Protein AF-0000000078836205 (afdb_homodimer)

Structure (mmCIF, N/CA/C/O backbone):
data_AF-0000000078836205-model_v1
#
loop_
_entity.id
_entity.type
_entity.pdbx_description
1 polymer 'Transcriptional regulator, LysR family'
#
loop_
_atom_site.group_PDB
_atom_site.id
_atom_site.type_symbol
_atom_site.label_atom_id
_atom_site.label_alt_id
_atom_site.label_comp_id
_atom_site.label_asym_id
_atom_site.label_entity_id
_atom_site.label_seq_id
_atom_site.pdbx_PDB_ins_code
_atom_site.Cartn_x
_atom_site.Cartn_y
_atom_site.Cartn_z
_atom_site.occupancy
_atom_site.B_iso_or_equiv
_atom_site.auth_seq_id
_atom_site.auth_comp_id
_atom_site.auth_asym_id
_atom_site.auth_atom_id
_atom_site.pdbx_PDB_model_num
ATOM 1 N N . MET A 1 1 ? -16.219 37.969 0.376 1 20.47 1 MET A N 1
ATOM 2 C CA . MET A 1 1 ? -15 37.281 0.033 1 20.47 1 MET A CA 1
ATOM 3 C C . MET A 1 1 ? -15.305 36 -0.761 1 20.47 1 MET A C 1
ATOM 5 O O . MET A 1 1 ? -15.977 35.094 -0.262 1 20.47 1 MET A O 1
ATOM 9 N N . GLU A 1 2 ? -15.375 36.031 -2.094 1 19.8 2 GLU A N 1
ATOM 10 C CA . GLU A 1 2 ? -16.094 35.281 -3.127 1 19.8 2 GLU A CA 1
ATOM 11 C C . GLU A 1 2 ? -15.508 33.875 -3.295 1 19.8 2 GLU A C 1
ATOM 13 O O . GLU A 1 2 ? -14.289 33.688 -3.299 1 19.8 2 GLU A O 1
ATOM 18 N N . LEU A 1 3 ? -16.219 32.906 -2.93 1 19.84 3 LEU A N 1
ATOM 19 C CA . LEU A 1 3 ? -16.109 31.469 -2.906 1 19.84 3 LEU A CA 1
ATOM 20 C C . LEU A 1 3 ? -15.656 30.938 -4.262 1 19.84 3 LEU A C 1
ATOM 22 O O . LEU A 1 3 ? -16.359 31.078 -5.262 1 19.84 3 LEU A O 1
ATOM 26 N N . VAL A 1 4 ? -14.422 31.125 -4.539 1 23.41 4 VAL A N 1
ATOM 27 C CA . VAL A 1 4 ? -13.844 30.703 -5.816 1 23.41 4 VAL A CA 1
ATOM 28 C C . VAL A 1 4 ? -14.336 29.312 -6.176 1 23.41 4 VAL A C 1
ATOM 30 O O . VAL A 1 4 ? -14.203 28.375 -5.383 1 23.41 4 VAL A O 1
ATOM 33 N N . GLN A 1 5 ? -15.383 29.141 -6.965 1 21.92 5 GLN A N 1
ATOM 34 C CA . GLN A 1 5 ? -16.172 28.047 -7.547 1 21.92 5 GLN A CA 1
ATOM 35 C C . GLN A 1 5 ? -15.273 26.969 -8.125 1 21.92 5 GLN A C 1
ATOM 37 O O . GLN A 1 5 ? -14.469 27.234 -9.023 1 21.92 5 GLN A O 1
ATOM 42 N N . ILE A 1 6 ? -14.945 25.984 -7.359 1 25.64 6 ILE A N 1
ATOM 43 C CA . ILE A 1 6 ? -14.375 24.656 -7.574 1 25.64 6 ILE A CA 1
ATOM 44 C C . ILE A 1 6 ? -15.047 24 -8.773 1 25.64 6 ILE A C 1
ATOM 46 O O . ILE A 1 6 ? -14.859 22.797 -9.008 1 25.64 6 ILE A O 1
ATOM 50 N N . HIS A 1 7 ? -16.016 24.719 -9.453 1 27.83 7 HIS A N 1
ATOM 51 C CA . HIS A 1 7 ? -16.766 24.25 -10.625 1 27.83 7 HIS A CA 1
ATOM 52 C C . HIS A 1 7 ? -15.812 23.922 -11.773 1 27.83 7 HIS A C 1
ATOM 54 O O . HIS A 1 7 ? -16.172 23.188 -12.695 1 27.83 7 HIS A O 1
ATOM 60 N N . SER A 1 8 ? -14.68 24.547 -11.766 1 28.45 8 SER A N 1
ATOM 61 C CA . SER A 1 8 ? -13.906 24.609 -13 1 28.45 8 SER A CA 1
ATOM 62 C C . SER A 1 8 ? -13.188 23.281 -13.266 1 28.45 8 SER A C 1
ATOM 64 O O . SER A 1 8 ? -12.664 23.062 -14.359 1 28.45 8 SER A O 1
ATOM 66 N N . CYS A 1 9 ? -13.062 22.469 -12.266 1 27.66 9 CYS A N 1
ATOM 67 C CA . CYS A 1 9 ? -12.336 21.234 -12.547 1 27.66 9 CYS A CA 1
ATOM 68 C C . CYS A 1 9 ? -13.219 20.25 -13.297 1 27.66 9 CYS A C 1
ATOM 70 O O . CYS A 1 9 ? -12.711 19.406 -14.039 1 27.66 9 CYS A O 1
ATOM 72 N N . GLY A 1 10 ? -14.539 20.219 -13.094 1 29.69 10 GLY A N 1
ATOM 73 C CA . GLY A 1 10 ? -15.516 19.375 -13.758 1 29.69 10 GLY A CA 1
ATOM 74 C C . GLY A 1 10 ? -15.656 19.656 -15.242 1 29.69 10 GLY A C 1
ATOM 75 O O . GLY A 1 10 ? -15.969 18.766 -16.031 1 29.69 10 GLY A O 1
ATOM 76 N N . GLU A 1 11 ? -15.82 20.938 -15.641 1 31.91 11 GLU A N 1
ATOM 77 C CA . GLU A 1 11 ? -15.961 21.328 -17.047 1 31.91 11 GLU A CA 1
ATOM 78 C C . GLU A 1 11 ? -14.734 20.906 -17.859 1 31.91 11 GLU A C 1
ATOM 80 O O . GLU A 1 11 ? -14.828 20.703 -19.062 1 31.91 11 GLU A O 1
ATOM 85 N N . PHE A 1 12 ? -13.625 20.766 -17.297 1 28.27 12 PHE A N 1
ATOM 86 C CA . PHE A 1 12 ? -12.422 20.328 -17.984 1 28.27 12 PHE A CA 1
ATOM 87 C C . PHE A 1 12 ? -12.516 18.859 -18.375 1 28.27 12 PHE A C 1
ATOM 89 O O . PHE A 1 12 ? -12.031 18.469 -19.438 1 28.27 12 PHE A O 1
ATOM 96 N N . MET A 1 13 ? -13.109 17.984 -17.625 1 27.55 13 MET A N 1
ATOM 97 C CA . MET A 1 13 ? -13.227 16.562 -17.938 1 27.55 13 MET A CA 1
ATOM 98 C C . MET A 1 13 ? -14.344 16.328 -18.953 1 27.55 13 MET A C 1
ATOM 100 O O . MET A 1 13 ? -14.531 15.203 -19.422 1 27.55 13 MET A O 1
ATOM 104 N N . ARG A 1 14 ? -15.406 17.016 -19.109 1 30.03 14 ARG A N 1
ATOM 105 C CA . ARG A 1 14 ? -16.5 16.797 -20.062 1 30.03 14 ARG A CA 1
ATOM 106 C C . ARG A 1 14 ? -16.016 16.922 -21.5 1 30.03 14 ARG A C 1
ATOM 108 O O . ARG A 1 14 ? -16.734 16.594 -22.438 1 30.03 14 ARG A O 1
ATOM 115 N N . ARG A 1 15 ? -15.18 17.891 -21.922 1 33.47 15 ARG A N 1
ATOM 116 C CA . ARG A 1 15 ? -14.984 18.062 -23.359 1 33.47 15 ARG A CA 1
ATOM 117 C C . ARG A 1 15 ? -13.914 17.094 -23.875 1 33.47 15 ARG A C 1
ATOM 119 O O . ARG A 1 15 ? -12.758 17.156 -23.453 1 33.47 15 ARG A O 1
ATOM 126 N N . GLY A 1 16 ? -14.109 16.062 -24.312 1 32.19 16 GLY A N 1
ATOM 127 C CA . GLY A 1 16 ? -13.352 15.047 -25.031 1 32.19 16 GLY A CA 1
ATOM 128 C C . GLY A 1 16 ? -12.109 15.594 -25.703 1 32.19 16 GLY A C 1
ATOM 129 O O . GLY A 1 16 ? -11.125 14.875 -25.875 1 32.19 16 GLY A O 1
ATOM 130 N N . TYR A 1 17 ? -12.164 16.656 -26.547 1 32.25 17 TYR A N 1
ATOM 131 C CA . TYR A 1 17 ? -11.156 17.484 -27.188 1 32.25 17 TYR A CA 1
ATOM 132 C C . TYR A 1 17 ? -10.148 18.016 -26.188 1 32.25 17 TYR A C 1
ATOM 134 O O . TYR A 1 17 ? -8.984 18.234 -26.516 1 32.25 17 TYR A O 1
ATOM 142 N N . ASP A 1 18 ? -10.414 18.234 -24.969 1 37.12 18 ASP A N 1
ATOM 143 C CA . ASP A 1 18 ? -9.648 18.859 -23.906 1 37.12 18 ASP A CA 1
ATOM 144 C C . ASP A 1 18 ? -8.664 17.875 -23.281 1 37.12 18 ASP A C 1
ATOM 146 O O . ASP A 1 18 ? -7.566 18.25 -22.875 1 37.12 18 ASP A O 1
ATOM 150 N N . ALA A 1 19 ? -8.945 16.734 -23.328 1 38.47 19 ALA A N 1
ATOM 151 C CA . ALA A 1 19 ? -8.031 15.703 -22.844 1 38.47 19 ALA A CA 1
ATOM 152 C C . ALA A 1 19 ? -6.832 15.547 -23.781 1 38.47 19 ALA A C 1
ATOM 154 O O . ALA A 1 19 ? -5.699 15.375 -23.312 1 38.47 19 ALA A O 1
ATOM 155 N N . ALA A 1 20 ? -7.066 15.461 -25.156 1 40.25 20 ALA A N 1
ATOM 156 C CA . ALA A 1 20 ? -6.004 15.406 -26.156 1 40.25 20 ALA A CA 1
ATOM 157 C C . ALA A 1 20 ? -5.086 16.625 -26.062 1 40.25 20 ALA A C 1
ATOM 159 O O . ALA A 1 20 ? -3.871 16.5 -26.234 1 40.25 20 ALA A O 1
ATOM 160 N N . MET A 1 21 ? -5.684 17.703 -26.047 1 43.88 21 MET A N 1
ATOM 161 C CA . MET A 1 21 ? -4.941 18.953 -25.891 1 43.88 21 MET A CA 1
ATOM 162 C C . MET A 1 21 ? -4.09 18.922 -24.625 1 43.88 21 MET A C 1
ATOM 164 O O . MET A 1 21 ? -2.945 19.375 -24.625 1 43.88 21 MET A O 1
ATOM 168 N N . ASN A 1 22 ? -4.539 18.156 -23.672 1 54.88 22 ASN A N 1
ATOM 169 C CA . ASN A 1 22 ? -3.889 18.125 -22.375 1 54.88 22 ASN A CA 1
ATOM 170 C C . ASN A 1 22 ? -2.674 17.203 -22.375 1 54.88 22 ASN A C 1
ATOM 172 O O . ASN A 1 22 ? -1.643 17.531 -21.781 1 54.88 22 ASN A O 1
ATOM 176 N N . LEU A 1 23 ? -2.77 16.406 -23.312 1 55.62 23 LEU A N 1
ATOM 177 C CA . LEU A 1 23 ? -1.608 15.516 -23.391 1 55.62 23 LEU A CA 1
ATOM 178 C C . LEU A 1 23 ? -0.466 16.188 -24.156 1 55.62 23 LEU A C 1
ATOM 180 O O . LEU A 1 23 ? 0.702 16.031 -23.781 1 55.62 23 LEU A O 1
ATOM 184 N N . THR A 1 24 ? -0.861 16.906 -25.203 1 60.53 24 THR A N 1
ATOM 185 C CA . THR A 1 24 ? 0.145 17.625 -25.984 1 60.53 24 THR A CA 1
ATOM 186 C C . THR A 1 24 ? 0.87 18.656 -25.125 1 60.53 24 THR A C 1
ATOM 188 O O . THR A 1 24 ? 2.082 18.828 -25.266 1 60.53 24 THR A O 1
ATOM 191 N N . LEU A 1 25 ? 0.112 19.234 -24.297 1 70.69 25 LEU A N 1
ATOM 192 C CA . LEU A 1 25 ? 0.705 20.219 -23.391 1 70.69 25 LEU A CA 1
ATOM 193 C C . LEU A 1 25 ? 1.667 19.562 -22.422 1 70.69 25 LEU A C 1
ATOM 195 O O . LEU A 1 25 ? 2.764 20.062 -22.172 1 70.69 25 LEU A O 1
ATOM 199 N N . ILE A 1 26 ? 1.225 18.469 -22.078 1 68.25 26 ILE A N 1
ATOM 200 C CA . ILE A 1 26 ? 2.041 17.734 -21.125 1 68.25 26 ILE A CA 1
ATOM 201 C C . ILE A 1 26 ? 3.297 17.203 -21.797 1 68.25 26 ILE A C 1
ATOM 203 O O . ILE A 1 26 ? 4.379 17.203 -21.219 1 68.25 26 ILE A O 1
ATOM 207 N N . GLU A 1 27 ? 3.156 16.891 -22.984 1 67.44 27 GLU A N 1
ATOM 208 C CA . GLU A 1 27 ? 4.301 16.422 -23.766 1 67.44 27 GLU A CA 1
ATOM 209 C C . GLU A 1 27 ? 5.305 17.547 -23.984 1 67.44 27 GLU A C 1
ATOM 211 O O . GLU A 1 27 ? 6.516 17.344 -23.859 1 67.44 27 GLU A O 1
ATOM 216 N N . ALA A 1 28 ? 4.746 18.562 -24.422 1 74.25 28 ALA A N 1
ATOM 217 C CA . ALA A 1 28 ? 5.613 19.719 -24.609 1 74.25 28 ALA A CA 1
ATOM 218 C C . ALA A 1 28 ? 6.363 20.062 -23.328 1 74.25 28 ALA A C 1
ATOM 220 O O . ALA A 1 28 ? 7.574 20.281 -23.344 1 74.25 28 ALA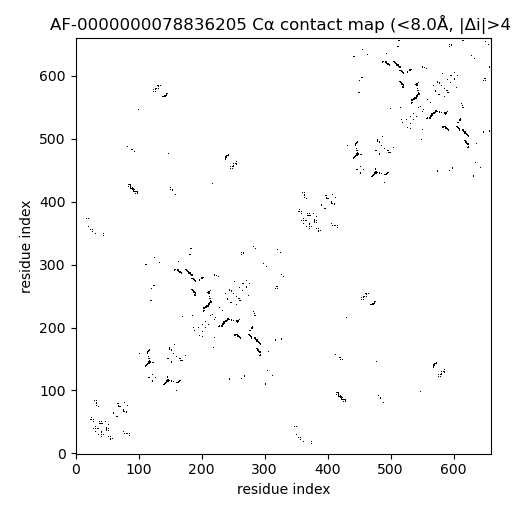 A O 1
ATOM 221 N N . PHE A 1 29 ? 5.602 20.047 -22.234 1 80.56 29 PHE A N 1
ATOM 222 C CA . PHE A 1 29 ? 6.172 20.328 -20.922 1 80.56 29 PHE A CA 1
ATOM 223 C C . PHE A 1 29 ? 7.246 19.297 -20.562 1 80.56 29 PHE A C 1
ATOM 225 O O . PHE A 1 29 ? 8.352 19.672 -20.156 1 80.56 29 PHE A O 1
ATOM 232 N N . SER A 1 30 ? 6.898 18.156 -20.875 1 73.38 30 SER A N 1
ATOM 233 C CA . SER A 1 30 ? 7.832 17.078 -20.547 1 73.38 30 SER A CA 1
ATOM 234 C C . SER A 1 30 ? 9.102 17.172 -21.391 1 73.38 30 SER A C 1
ATOM 236 O O . SER A 1 30 ? 10.203 16.969 -20.875 1 73.38 30 SER A O 1
ATOM 238 N N . ALA A 1 31 ? 9.023 17.469 -22.594 1 73.94 31 ALA A N 1
ATOM 239 C CA . ALA A 1 31 ? 10.172 17.609 -23.5 1 73.94 31 ALA A CA 1
ATOM 240 C C . ALA A 1 31 ? 11.086 18.734 -23.031 1 73.94 31 ALA A C 1
ATOM 242 O O . ALA A 1 31 ? 12.312 18.594 -23.062 1 73.94 31 ALA A O 1
ATOM 243 N N . VAL A 1 32 ? 10.477 19.734 -22.531 1 81.81 32 VAL A N 1
ATOM 244 C CA . VAL A 1 32 ? 11.273 20.875 -22.062 1 81.81 32 VAL A CA 1
ATOM 245 C C . VAL A 1 32 ? 11.992 20.5 -20.766 1 81.81 32 VAL A C 1
ATOM 247 O O . VAL A 1 32 ? 13.164 20.844 -20.578 1 81.81 32 VAL A O 1
ATOM 250 N N . MET A 1 33 ? 11.273 19.859 -20.016 1 77.25 33 MET A N 1
ATOM 251 C CA . MET A 1 33 ? 11.883 19.422 -18.75 1 77.25 33 MET A CA 1
ATOM 252 C C . MET A 1 33 ? 13.055 18.484 -19.016 1 77.25 33 MET A C 1
ATOM 254 O O . MET A 1 33 ? 14.07 18.562 -18.328 1 77.25 33 MET A O 1
ATOM 258 N N . LYS A 1 34 ? 12.898 17.734 -19.953 1 69.69 34 LYS A N 1
ATOM 259 C CA . LYS A 1 34 ? 13.914 16.734 -20.281 1 69.69 34 LYS A CA 1
ATOM 260 C C . LYS A 1 34 ? 15.117 17.375 -20.969 1 69.69 34 LYS A C 1
ATOM 262 O O . LYS A 1 34 ? 16.266 17.016 -20.688 1 69.69 34 LYS A O 1
ATOM 267 N N . THR A 1 35 ? 14.898 18.312 -21.828 1 68.88 35 THR A N 1
ATOM 268 C CA . THR A 1 35 ? 15.961 18.828 -22.688 1 68.88 35 THR A CA 1
ATOM 269 C C . THR A 1 35 ? 16.547 20.125 -22.094 1 68.88 35 THR A C 1
ATOM 271 O O . THR A 1 35 ? 17.641 20.531 -22.469 1 68.88 35 THR A O 1
ATOM 274 N N . GLY A 1 36 ? 15.742 20.672 -21.219 1 74.81 36 GLY A N 1
ATOM 275 C CA . GLY A 1 36 ? 16.203 21.875 -20.547 1 74.81 36 GLY A CA 1
ATOM 276 C C . GLY A 1 36 ? 16 23.125 -21.375 1 74.81 36 GLY A C 1
ATOM 277 O O . GLY A 1 36 ? 16.375 24.234 -20.953 1 74.81 36 GLY A O 1
ATOM 278 N N . SER A 1 37 ? 15.516 22.953 -22.656 1 81.06 37 SER A N 1
ATOM 279 C CA . SER A 1 37 ? 15.312 24.141 -23.484 1 81.06 37 SER A CA 1
ATOM 280 C C . SER A 1 37 ? 14.133 23.953 -24.422 1 81.06 37 SER A C 1
ATOM 282 O O . SER A 1 37 ? 13.836 22.828 -24.828 1 81.06 37 SER A O 1
ATOM 284 N N . THR A 1 38 ? 13.477 25.078 -24.734 1 86.62 38 THR A N 1
ATOM 285 C CA . THR A 1 38 ? 12.328 25.031 -25.641 1 86.62 38 THR A CA 1
ATOM 286 C C . THR A 1 38 ? 12.773 24.656 -27.062 1 86.62 38 THR A C 1
ATOM 288 O O . THR A 1 38 ? 12.062 23.969 -27.781 1 86.62 38 THR A O 1
ATOM 291 N N . THR A 1 39 ? 14.008 25.094 -27.391 1 83.75 39 THR A N 1
ATOM 292 C CA . THR A 1 39 ? 14.539 24.781 -28.719 1 83.75 39 THR A CA 1
ATOM 293 C C . THR A 1 39 ? 14.828 23.281 -28.844 1 83.75 39 THR A C 1
ATOM 295 O O . THR A 1 39 ? 14.461 22.656 -29.844 1 83.75 39 THR A O 1
ATOM 298 N N . ALA A 1 40 ? 15.453 22.812 -27.859 1 81.19 40 ALA A N 1
ATOM 299 C CA . ALA A 1 40 ? 15.781 21.391 -27.875 1 81.19 40 ALA A CA 1
ATOM 300 C C . ALA A 1 40 ? 14.516 20.547 -27.812 1 81.19 40 ALA A C 1
ATOM 302 O O . ALA A 1 40 ? 14.438 19.484 -28.453 1 81.19 40 ALA A O 1
ATOM 303 N N . ALA A 1 41 ? 13.547 21 -27.062 1 81.38 41 ALA A N 1
ATOM 304 C CA . ALA A 1 41 ? 12.266 20.312 -26.953 1 81.38 41 ALA A CA 1
ATOM 305 C C . ALA A 1 41 ? 11.547 20.281 -28.297 1 81.38 41 ALA A C 1
ATOM 307 O O . ALA A 1 41 ? 10.953 19.281 -28.688 1 81.38 41 ALA A O 1
ATOM 308 N N . ALA A 1 42 ? 11.633 21.328 -28.984 1 84.25 42 ALA A N 1
ATOM 309 C CA . ALA A 1 42 ? 11.039 21.438 -30.312 1 84.25 42 ALA A CA 1
ATOM 310 C C . ALA A 1 42 ? 11.656 20.438 -31.281 1 84.25 42 ALA A C 1
ATOM 312 O O . ALA A 1 42 ? 10.953 19.781 -32.062 1 84.25 42 ALA A O 1
ATOM 313 N N . GLU A 1 43 ? 12.945 20.344 -31.141 1 77.38 43 GLU A N 1
ATOM 314 C CA . GLU A 1 43 ? 13.656 19.375 -31.969 1 77.38 43 GLU A CA 1
ATOM 315 C C . GLU A 1 43 ? 13.258 17.953 -31.625 1 77.38 43 GLU A C 1
ATOM 317 O O . GLU A 1 43 ? 13.016 17.125 -32.5 1 77.38 43 GLU A O 1
ATOM 322 N N . LEU A 1 44 ? 13.102 17.844 -30.297 1 71.56 44 LEU A N 1
ATOM 323 C CA . LEU A 1 44 ? 12.773 16.516 -29.797 1 71.56 44 LEU A CA 1
ATOM 324 C C . LEU A 1 44 ? 11.391 16.094 -30.266 1 71.56 44 LEU A C 1
ATOM 326 O O . LEU A 1 44 ? 11.188 14.922 -30.625 1 71.56 44 LEU A O 1
ATOM 330 N N . LEU A 1 45 ? 10.516 16.984 -30.297 1 69.81 45 LEU A N 1
ATOM 331 C CA . LEU A 1 45 ? 9.125 16.656 -30.609 1 69.81 45 LEU A CA 1
ATOM 332 C C . LEU A 1 45 ? 8.82 16.969 -32.062 1 69.81 45 LEU A C 1
ATOM 334 O O . LEU A 1 45 ? 7.691 16.75 -32.531 1 69.81 45 LEU A O 1
ATOM 338 N N . ARG A 1 46 ? 9.859 17.422 -32.812 1 75.5 46 ARG A N 1
ATOM 339 C CA . ARG A 1 46 ? 9.758 17.75 -34.219 1 75.5 46 ARG A CA 1
ATOM 340 C C . ARG A 1 46 ? 8.617 18.734 -34.469 1 75.5 46 ARG A C 1
ATOM 342 O O . ARG A 1 46 ? 7.793 18.531 -35.375 1 75.5 46 ARG A O 1
ATOM 349 N N . VAL A 1 47 ? 8.586 19.641 -33.594 1 79.62 47 VAL A N 1
ATOM 350 C CA . VAL A 1 47 ? 7.672 20.766 -33.75 1 79.62 47 VAL A CA 1
ATOM 351 C C . VAL A 1 47 ? 8.453 22.078 -33.688 1 79.62 47 VAL A C 1
ATOM 353 O O . VAL A 1 47 ? 9.664 22.078 -33.438 1 79.62 47 VAL A O 1
ATOM 356 N N . SER A 1 48 ? 7.75 23.109 -34.062 1 83.5 48 SER A N 1
ATOM 357 C CA . SER A 1 48 ? 8.422 24.406 -34 1 83.5 48 SER A CA 1
ATOM 358 C C . SER A 1 48 ? 8.594 24.891 -32.562 1 83.5 48 SER A C 1
ATOM 360 O O . SER A 1 48 ? 7.809 24.531 -31.688 1 83.5 48 SER A O 1
ATOM 362 N N . GLN A 1 49 ? 9.672 25.578 -32.438 1 86.44 49 GLN A N 1
ATOM 363 C CA . GLN A 1 49 ? 9.938 26.141 -31.109 1 86.44 49 GLN A CA 1
ATOM 364 C C . GLN A 1 49 ? 8.773 27.016 -30.641 1 86.44 49 GLN A C 1
ATOM 366 O O . GLN A 1 49 ? 8.359 26.938 -29.484 1 86.44 49 GLN A O 1
ATOM 371 N N . PRO A 1 50 ? 8.148 27.875 -31.484 1 86.88 50 PRO A N 1
ATOM 372 C CA . PRO A 1 50 ? 7.004 28.656 -30.984 1 86.88 50 PRO A CA 1
ATOM 373 C C . PRO A 1 50 ? 5.84 27.766 -30.547 1 86.88 50 PRO A C 1
ATOM 375 O O . PRO A 1 50 ? 5.125 28.109 -29.594 1 86.88 50 PRO A O 1
ATOM 378 N N . ALA A 1 51 ? 5.715 26.688 -31.125 1 84.12 51 ALA A N 1
ATOM 379 C CA . ALA A 1 51 ? 4.656 25.75 -30.75 1 84.12 51 ALA A CA 1
ATOM 380 C C . ALA A 1 51 ? 4.875 25.203 -29.344 1 84.12 51 ALA A C 1
ATOM 382 O O . ALA A 1 51 ? 3.922 25.062 -28.562 1 84.12 51 ALA A O 1
ATOM 383 N N . ILE A 1 52 ? 6.125 24.875 -29.094 1 86 52 ILE A N 1
ATOM 384 C CA . ILE A 1 52 ? 6.473 24.422 -27.75 1 86 52 ILE A CA 1
ATOM 385 C C . ILE A 1 52 ? 6.191 25.516 -26.734 1 86 52 ILE A C 1
ATOM 387 O O . ILE A 1 52 ? 5.574 25.281 -25.703 1 86 52 ILE A O 1
ATOM 391 N N . SER A 1 53 ? 6.609 26.719 -27.062 1 85.06 53 SER A N 1
ATOM 392 C CA . SER A 1 53 ? 6.434 27.844 -26.172 1 85.06 53 SER A CA 1
ATOM 393 C C . SER A 1 53 ? 4.957 28.125 -25.906 1 85.06 53 SER A C 1
ATOM 395 O O . SER A 1 53 ? 4.551 28.375 -24.781 1 85.06 53 SER A O 1
ATOM 397 N N . ARG A 1 54 ? 4.203 28 -26.875 1 84.81 54 ARG A N 1
ATOM 398 C CA . ARG A 1 54 ? 2.766 28.203 -26.734 1 84.81 54 ARG A CA 1
ATOM 399 C C . ARG A 1 54 ? 2.133 27.109 -25.875 1 84.81 54 ARG A C 1
ATOM 401 O O . ARG A 1 54 ? 1.251 27.391 -25.062 1 84.81 54 ARG A O 1
ATOM 408 N N . SER A 1 55 ? 2.572 25.953 -26.125 1 82.88 55 SER A N 1
ATOM 409 C CA . SER A 1 55 ? 2.064 24.828 -25.344 1 82.88 55 SER A CA 1
ATOM 410 C C . SER A 1 55 ? 2.354 25.016 -23.859 1 82.88 55 SER A C 1
ATOM 412 O O . SER A 1 55 ? 1.497 24.734 -23.016 1 82.88 55 SER A O 1
ATOM 414 N N . LEU A 1 56 ? 3.535 25.438 -23.625 1 84.31 56 LEU A N 1
ATOM 415 C CA . LEU A 1 56 ? 3.918 25.656 -22.234 1 84.31 56 LEU A CA 1
ATOM 416 C C . LEU A 1 56 ? 3.066 26.766 -21.609 1 84.31 56 LEU A C 1
ATOM 418 O O . LEU A 1 56 ? 2.611 26.625 -20.484 1 84.31 56 LEU A O 1
ATOM 422 N N . LYS A 1 57 ? 2.881 27.797 -22.359 1 82.88 57 LYS A N 1
ATOM 423 C CA . LYS A 1 57 ? 2.059 28.906 -21.875 1 82.88 57 LYS A CA 1
ATOM 424 C C . LYS A 1 57 ? 0.623 28.453 -21.625 1 82.88 57 LYS A C 1
ATOM 426 O O . LYS A 1 57 ? 0.025 28.797 -20.609 1 82.88 57 LYS A O 1
ATOM 431 N N . ARG A 1 58 ? 0.178 27.719 -22.516 1 78.56 58 ARG A N 1
ATOM 432 C CA . ARG A 1 58 ? -1.178 27.203 -22.375 1 78.56 58 ARG A CA 1
ATOM 433 C C . ARG A 1 58 ? -1.285 26.281 -21.172 1 78.56 58 ARG A C 1
ATOM 435 O O . ARG A 1 58 ? -2.283 26.297 -20.438 1 78.56 58 ARG A O 1
ATOM 442 N N . LEU A 1 59 ? -0.285 25.469 -21.016 1 75.06 59 LEU A N 1
ATOM 443 C CA . LEU A 1 59 ? -0.263 24.578 -19.844 1 75.06 59 LEU A CA 1
ATOM 444 C C . LEU A 1 59 ? -0.264 25.391 -18.562 1 75.06 59 LEU A C 1
ATOM 446 O O . LEU A 1 59 ? -1.009 25.078 -17.625 1 75.06 59 LEU A O 1
ATOM 450 N N . GLU A 1 60 ? 0.538 26.406 -18.562 1 79.44 60 GLU A N 1
ATOM 451 C CA . GLU A 1 60 ? 0.592 27.266 -17.391 1 79.44 60 GLU A CA 1
ATOM 452 C C . GLU A 1 60 ? -0.744 27.969 -17.172 1 79.44 60 GLU A C 1
ATOM 454 O O . GLU A 1 60 ? -1.21 28.078 -16.031 1 79.44 60 GLU A O 1
ATOM 459 N N . ASP A 1 61 ? -1.37 28.359 -18.234 1 73.44 61 ASP A N 1
ATOM 460 C CA . ASP A 1 61 ? -2.652 29.047 -18.141 1 73.44 61 ASP A CA 1
ATOM 461 C C . ASP A 1 61 ? -3.746 28.109 -17.641 1 73.44 61 ASP A C 1
ATOM 463 O O . ASP A 1 61 ? -4.59 28.516 -16.828 1 73.44 61 ASP A O 1
ATOM 467 N N . THR A 1 62 ? -3.619 26.984 -18.125 1 65.06 62 THR A N 1
ATOM 468 C CA . THR A 1 62 ? -4.641 26 -17.781 1 65.06 62 THR A CA 1
ATOM 469 C C . THR A 1 62 ? -4.473 25.531 -16.344 1 65.06 62 THR A C 1
ATOM 471 O O . THR A 1 62 ? -5.461 25.328 -15.625 1 65.06 62 THR A O 1
ATOM 474 N N . THR A 1 63 ? -3.213 25.438 -15.977 1 60.62 63 THR A N 1
ATOM 475 C CA . THR A 1 63 ? -2.936 24.891 -14.656 1 60.62 63 THR A CA 1
ATOM 476 C C . THR A 1 63 ? -2.777 26 -13.625 1 60.62 63 THR A C 1
ATOM 478 O O . THR A 1 63 ? -2.791 25.75 -12.422 1 60.62 63 THR A O 1
ATOM 481 N N . LYS A 1 64 ? -2.672 27.141 -14.078 1 66.44 64 LYS A N 1
ATOM 482 C CA . LYS A 1 64 ? -2.41 28.328 -13.266 1 66.44 64 LYS A CA 1
ATOM 483 C C . LYS A 1 64 ? -1.116 28.172 -12.469 1 66.44 64 LYS A C 1
ATOM 485 O O . LYS A 1 64 ? -1.005 28.688 -11.352 1 66.44 64 LYS A O 1
ATOM 490 N N . LEU A 1 65 ? -0.25 27.359 -13.047 1 69.75 65 LEU A N 1
ATOM 491 C CA . LEU A 1 65 ? 1.095 27.219 -12.492 1 69.75 65 LEU A CA 1
ATOM 492 C C . LEU A 1 65 ? 2.104 28 -13.336 1 69.75 65 LEU A C 1
ATOM 494 O O . LEU A 1 65 ? 1.958 28.094 -14.562 1 69.75 65 LEU A O 1
ATOM 498 N N . LYS A 1 66 ? 3.016 28.594 -12.578 1 77.19 66 LYS A N 1
ATOM 499 C CA . LYS A 1 66 ? 4.215 29.078 -13.266 1 77.19 66 LYS A CA 1
ATOM 500 C C . LYS A 1 66 ? 5.285 27.984 -13.312 1 77.19 66 LYS A C 1
ATOM 502 O O . LYS A 1 66 ? 5.828 27.594 -12.281 1 77.19 66 LYS A O 1
ATOM 507 N N . LEU A 1 67 ? 5.5 27.422 -14.469 1 79.94 67 LEU A N 1
ATOM 508 C CA . LEU A 1 67 ? 6.32 26.234 -14.586 1 79.94 67 LEU A CA 1
ATOM 509 C C . LEU A 1 67 ? 7.754 26.594 -14.969 1 79.94 67 LEU A C 1
ATOM 511 O O . LEU A 1 67 ? 8.688 25.859 -14.641 1 79.94 67 LEU A O 1
ATOM 515 N N . PHE A 1 68 ? 7.926 27.719 -15.68 1 85.69 68 PHE A N 1
ATOM 516 C CA . PHE A 1 68 ? 9.273 28.125 -16.078 1 85.69 68 PHE A CA 1
ATOM 517 C C . PHE A 1 68 ? 9.492 29.609 -15.836 1 85.69 68 PHE A C 1
ATOM 519 O O . PHE A 1 68 ? 8.555 30.406 -15.953 1 85.69 68 PHE A O 1
ATOM 526 N N . GLU A 1 69 ? 10.703 29.828 -15.312 1 81.62 69 GLU A N 1
ATOM 527 C CA . GLU A 1 69 ? 11.125 31.219 -15.148 1 81.62 69 GLU A CA 1
ATOM 528 C C . GLU A 1 69 ? 12.281 31.547 -16.094 1 81.62 69 GLU A C 1
ATOM 530 O O . GLU A 1 69 ? 13.117 30.703 -16.375 1 81.62 69 GLU A O 1
ATOM 535 N N . ARG A 1 70 ? 12.203 32.656 -16.734 1 73 70 ARG A N 1
ATOM 536 C CA . ARG A 1 70 ? 13.258 33.125 -17.641 1 73 70 ARG A CA 1
ATOM 537 C C . ARG A 1 70 ? 14.234 34.031 -16.922 1 73 70 ARG A C 1
ATOM 539 O O . ARG A 1 70 ? 13.828 34.969 -16.25 1 73 70 ARG A O 1
ATOM 546 N N . SER A 1 71 ? 15.383 33.5 -16.609 1 70.38 71 SER A N 1
ATOM 547 C CA . SER A 1 71 ? 16.484 34.375 -16.219 1 70.38 71 SER A CA 1
ATOM 548 C C . SER A 1 71 ? 17.422 34.625 -17.391 1 70.38 71 SER A C 1
ATOM 550 O O . SER A 1 71 ? 18.344 33.844 -17.641 1 70.38 71 SER A O 1
ATOM 552 N N . GLY A 1 72 ? 17.359 35.719 -18.078 1 66.31 72 GLY A N 1
ATOM 553 C CA . GLY A 1 72 ? 18.078 35.938 -19.328 1 66.31 72 GLY A CA 1
ATOM 554 C C . GLY A 1 72 ? 17.656 34.969 -20.422 1 66.31 72 GLY A C 1
ATOM 555 O O . GLY A 1 72 ? 16.469 34.719 -20.641 1 66.31 72 GLY A O 1
ATOM 556 N N . PRO A 1 73 ? 18.672 34.312 -21.078 1 65.69 73 PRO A N 1
ATOM 557 C CA . PRO A 1 73 ? 18.406 33.375 -22.156 1 65.69 73 PRO A CA 1
ATOM 558 C C . PRO A 1 73 ? 18.047 31.984 -21.656 1 65.69 73 PRO A C 1
ATOM 560 O O . PRO A 1 73 ? 17.609 31.141 -22.438 1 65.69 73 PRO A O 1
ATOM 563 N N . ARG A 1 74 ? 18.094 31.859 -20.391 1 71.06 74 ARG A N 1
ATOM 564 C CA . ARG A 1 74 ? 17.969 30.5 -19.875 1 71.06 74 ARG A CA 1
ATOM 565 C C . ARG A 1 74 ? 16.594 30.266 -19.281 1 71.06 74 ARG A C 1
ATOM 567 O O . ARG A 1 74 ? 16.094 31.094 -18.531 1 71.06 74 ARG A O 1
ATOM 574 N N . LEU A 1 75 ? 15.867 29.219 -19.719 1 79.62 75 LEU A N 1
ATOM 575 C CA . LEU A 1 75 ? 14.602 28.734 -19.172 1 79.62 75 LEU A CA 1
ATOM 576 C C . LEU A 1 75 ? 14.836 27.781 -18.016 1 79.62 75 LEU A C 1
ATOM 578 O O . LEU A 1 75 ? 15.477 26.734 -18.188 1 79.62 75 LEU A O 1
ATOM 582 N N . THR A 1 76 ? 14.461 28.25 -16.875 1 80.38 76 THR A N 1
ATOM 583 C CA . THR A 1 76 ? 14.688 27.422 -15.688 1 80.38 76 THR A CA 1
ATOM 584 C C . THR A 1 76 ? 13.367 26.891 -15.141 1 80.38 76 THR A C 1
ATOM 586 O O . THR A 1 76 ? 12.43 27.672 -14.93 1 80.38 76 THR A O 1
ATOM 589 N N . PRO A 1 77 ? 13.281 25.609 -15.008 1 80.88 77 PRO A N 1
ATOM 590 C CA . PRO A 1 77 ? 12.062 25.062 -14.406 1 80.88 77 PRO A CA 1
ATOM 591 C C . PRO A 1 77 ? 11.867 25.5 -12.961 1 80.88 77 PRO A C 1
ATOM 593 O O . PRO A 1 77 ? 12.844 25.609 -12.211 1 80.88 77 PRO A O 1
ATOM 596 N N . THR A 1 78 ? 10.602 25.859 -12.641 1 74.06 78 THR A N 1
ATOM 597 C CA . THR A 1 78 ? 10.25 26.188 -11.266 1 74.06 78 THR A CA 1
ATOM 598 C C . THR A 1 78 ? 10.094 24.922 -10.422 1 74.06 78 THR A C 1
ATOM 600 O O . THR A 1 78 ? 10.039 23.828 -10.961 1 74.06 78 THR A O 1
ATOM 603 N N . PRO A 1 79 ? 10.055 25.109 -9.203 1 61.09 79 PRO A N 1
ATOM 604 C CA . PRO A 1 79 ? 9.742 23.953 -8.352 1 61.09 79 PRO A CA 1
ATOM 605 C C . PRO A 1 79 ? 8.422 23.281 -8.742 1 61.09 79 PRO A C 1
ATOM 607 O O . PRO A 1 79 ? 8.32 22.062 -8.703 1 61.09 79 PRO A O 1
ATOM 610 N N . GLU A 1 80 ? 7.543 24.094 -9.156 1 64.44 80 GLU A N 1
ATOM 611 C CA . GLU A 1 80 ? 6.258 23.578 -9.617 1 64.44 80 GLU A CA 1
ATOM 612 C C . GLU A 1 80 ? 6.426 22.719 -10.867 1 64.44 80 GLU A C 1
ATOM 614 O O . GLU A 1 80 ? 5.738 21.703 -11.023 1 64.44 80 GLU A O 1
ATOM 619 N N . ALA A 1 81 ? 7.332 23.141 -11.664 1 71.5 81 ALA A N 1
ATOM 620 C CA . ALA A 1 81 ? 7.609 22.391 -12.883 1 71.5 81 ALA A CA 1
ATOM 621 C C . ALA A 1 81 ? 8.156 21 -12.555 1 71.5 81 ALA A C 1
ATOM 623 O O . ALA A 1 81 ? 7.738 20 -13.148 1 71.5 81 ALA A O 1
ATOM 624 N N . HIS A 1 82 ? 8.938 20.953 -11.641 1 63.16 82 HIS A N 1
ATOM 625 C CA . HIS A 1 82 ? 9.531 19.688 -11.25 1 63.16 82 HIS A CA 1
ATOM 626 C C . HIS A 1 82 ? 8.5 18.75 -10.633 1 63.16 82 HIS A C 1
ATOM 628 O O . HIS A 1 82 ? 8.484 17.547 -10.922 1 63.16 82 HIS A O 1
ATOM 634 N N . LEU A 1 83 ? 7.699 19.344 -9.914 1 55.81 83 LEU A N 1
ATOM 635 C CA . LEU A 1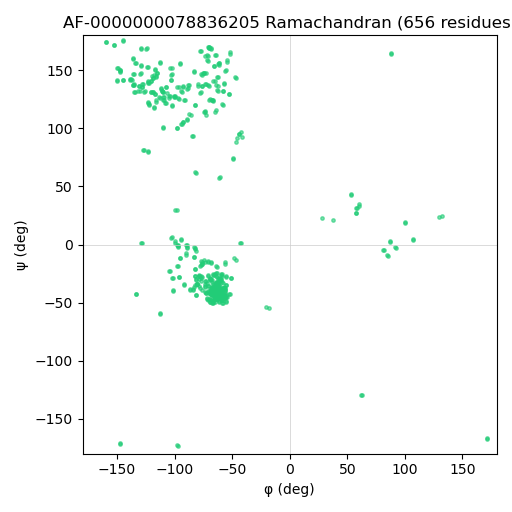 83 ? 6.641 18.562 -9.297 1 55.81 83 LEU A CA 1
ATOM 636 C C . LEU A 1 83 ? 5.676 18.016 -10.344 1 55.81 83 LEU A C 1
ATOM 638 O O . LEU A 1 83 ? 5.293 16.844 -10.305 1 55.81 83 LEU A O 1
ATOM 642 N N . LEU A 1 84 ? 5.367 18.906 -11.281 1 61.62 84 LEU A N 1
ATOM 643 C CA . LEU A 1 84 ? 4.492 18.484 -12.367 1 61.62 84 LEU A CA 1
ATOM 644 C C . LEU A 1 84 ? 5.164 17.422 -13.227 1 61.62 84 LEU A C 1
ATOM 646 O O . LEU A 1 84 ? 4.52 16.453 -13.641 1 61.62 84 LEU A O 1
ATOM 650 N N . TYR A 1 85 ? 6.379 17.641 -13.375 1 62.66 85 TYR A N 1
ATOM 651 C CA . TYR A 1 85 ? 7.117 16.688 -14.203 1 62.66 85 TYR A CA 1
ATOM 652 C C . TYR A 1 85 ? 7.18 15.32 -13.531 1 62.66 85 TYR A C 1
ATOM 654 O O . TYR A 1 85 ? 7.023 14.297 -14.188 1 62.66 85 TYR A O 1
ATOM 662 N N . GLN A 1 86 ? 7.328 15.352 -12.336 1 53.34 86 GLN A N 1
ATOM 663 C CA . GLN A 1 86 ? 7.32 14.094 -11.594 1 53.34 86 GLN A CA 1
ATOM 664 C C . GLN A 1 86 ? 5.973 13.391 -11.719 1 53.34 86 GLN A C 1
ATOM 666 O O . GLN A 1 86 ? 5.914 12.172 -11.898 1 53.34 86 GLN A O 1
ATOM 671 N N . GLU A 1 87 ? 5.016 14.148 -11.633 1 50.44 87 GLU A N 1
ATOM 672 C CA . GLU A 1 87 ? 3.67 13.617 -11.82 1 50.44 87 GLU A CA 1
ATOM 673 C C . GLU A 1 87 ? 3.5 13.031 -13.219 1 50.44 87 GLU A C 1
ATOM 675 O O . GLU A 1 87 ? 2.865 11.984 -13.391 1 50.44 87 GLU A O 1
ATOM 680 N N . VAL A 1 88 ? 4.023 13.719 -14.125 1 54.56 88 VAL A N 1
ATOM 681 C CA . VAL A 1 88 ? 3.986 13.273 -15.516 1 54.56 88 VAL A CA 1
ATOM 682 C C . VAL A 1 88 ? 4.75 11.961 -15.656 1 54.56 88 VAL A C 1
ATOM 684 O O . VAL A 1 88 ? 4.262 11.016 -16.281 1 54.56 88 VAL A O 1
ATOM 687 N N . LEU A 1 89 ? 5.828 11.891 -15.07 1 51.12 89 LEU A N 1
ATOM 688 C CA . LEU A 1 89 ? 6.652 10.688 -15.125 1 51.12 89 LEU A CA 1
ATOM 689 C C . LEU A 1 89 ? 5.938 9.508 -14.484 1 51.12 89 LEU A C 1
ATOM 691 O O . LEU A 1 89 ? 5.945 8.398 -15.031 1 51.12 89 LEU A O 1
ATOM 695 N N . ASP A 1 90 ? 5.457 9.773 -13.445 1 46.53 90 ASP A N 1
ATOM 696 C CA . ASP A 1 90 ? 4.75 8.727 -12.711 1 46.53 90 ASP A CA 1
ATOM 697 C C . ASP A 1 90 ? 3.562 8.203 -13.516 1 46.53 90 ASP A C 1
ATOM 699 O O . ASP A 1 90 ? 3.26 7.008 -13.477 1 46.53 90 ASP A O 1
ATOM 703 N N . THR A 1 91 ? 3.051 9.047 -14.234 1 43.94 91 THR A N 1
ATOM 704 C CA . THR A 1 91 ? 1.953 8.695 -15.125 1 43.94 91 THR A CA 1
ATOM 705 C C . THR A 1 91 ? 2.457 7.867 -16.297 1 43.94 91 THR A C 1
ATOM 707 O O . THR A 1 91 ? 1.807 6.906 -16.719 1 43.94 91 THR A O 1
ATOM 710 N N . PHE A 1 92 ? 3.641 8.062 -16.75 1 41.56 92 PHE A N 1
ATOM 711 C CA . PHE A 1 92 ? 4.254 7.383 -17.891 1 41.56 92 PHE A CA 1
ATOM 712 C C . PHE A 1 92 ? 4.832 6.039 -17.469 1 41.56 92 PHE A C 1
ATOM 714 O O . PHE A 1 92 ? 4.906 5.113 -18.281 1 41.56 92 PHE A O 1
ATOM 721 N N . VAL A 1 93 ? 5.371 5.812 -16.406 1 38.16 93 VAL A N 1
ATOM 722 C CA . VAL A 1 93 ? 5.824 4.512 -15.922 1 38.16 93 VAL A CA 1
ATOM 723 C C . VAL A 1 93 ? 4.73 3.471 -16.141 1 38.16 93 VAL A C 1
ATOM 725 O O . VAL A 1 93 ? 5.02 2.289 -16.344 1 38.16 93 VAL A O 1
ATOM 728 N N . GLY A 1 94 ? 3.625 3.658 -16.406 1 38.91 94 GLY A N 1
ATOM 729 C CA . GLY A 1 94 ? 2.537 2.783 -16.797 1 38.91 94 GLY A CA 1
ATOM 730 C C . GLY A 1 94 ? 2.869 1.944 -18.031 1 38.91 94 GLY A C 1
ATOM 731 O O . GLY A 1 94 ? 2.256 0.899 -18.25 1 38.91 94 GLY A O 1
ATOM 732 N N . LEU A 1 95 ? 3.869 2.262 -18.766 1 34.81 95 LEU A N 1
ATOM 733 C CA . LEU A 1 95 ? 4.195 1.446 -19.938 1 34.81 95 LEU A CA 1
ATOM 734 C C . LEU A 1 95 ? 4.77 0.099 -19.516 1 34.81 95 LEU A C 1
ATOM 736 O O . LEU A 1 95 ? 4.48 -0.927 -20.125 1 34.81 95 LEU A O 1
ATOM 740 N N . ASP A 1 96 ? 5.652 -0.007 -18.672 1 35.53 96 ASP A N 1
ATOM 741 C CA . ASP A 1 96 ? 6.152 -1.297 -18.203 1 35.53 96 ASP A CA 1
ATOM 742 C C . ASP A 1 96 ? 5.027 -2.148 -17.625 1 35.53 96 ASP A C 1
ATOM 744 O O . ASP A 1 96 ? 4.992 -3.363 -17.828 1 35.53 96 ASP A O 1
ATOM 748 N N . ARG A 1 97 ? 4.102 -1.623 -17.047 1 37.91 97 ARG A N 1
ATOM 749 C CA . ARG A 1 97 ? 2.912 -2.328 -16.594 1 37.91 97 ARG A CA 1
ATOM 750 C C . ARG A 1 97 ? 2.1 -2.859 -17.766 1 37.91 97 ARG A C 1
ATOM 752 O O . ARG A 1 97 ? 1.497 -3.932 -17.672 1 37.91 97 ARG A O 1
ATOM 759 N N . LEU A 1 98 ? 2.195 -2.256 -18.906 1 35.75 98 LEU A N 1
ATOM 760 C CA . LEU A 1 98 ? 1.519 -2.725 -20.109 1 35.75 98 LEU A CA 1
ATOM 761 C C . LEU A 1 98 ? 2.066 -4.078 -20.547 1 35.75 98 LEU A C 1
ATOM 763 O O . LEU A 1 98 ? 1.303 -4.965 -20.938 1 35.75 98 LEU A O 1
ATOM 767 N N . ARG A 1 99 ? 3.268 -4.172 -20.578 1 36.28 99 ARG A N 1
ATOM 768 C CA . ARG A 1 99 ? 3.854 -5.449 -20.969 1 36.28 99 ARG A CA 1
ATOM 769 C C . ARG A 1 99 ? 3.418 -6.562 -20.016 1 36.28 99 ARG A C 1
ATOM 771 O O . ARG A 1 99 ? 3.062 -7.656 -20.453 1 36.28 99 ARG A O 1
ATOM 778 N N . GLN A 1 100 ? 3.432 -6.359 -18.75 1 39.03 100 GLN A N 1
ATOM 779 C CA . GLN A 1 100 ? 2.996 -7.363 -17.781 1 39.03 100 GLN A CA 1
ATOM 780 C C . GLN A 1 100 ? 1.514 -7.68 -17.953 1 39.03 100 GLN A C 1
ATOM 782 O O . GLN A 1 100 ? 1.099 -8.836 -17.812 1 39.03 100 GLN A O 1
ATOM 787 N N . SER A 1 101 ? 0.745 -6.703 -18.359 1 38.75 101 SER A N 1
ATOM 788 C CA . SER A 1 101 ? -0.681 -6.895 -18.609 1 38.75 101 SER A CA 1
ATOM 789 C C . SER A 1 101 ? -0.92 -7.797 -19.812 1 38.75 101 SER A C 1
ATOM 791 O O . SER A 1 101 ? -1.8 -8.656 -19.781 1 38.75 101 SER A O 1
ATOM 793 N N . VAL A 1 102 ? -0.172 -7.594 -20.828 1 35.78 102 VAL A N 1
ATOM 794 C CA . VAL A 1 102 ? -0.353 -8.414 -22.031 1 35.78 102 VAL A CA 1
ATOM 795 C C . VAL A 1 102 ? -0.086 -9.883 -21.688 1 35.78 102 VAL A C 1
ATOM 797 O O . VAL A 1 102 ? -0.851 -10.766 -22.078 1 35.78 102 VAL A O 1
ATOM 800 N N . ALA A 1 103 ? 0.952 -10.094 -21.062 1 37.41 103 ALA A N 1
ATOM 801 C CA . ALA A 1 103 ? 1.252 -11.469 -20.688 1 37.41 103 ALA A CA 1
ATOM 802 C C . ALA A 1 103 ? 0.142 -12.055 -19.812 1 37.41 103 ALA A C 1
ATOM 804 O O . ALA A 1 103 ? -0.233 -13.219 -19.969 1 37.41 103 ALA A O 1
ATOM 805 N N . ARG A 1 104 ? -0.369 -11.211 -18.984 1 39.09 104 ARG A N 1
ATOM 806 C CA . ARG A 1 104 ? -1.431 -11.617 -18.062 1 39.09 104 ARG A CA 1
ATOM 807 C C . ARG A 1 104 ? -2.723 -11.914 -18.828 1 39.09 104 ARG A C 1
ATOM 809 O O . ARG A 1 104 ? -3.43 -12.867 -18.5 1 39.09 104 ARG A O 1
ATOM 816 N N . ILE A 1 105 ? -3.037 -11.117 -19.734 1 38.28 105 ILE A N 1
ATOM 817 C CA . ILE A 1 105 ? -4.242 -11.336 -20.531 1 38.28 105 ILE A CA 1
ATOM 818 C C . ILE A 1 105 ? -4.16 -12.688 -21.219 1 38.28 105 ILE A C 1
ATOM 820 O O . ILE A 1 105 ? -5.152 -13.422 -21.297 1 38.28 105 ILE A O 1
ATOM 824 N N . ARG A 1 106 ? -3.131 -12.93 -21.734 1 36.91 106 ARG A N 1
ATOM 825 C CA . ARG A 1 106 ? -3.043 -14.203 -22.453 1 36.91 106 ARG A CA 1
ATOM 826 C C . ARG A 1 106 ? -3.211 -15.375 -21.484 1 36.91 106 ARG A C 1
ATOM 828 O O . ARG A 1 106 ? -3.703 -16.438 -21.875 1 36.91 106 ARG A O 1
ATOM 835 N N . ALA A 1 107 ? -2.768 -15.188 -20.375 1 37.66 107 ALA A N 1
ATOM 836 C CA . ALA A 1 107 ? -2.838 -16.312 -19.453 1 37.66 107 ALA A CA 1
ATOM 837 C C . ALA A 1 107 ? -4.223 -16.422 -18.812 1 37.66 107 ALA A C 1
ATOM 839 O O . ALA A 1 107 ? -4.465 -17.297 -17.969 1 37.66 107 ALA A O 1
ATOM 840 N N . VAL A 1 108 ? -5.062 -15.461 -19.094 1 39.88 108 VAL A N 1
ATOM 841 C CA . VAL A 1 108 ? -6.371 -15.547 -18.453 1 39.88 108 VAL A CA 1
ATOM 842 C C . VAL A 1 108 ? -7.074 -16.828 -18.875 1 39.88 108 VAL A C 1
ATOM 844 O O . VAL A 1 108 ? -7.492 -16.969 -20.031 1 39.88 108 VAL A O 1
ATOM 847 N N . GLY A 1 109 ? -6.5 -17.828 -18.641 1 39.16 109 GLY A N 1
ATOM 848 C CA . GLY A 1 109 ? -7.273 -19.047 -18.812 1 39.16 109 GLY A CA 1
ATOM 849 C C . GLY A 1 109 ? -8.594 -19.016 -18.062 1 39.16 109 GLY A C 1
ATOM 850 O O . GLY A 1 109 ? -8.836 -18.125 -17.25 1 39.16 109 GLY A O 1
ATOM 851 N N . THR A 1 110 ? -9.586 -19.875 -18.312 1 48.91 110 THR A N 1
ATOM 852 C CA . THR A 1 110 ? -10.805 -20.312 -17.641 1 48.91 110 THR A CA 1
ATOM 853 C C . THR A 1 110 ? -10.555 -20.516 -16.156 1 48.91 110 THR A C 1
ATOM 855 O O . THR A 1 110 ? -9.57 -21.141 -15.758 1 48.91 110 THR A O 1
ATOM 858 N N . GLY A 1 111 ? -10.914 -19.391 -15.25 1 73.56 111 GLY A N 1
ATOM 859 C CA . GLY A 1 111 ? -10.883 -19.656 -13.82 1 73.56 111 GLY A CA 1
ATOM 860 C C . GLY A 1 111 ? -10.094 -18.625 -13.039 1 73.56 111 GLY A C 1
ATOM 861 O O . GLY A 1 111 ? -9.523 -18.938 -11.992 1 73.56 111 GLY A O 1
ATOM 862 N N . SER A 1 112 ? -10 -17.375 -13.703 1 85.5 112 SER A N 1
ATOM 863 C CA . SER A 1 112 ? -9.211 -16.391 -12.992 1 85.5 112 SER A CA 1
ATOM 864 C C . SER A 1 112 ? -10.055 -15.164 -12.641 1 85.5 112 SER A C 1
ATOM 866 O O . SER A 1 112 ? -11.023 -14.852 -13.336 1 85.5 112 SER A O 1
ATOM 868 N N . VAL A 1 113 ? -9.828 -14.547 -11.539 1 92.12 113 VAL A N 1
ATOM 869 C CA . VAL A 1 113 ? -10.445 -13.305 -11.086 1 92.12 113 VAL A CA 1
ATOM 870 C C . VAL A 1 113 ? -9.367 -12.305 -10.68 1 92.12 113 VAL A C 1
ATOM 872 O O . VAL A 1 113 ? -8.367 -12.68 -10.07 1 92.12 113 VAL A O 1
ATOM 875 N N . ARG A 1 114 ? -9.539 -11.086 -11.094 1 93 114 ARG A N 1
ATOM 876 C CA . ARG A 1 114 ? -8.602 -10.023 -10.766 1 93 114 ARG A CA 1
ATOM 877 C C . ARG A 1 114 ? -9.273 -8.945 -9.914 1 93 114 ARG A C 1
ATOM 879 O O . ARG A 1 114 ? -10.25 -8.328 -10.344 1 93 114 ARG A O 1
ATOM 886 N N . ILE A 1 115 ? -8.711 -8.688 -8.719 1 96.12 115 ILE A N 1
ATOM 887 C CA . ILE A 1 115 ? -9.305 -7.711 -7.809 1 96.12 115 ILE A CA 1
ATOM 888 C C . ILE A 1 115 ? -8.234 -6.734 -7.328 1 96.12 115 ILE A C 1
ATOM 890 O O . ILE A 1 115 ? -7.117 -7.141 -7 1 96.12 115 ILE A O 1
ATOM 894 N N . ALA A 1 116 ? -8.578 -5.477 -7.406 1 94.69 116 ALA A N 1
ATOM 895 C CA . ALA A 1 116 ? -7.746 -4.402 -6.867 1 94.69 116 ALA A CA 1
ATOM 896 C C . ALA A 1 116 ? -8.461 -3.672 -5.734 1 94.69 116 ALA A C 1
ATOM 898 O O . ALA A 1 116 ? -9.68 -3.51 -5.762 1 94.69 116 ALA A O 1
ATOM 899 N N . SER A 1 117 ? -7.648 -3.271 -4.77 1 94.88 117 SER A N 1
ATOM 900 C CA . SER A 1 117 ? -8.273 -2.605 -3.627 1 94.88 117 SER A CA 1
ATOM 901 C C . SER A 1 117 ? -7.348 -1.546 -3.037 1 94.88 117 SER A C 1
ATOM 903 O O . SER A 1 117 ? -6.121 -1.671 -3.111 1 94.88 117 SER A O 1
ATOM 905 N N . SER A 1 118 ? -8.031 -0.562 -2.523 1 89.38 118 SER A N 1
ATOM 906 C CA . SER A 1 118 ? -7.277 0.337 -1.652 1 89.38 118 SER A CA 1
ATOM 907 C C . SER A 1 118 ? -6.785 -0.388 -0.405 1 89.38 118 SER A C 1
ATOM 909 O O . SER A 1 118 ? -7.285 -1.46 -0.063 1 89.38 118 SER A O 1
ATOM 911 N N . ALA A 1 119 ? -5.805 0.249 0.259 1 85.44 119 ALA A N 1
ATOM 912 C CA . ALA A 1 119 ? -5.203 -0.367 1.439 1 85.44 119 ALA A CA 1
ATOM 913 C C . ALA A 1 119 ? -6.234 -0.549 2.549 1 85.44 119 ALA A C 1
ATOM 915 O O . ALA A 1 119 ? -6.18 -1.522 3.303 1 85.44 119 ALA A O 1
ATOM 916 N N . ALA A 1 120 ? -7.176 0.35 2.67 1 84.38 120 ALA A N 1
ATOM 917 C CA . ALA A 1 120 ? -8.156 0.321 3.754 1 84.38 120 ALA A CA 1
ATOM 918 C C . ALA A 1 120 ? -8.898 -1.01 3.783 1 84.38 120 ALA A C 1
ATOM 920 O O . ALA A 1 120 ? -9.148 -1.565 4.855 1 84.38 120 ALA A O 1
ATOM 921 N N . LEU A 1 121 ? -9.211 -1.507 2.639 1 89.81 121 LEU A N 1
ATOM 922 C CA . LEU A 1 121 ? -9.93 -2.773 2.549 1 89.81 121 LEU A CA 1
ATOM 923 C C . LEU A 1 121 ? -9 -3.902 2.135 1 89.81 121 LEU A C 1
ATOM 925 O O . LEU A 1 121 ? -9.234 -5.066 2.469 1 89.81 121 LEU A O 1
ATOM 929 N N . GLY A 1 122 ? -7.965 -3.566 1.526 1 91.88 122 GLY A N 1
ATOM 930 C CA . GLY A 1 122 ? -7.102 -4.547 0.887 1 91.88 122 GLY A CA 1
ATOM 931 C C . GLY A 1 122 ? -6.191 -5.266 1.864 1 91.88 122 GLY A C 1
ATOM 932 O O . GLY A 1 122 ? -5.805 -6.414 1.631 1 91.88 122 GLY A O 1
ATOM 933 N N . LEU A 1 123 ? -5.859 -4.664 2.92 1 86.56 123 LEU A N 1
ATOM 934 C CA . LEU A 1 123 ? -4.828 -5.219 3.789 1 86.56 123 LEU A CA 1
ATOM 935 C C . LEU A 1 123 ? -5.402 -6.309 4.691 1 86.56 123 LEU A C 1
ATOM 937 O O . LEU A 1 123 ? -4.711 -7.273 5.023 1 86.56 123 LEU A O 1
ATOM 941 N N . SER A 1 124 ? -6.66 -6.254 5.066 1 86.12 124 SER A N 1
ATOM 942 C CA . SER A 1 124 ? -7.207 -7.227 6.004 1 86.12 124 SER A CA 1
ATOM 943 C C . SER A 1 124 ? -8.547 -7.77 5.516 1 86.12 124 SER A C 1
ATOM 945 O O . SER A 1 124 ? -8.758 -8.984 5.492 1 86.12 124 SER A O 1
ATOM 947 N N . PHE A 1 125 ? -9.422 -6.93 5.004 1 92 125 PHE A N 1
ATOM 948 C CA . PHE A 1 125 ? -10.781 -7.309 4.625 1 92 125 PHE A CA 1
ATOM 949 C C . PHE A 1 125 ? -10.758 -8.227 3.41 1 92 125 PHE A C 1
ATOM 951 O O . PHE A 1 125 ? -11.367 -9.305 3.432 1 92 125 PHE A O 1
ATOM 958 N N . VAL A 1 126 ? -10.039 -7.852 2.371 1 96 126 VAL A N 1
ATOM 959 C CA . VAL A 1 126 ? -10.078 -8.586 1.11 1 96 126 VAL A CA 1
ATOM 960 C C . VAL A 1 126 ? -9.461 -9.969 1.295 1 96 126 VAL A C 1
ATOM 962 O O . VAL A 1 126 ? -10.008 -10.969 0.827 1 96 126 VAL A O 1
ATOM 965 N N . PRO A 1 127 ? -8.336 -10.07 2.008 1 94.31 127 PRO A N 1
ATOM 966 C CA . PRO A 1 127 ? -7.758 -11.398 2.213 1 94.31 127 PRO A CA 1
ATOM 967 C C . PRO A 1 127 ? -8.727 -12.367 2.877 1 94.31 127 PRO A C 1
ATOM 969 O O . PRO A 1 127 ? -8.766 -13.547 2.521 1 94.31 127 PRO A O 1
ATOM 972 N N . LYS A 1 128 ? -9.508 -11.93 3.785 1 92.75 128 LYS A N 1
ATOM 973 C CA . LYS A 1 128 ? -10.492 -12.781 4.445 1 92.75 128 LYS A CA 1
ATOM 974 C C . LYS A 1 128 ? -11.555 -13.258 3.459 1 92.75 128 LYS A C 1
ATOM 976 O O . LYS A 1 128 ? -11.938 -14.43 3.473 1 92.75 128 LYS A O 1
ATOM 981 N N . ALA A 1 129 ? -12.008 -12.328 2.684 1 95.06 129 ALA A N 1
ATOM 982 C CA . ALA A 1 129 ? -12.992 -12.688 1.669 1 95.06 129 ALA A CA 1
ATOM 983 C C . ALA A 1 129 ? -12.414 -13.68 0.665 1 95.06 129 ALA A C 1
ATOM 985 O O . ALA A 1 129 ? -13.102 -14.609 0.233 1 95.06 129 ALA A O 1
ATOM 986 N N . LEU A 1 130 ? -11.156 -13.469 0.262 1 96 130 LEU A N 1
ATOM 987 C CA . LEU A 1 130 ? -10.508 -14.344 -0.71 1 96 130 LEU A CA 1
ATOM 988 C C . LEU A 1 130 ? -10.344 -15.75 -0.152 1 96 130 LEU A C 1
ATOM 990 O O . LEU A 1 130 ? -10.414 -16.734 -0.897 1 96 130 LEU A O 1
ATOM 994 N N . LYS A 1 131 ? -10.102 -15.875 1.151 1 95.31 131 LYS A N 1
ATOM 995 C CA . LYS A 1 131 ? -10.008 -17.188 1.773 1 95.31 131 LYS A CA 1
ATOM 996 C C . LYS A 1 131 ? -11.312 -17.969 1.596 1 95.31 131 LYS A C 1
ATOM 998 O O . LYS A 1 131 ? -11.289 -19.125 1.175 1 95.31 131 LYS A O 1
ATOM 1003 N N . ARG A 1 132 ? -12.359 -17.328 1.854 1 94.56 132 ARG A N 1
ATOM 1004 C CA . ARG A 1 132 ? -13.656 -17.969 1.711 1 94.56 132 ARG A CA 1
ATOM 1005 C C . ARG A 1 132 ? -13.938 -18.328 0.253 1 94.56 132 ARG A C 1
ATOM 1007 O O . ARG A 1 132 ? -14.461 -19.406 -0.041 1 94.56 132 ARG A O 1
ATOM 1014 N N . PHE A 1 133 ? -13.625 -17.453 -0.607 1 95 133 PHE A N 1
ATOM 1015 C CA . PHE A 1 133 ? -13.836 -17.656 -2.035 1 95 133 PHE A CA 1
ATOM 1016 C C . PHE A 1 133 ? -13.008 -18.828 -2.549 1 95 133 PHE A C 1
ATOM 1018 O O . PHE A 1 133 ? -13.508 -19.672 -3.295 1 95 133 PHE A O 1
ATOM 1025 N N . THR A 1 134 ? -11.75 -18.875 -2.135 1 93.19 134 THR A N 1
ATOM 1026 C CA . THR A 1 134 ? -10.859 -19.922 -2.619 1 93.19 134 THR A CA 1
ATOM 1027 C C . THR A 1 134 ? -11.242 -21.281 -2.014 1 93.19 134 THR A C 1
ATOM 1029 O O . THR A 1 134 ? -10.938 -22.328 -2.584 1 93.19 134 THR A O 1
ATOM 1032 N N . ASP A 1 135 ? -11.883 -21.359 -0.808 1 92.94 135 ASP A N 1
ATOM 1033 C CA . ASP A 1 135 ? -12.414 -22.594 -0.24 1 92.94 135 ASP A CA 1
ATOM 1034 C C . ASP A 1 135 ? -13.516 -23.172 -1.123 1 92.94 135 ASP A C 1
ATOM 1036 O O . ASP A 1 135 ? -13.609 -24.391 -1.28 1 92.94 135 ASP A O 1
ATOM 1040 N N . ARG A 1 136 ? -14.297 -22.297 -1.646 1 90.69 136 ARG A N 1
ATOM 1041 C CA . ARG A 1 136 ? -15.406 -22.703 -2.496 1 90.69 136 ARG A CA 1
ATOM 1042 C C . ARG A 1 136 ? -14.93 -23.016 -3.91 1 90.69 136 ARG A C 1
ATOM 1044 O O . ARG A 1 136 ? -15.477 -23.891 -4.574 1 90.69 136 ARG A O 1
ATOM 1051 N N . ARG A 1 137 ? -13.922 -22.266 -4.336 1 90.94 137 ARG A N 1
ATOM 1052 C CA . ARG A 1 137 ? -13.352 -22.438 -5.672 1 90.94 137 ARG A CA 1
ATOM 1053 C C . ARG A 1 137 ? -11.852 -22.719 -5.598 1 90.94 137 ARG A C 1
ATOM 1055 O O . ARG A 1 137 ? -11.039 -21.859 -5.922 1 90.94 137 ARG A O 1
ATOM 1062 N N . PRO A 1 138 ? -11.539 -23.922 -5.328 1 87.38 138 PRO A N 1
ATOM 1063 C CA . PRO A 1 138 ? -10.133 -24.25 -5.055 1 87.38 138 PRO A CA 1
ATOM 1064 C C . PRO A 1 138 ? -9.242 -24.125 -6.289 1 87.38 138 PRO A C 1
ATOM 1066 O O . PRO A 1 138 ? -8.023 -24 -6.164 1 87.38 138 PRO A O 1
ATOM 1069 N N . ASP A 1 139 ? -9.852 -24.078 -7.469 1 85.25 139 ASP A N 1
ATOM 1070 C CA . ASP A 1 139 ? -9.047 -24.078 -8.688 1 85.25 139 ASP A CA 1
ATOM 1071 C C . ASP A 1 139 ? -8.945 -22.688 -9.289 1 85.25 139 ASP A C 1
ATOM 1073 O O . ASP A 1 139 ? -8.359 -22.516 -10.359 1 85.25 139 ASP A O 1
ATOM 1077 N N . VAL A 1 140 ? -9.453 -21.766 -8.586 1 88.81 140 VAL A N 1
ATOM 1078 C CA . VAL A 1 140 ? -9.445 -20.406 -9.117 1 88.81 140 VAL A CA 1
ATOM 1079 C C . VAL A 1 140 ? -8.055 -19.812 -8.977 1 88.81 140 VAL A C 1
ATOM 1081 O O . VAL A 1 140 ? -7.301 -20.156 -8.07 1 88.81 140 VAL A O 1
ATOM 1084 N N . SER A 1 141 ? -7.695 -19.016 -9.883 1 90.5 141 SER A N 1
ATOM 1085 C CA . SER A 1 141 ? -6.504 -18.172 -9.789 1 90.5 141 SER A CA 1
ATOM 1086 C C . SER A 1 141 ? -6.875 -16.703 -9.625 1 90.5 141 SER A C 1
ATOM 1088 O O . SER A 1 141 ? -7.672 -16.156 -10.398 1 90.5 141 SER A O 1
ATOM 1090 N N . ILE A 1 142 ? -6.309 -16.109 -8.594 1 94.44 142 ILE A N 1
ATOM 1091 C CA . ILE A 1 142 ? -6.688 -14.734 -8.258 1 94.44 142 ILE A CA 1
ATOM 1092 C C . ILE A 1 142 ? -5.469 -13.82 -8.359 1 94.44 142 ILE A C 1
ATOM 1094 O O . ILE A 1 142 ? -4.391 -14.156 -7.867 1 94.44 142 ILE A O 1
ATOM 1098 N N . ARG A 1 143 ? -5.652 -12.766 -9.023 1 92.44 143 ARG A N 1
ATOM 1099 C CA . ARG A 1 143 ? -4.707 -11.648 -8.953 1 92.44 143 ARG A CA 1
ATOM 1100 C C . ARG A 1 143 ? -5.242 -10.539 -8.062 1 92.44 143 ARG A C 1
ATOM 1102 O O . ARG A 1 143 ? -6.332 -10.016 -8.297 1 92.44 143 ARG A O 1
ATOM 1109 N N . PHE A 1 144 ? -4.5 -10.234 -7.012 1 94.94 144 PHE A N 1
ATOM 1110 C CA . PHE A 1 144 ? -4.914 -9.266 -6.008 1 94.94 144 PHE A CA 1
ATOM 1111 C C . PHE A 1 144 ? -3.887 -8.141 -5.887 1 94.94 144 PHE A C 1
ATOM 1113 O O . PHE A 1 144 ? -2.729 -8.391 -5.547 1 94.94 144 PHE A O 1
ATOM 1120 N N . GLU A 1 145 ? -4.328 -6.902 -6.137 1 89 145 GLU A N 1
ATOM 1121 C CA . GLU A 1 145 ? -3.443 -5.738 -6.094 1 89 145 GLU A CA 1
ATOM 1122 C C . GLU A 1 145 ? -3.957 -4.691 -5.113 1 89 145 GLU A C 1
ATOM 1124 O O . GLU A 1 145 ? -5.164 -4.457 -5.023 1 89 145 GLU A O 1
ATOM 1129 N N . ILE A 1 146 ? -2.994 -4.113 -4.414 1 88.69 146 ILE A N 1
ATOM 1130 C CA . ILE A 1 146 ? -3.314 -2.998 -3.531 1 88.69 146 ILE A CA 1
ATOM 1131 C C . ILE A 1 146 ? -2.717 -1.709 -4.09 1 88.69 1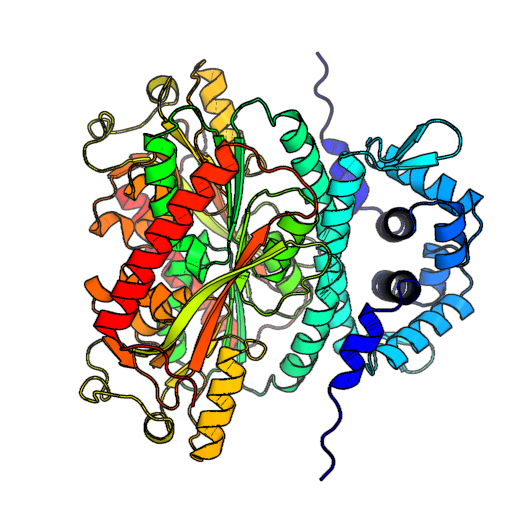46 ILE A C 1
ATOM 1133 O O . ILE A 1 146 ? -1.554 -1.685 -4.5 1 88.69 146 ILE A O 1
ATOM 1137 N N . GLY A 1 147 ? -3.516 -0.671 -4.145 1 80.62 147 GLY A N 1
ATOM 1138 C CA . GLY A 1 147 ? -3.066 0.615 -4.652 1 80.62 147 GLY A CA 1
ATOM 1139 C C . GLY A 1 147 ? -3.93 1.773 -4.188 1 80.62 147 GLY A C 1
ATOM 1140 O O . GLY A 1 147 ? -4.898 1.576 -3.449 1 80.62 147 GLY A O 1
ATOM 1141 N N . ASN A 1 148 ? -3.506 2.943 -4.516 1 76.25 148 ASN A N 1
ATOM 1142 C CA . ASN A 1 148 ? -4.371 4.086 -4.234 1 76.25 148 ASN A CA 1
ATOM 1143 C C . ASN A 1 148 ? -5.617 4.074 -5.117 1 76.25 148 ASN A C 1
ATOM 1145 O O . ASN A 1 148 ? -5.707 3.285 -6.059 1 76.25 148 ASN A O 1
ATOM 1149 N N . SER A 1 149 ? -6.52 4.902 -4.781 1 83 149 SER A N 1
ATOM 1150 C CA . SER A 1 149 ? -7.824 4.867 -5.438 1 83 149 SER A CA 1
ATOM 1151 C C . SER A 1 149 ? -7.695 5.133 -6.934 1 83 149 SER A C 1
ATOM 1153 O O . SER A 1 149 ? -8.422 4.539 -7.738 1 83 149 SER A O 1
ATOM 1155 N N . VAL A 1 150 ? -6.836 6.008 -7.301 1 75.75 150 VAL A N 1
ATOM 1156 C CA . VAL A 1 150 ? -6.656 6.34 -8.711 1 75.75 150 VAL A CA 1
ATOM 1157 C C . VAL A 1 150 ? -6.141 5.117 -9.469 1 75.75 150 VAL A C 1
ATOM 1159 O O . VAL A 1 150 ? -6.609 4.82 -10.57 1 75.75 150 VAL A O 1
ATOM 1162 N N . THR A 1 151 ? -5.215 4.453 -8.867 1 76.75 151 THR A N 1
ATOM 1163 C CA . THR A 1 151 ? -4.672 3.244 -9.477 1 76.75 151 THR A CA 1
ATOM 1164 C C . THR A 1 151 ? -5.75 2.172 -9.609 1 76.75 151 THR A C 1
ATOM 1166 O O . THR A 1 151 ? -5.891 1.551 -10.664 1 76.75 151 THR A O 1
ATOM 1169 N N . VAL A 1 152 ? -6.469 1.981 -8.555 1 88 152 VAL A N 1
ATOM 1170 C CA . VAL A 1 152 ? -7.535 0.987 -8.562 1 88 152 VAL A CA 1
ATOM 1171 C C . VAL A 1 152 ? -8.547 1.319 -9.648 1 88 152 VAL A C 1
ATOM 1173 O O . VAL A 1 152 ? -8.938 0.447 -10.43 1 88 152 VAL A O 1
ATOM 1176 N N . ARG A 1 153 ? -8.93 2.564 -9.672 1 86.88 153 ARG A N 1
ATOM 1177 C CA . ARG A 1 153 ? -9.883 3.031 -10.672 1 86.88 153 ARG A CA 1
ATOM 1178 C C . ARG A 1 153 ? -9.391 2.721 -12.086 1 86.88 153 ARG A C 1
ATOM 1180 O O . ARG A 1 153 ? -10.133 2.17 -12.898 1 86.88 153 ARG A O 1
ATOM 1187 N N . ASN A 1 154 ? -8.234 3.039 -12.305 1 77.25 154 ASN A N 1
ATOM 1188 C CA . ASN A 1 154 ? -7.676 2.873 -13.648 1 77.25 154 ASN A CA 1
ATOM 1189 C C . ASN A 1 154 ? -7.582 1.4 -14.039 1 77.25 154 ASN A C 1
ATOM 1191 O O . ASN A 1 154 ? -7.855 1.039 -15.18 1 77.25 154 ASN A O 1
ATOM 1195 N N . LEU A 1 155 ? -7.172 0.573 -13.117 1 80.88 155 LEU A N 1
ATOM 1196 C CA . LEU A 1 155 ? -7.07 -0.861 -13.359 1 80.88 155 LEU A CA 1
ATOM 1197 C C . LEU A 1 155 ? -8.422 -1.443 -13.75 1 80.88 155 LEU A C 1
ATOM 1199 O O . LEU A 1 155 ? -8.508 -2.271 -14.664 1 80.88 155 LEU A O 1
ATOM 1203 N N . VAL A 1 156 ? -9.43 -0.993 -13.156 1 87.25 156 VAL A N 1
ATOM 1204 C CA . VAL A 1 156 ? -10.766 -1.531 -13.398 1 87.25 156 VAL A CA 1
ATOM 1205 C C . VAL A 1 156 ? -11.352 -0.917 -14.672 1 87.25 156 VAL A C 1
ATOM 1207 O O . VAL A 1 156 ? -11.93 -1.621 -15.492 1 87.25 156 VAL A O 1
ATOM 1210 N N . ALA A 1 157 ? -11.164 0.369 -14.789 1 80 157 ALA A N 1
ATOM 1211 C CA . ALA A 1 157 ? -11.719 1.071 -15.945 1 80 157 ALA A CA 1
ATOM 1212 C C . ALA A 1 157 ? -11.133 0.534 -17.25 1 80 157 ALA A C 1
ATOM 1214 O O . ALA A 1 157 ? -11.82 0.477 -18.266 1 80 157 ALA A O 1
ATOM 1215 N N . SER A 1 158 ? -9.938 0.177 -17.172 1 71.56 158 SER A N 1
ATOM 1216 C CA . SER A 1 158 ? -9.258 -0.352 -18.344 1 71.56 158 SER A CA 1
ATOM 1217 C C . SER A 1 158 ? -9.672 -1.791 -18.625 1 71.56 158 SER A C 1
ATOM 1219 O O . SER A 1 158 ? -9.375 -2.332 -19.688 1 71.56 158 SER A O 1
ATOM 1221 N N . GLY A 1 159 ? -10.289 -2.375 -17.672 1 76.31 159 GLY A N 1
ATOM 1222 C CA . GLY A 1 159 ? -10.695 -3.764 -17.812 1 76.31 159 GLY A CA 1
ATOM 1223 C C . GLY A 1 159 ? -9.609 -4.746 -17.406 1 76.31 159 GLY A C 1
ATOM 1224 O O . GLY A 1 159 ? -9.805 -5.961 -17.469 1 76.31 159 GLY A O 1
ATOM 1225 N N . SER A 1 160 ? -8.523 -4.273 -16.953 1 78.25 160 SER A N 1
ATOM 1226 C CA . SER A 1 160 ? -7.422 -5.125 -16.516 1 78.25 160 SER A CA 1
ATOM 1227 C C . SER A 1 160 ? -7.785 -5.891 -15.25 1 78.25 160 SER A C 1
ATOM 1229 O O . SER A 1 160 ? -7.23 -6.957 -14.984 1 78.25 160 SER A O 1
ATOM 1231 N N . TYR A 1 161 ? -8.602 -5.297 -14.516 1 88.62 161 TYR A N 1
ATOM 1232 C CA . TYR A 1 161 ? -9.117 -5.93 -13.305 1 88.62 161 TYR A CA 1
ATOM 1233 C C . TYR A 1 161 ? -10.641 -5.992 -13.32 1 88.62 161 TYR A C 1
ATOM 1235 O O . TYR A 1 161 ? -11.289 -5.168 -13.969 1 88.62 161 TYR A O 1
ATOM 1243 N N . ASP A 1 162 ? -11.172 -6.957 -12.641 1 90.06 162 ASP A N 1
ATOM 1244 C CA . ASP A 1 162 ? -12.594 -7.27 -12.703 1 90.06 162 ASP A CA 1
ATOM 1245 C C . ASP A 1 162 ? -13.375 -6.523 -11.625 1 90.06 162 ASP A C 1
ATOM 1247 O O . ASP A 1 162 ? -14.562 -6.238 -11.789 1 90.06 162 ASP A O 1
ATOM 1251 N N . ILE A 1 163 ? -12.734 -6.363 -10.492 1 95.5 163 ILE A N 1
ATOM 1252 C CA . ILE A 1 163 ? -13.367 -5.742 -9.328 1 95.5 163 ILE A CA 1
ATOM 1253 C C . ILE A 1 163 ? -12.406 -4.742 -8.695 1 95.5 163 ILE A C 1
ATOM 1255 O O . ILE A 1 163 ? -11.211 -5.012 -8.578 1 95.5 163 ILE A O 1
ATOM 1259 N N . GLY A 1 164 ? -12.938 -3.598 -8.32 1 97.25 164 GLY A N 1
ATOM 1260 C CA . GLY A 1 164 ? -12.172 -2.625 -7.559 1 97.25 164 GLY A CA 1
ATOM 1261 C C . GLY A 1 164 ? -12.883 -2.166 -6.297 1 97.25 164 GLY A C 1
ATOM 1262 O O . GLY A 1 164 ? -14.102 -1.991 -6.297 1 97.25 164 GLY A O 1
ATOM 1263 N N . LEU A 1 165 ? -12.156 -2.053 -5.219 1 96.88 165 LEU A N 1
ATOM 1264 C CA . LEU A 1 165 ? -12.625 -1.407 -3.994 1 96.88 165 LEU A CA 1
ATOM 1265 C C . LEU A 1 165 ? -11.766 -0.188 -3.666 1 96.88 165 LEU A C 1
ATOM 1267 O O . LEU A 1 165 ? -10.562 -0.313 -3.438 1 96.88 165 LEU A O 1
ATOM 1271 N N . CYS A 1 166 ? -12.398 0.974 -3.652 1 93 166 CYS A N 1
ATOM 1272 C CA . CYS A 1 166 ? -11.586 2.174 -3.459 1 93 166 CYS A CA 1
ATOM 1273 C C . CYS A 1 166 ? -12.414 3.285 -2.818 1 93 166 CYS A C 1
ATOM 1275 O O . CYS A 1 166 ? -13.602 3.105 -2.541 1 93 166 CYS A O 1
ATOM 1277 N N . ALA A 1 167 ? -11.719 4.289 -2.479 1 88.56 167 ALA A N 1
ATOM 1278 C CA . ALA A 1 167 ? -12.391 5.453 -1.912 1 88.56 167 ALA A CA 1
ATOM 1279 C C . ALA A 1 167 ? -13.211 6.188 -2.975 1 88.56 167 ALA A C 1
ATOM 1281 O O . ALA A 1 167 ? -13.07 5.91 -4.168 1 88.56 167 ALA A O 1
ATOM 1282 N N . GLU A 1 168 ? -13.984 7.066 -2.547 1 85 168 GLU A N 1
ATOM 1283 C CA . GLU A 1 168 ? -14.992 7.664 -3.416 1 85 168 GLU A CA 1
ATOM 1284 C C . GLU A 1 168 ? -14.398 8.797 -4.254 1 85 168 GLU A C 1
ATOM 1286 O O . GLU A 1 168 ? -15.008 9.234 -5.23 1 85 168 GLU A O 1
ATOM 1291 N N . GLU A 1 169 ? -13.18 9.195 -3.928 1 78.06 169 GLU A N 1
ATOM 1292 C CA . GLU A 1 169 ? -12.594 10.336 -4.625 1 78.06 169 GLU A CA 1
ATOM 1293 C C . GLU A 1 169 ? -11.992 9.914 -5.965 1 78.06 169 GLU A C 1
ATOM 1295 O O . GLU A 1 169 ? -10.797 10.109 -6.199 1 78.06 169 GLU A O 1
ATOM 1300 N N . ILE A 1 170 ? -12.82 9.406 -6.875 1 76.19 170 ILE A N 1
ATOM 1301 C CA . ILE A 1 170 ? -12.336 8.953 -8.172 1 76.19 170 ILE A CA 1
ATOM 1302 C C . ILE A 1 170 ? -13.258 9.477 -9.281 1 76.19 170 ILE A C 1
ATOM 1304 O O . ILE A 1 170 ? -14.414 9.82 -9.023 1 76.19 170 ILE A O 1
ATOM 1308 N N . ASP A 1 171 ? -12.625 9.547 -10.469 1 73.69 171 ASP A N 1
ATOM 1309 C CA . ASP A 1 171 ? -13.422 9.734 -11.672 1 73.69 171 ASP A CA 1
ATOM 1310 C C . ASP A 1 171 ? -14.281 8.508 -11.961 1 73.69 171 ASP A C 1
ATOM 1312 O O . ASP A 1 171 ? -13.758 7.398 -12.094 1 73.69 171 ASP A O 1
ATOM 1316 N N . ARG A 1 172 ? -15.57 8.656 -12.094 1 83.88 172 ARG A N 1
ATOM 1317 C CA . ARG A 1 172 ? -16.484 7.523 -12.203 1 83.88 172 ARG A CA 1
ATOM 1318 C C . ARG A 1 172 ? -16.766 7.184 -13.664 1 83.88 172 ARG A C 1
ATOM 1320 O O . ARG A 1 172 ? -17.547 6.27 -13.953 1 83.88 172 ARG A O 1
ATOM 1327 N N . SER A 1 173 ? -16.078 7.898 -14.484 1 77.12 173 SER A N 1
ATOM 1328 C CA . SER A 1 173 ? -16.328 7.652 -15.898 1 77.12 173 SER A CA 1
ATOM 1329 C C . SER A 1 173 ? -15.875 6.254 -16.297 1 77.12 173 SER A C 1
ATOM 1331 O O . SER A 1 173 ? -14.844 5.77 -15.836 1 77.12 173 SER A O 1
ATOM 1333 N N . ASN A 1 174 ? -16.719 5.559 -17.219 1 77.06 174 ASN A N 1
ATOM 1334 C CA . ASN A 1 174 ? -16.422 4.246 -17.766 1 77.06 174 ASN A CA 1
ATOM 1335 C C . ASN A 1 174 ? -16.297 3.186 -16.688 1 77.06 174 ASN A C 1
ATOM 1337 O O . ASN A 1 174 ? -15.375 2.365 -16.703 1 77.06 174 ASN A O 1
ATOM 1341 N N . LEU A 1 175 ? -17.062 3.389 -15.703 1 87.56 175 LEU A N 1
ATOM 1342 C CA . LEU A 1 175 ? -17.109 2.453 -14.578 1 87.56 175 LEU A CA 1
ATOM 1343 C C . LEU A 1 175 ? -18.547 2.213 -14.141 1 87.56 175 LEU A C 1
ATOM 1345 O O . LEU A 1 175 ? -19.391 3.1 -14.258 1 87.56 175 LEU A O 1
ATOM 1349 N N . VAL A 1 176 ? -18.875 1.027 -13.789 1 91.38 176 VAL A N 1
ATOM 1350 C CA . VAL A 1 176 ? -20.031 0.803 -12.93 1 91.38 176 VAL A CA 1
ATOM 1351 C C . VAL A 1 176 ? -19.641 1.026 -11.469 1 91.38 176 VAL A C 1
ATOM 1353 O O . VAL A 1 176 ? -18.75 0.354 -10.945 1 91.38 176 VAL A O 1
ATOM 1356 N N . VAL A 1 177 ? -20.266 1.925 -10.844 1 94.69 177 VAL A N 1
ATOM 1357 C CA . VAL A 1 177 ? -19.891 2.326 -9.492 1 94.69 177 VAL A CA 1
ATOM 1358 C C . VAL A 1 177 ? -21.031 2.021 -8.523 1 94.69 177 VAL A C 1
ATOM 1360 O O . VAL A 1 177 ? -22.172 2.385 -8.781 1 94.69 177 VAL A O 1
ATOM 1363 N N . LYS A 1 178 ? -20.75 1.35 -7.418 1 94.81 178 LYS A N 1
ATOM 1364 C CA . LYS A 1 178 ? -21.703 1.062 -6.352 1 94.81 178 LYS A CA 1
ATOM 1365 C C . LYS A 1 178 ? -21.125 1.43 -4.984 1 94.81 178 LYS A C 1
ATOM 1367 O O . LYS A 1 178 ? -19.953 1.18 -4.715 1 94.81 178 LYS A O 1
ATOM 1372 N N . PRO A 1 179 ? -21.984 2.061 -4.188 1 95.31 179 PRO A N 1
ATOM 1373 C CA . PRO A 1 179 ? -21.531 2.176 -2.799 1 95.31 179 PRO A CA 1
ATOM 1374 C C . PRO A 1 179 ? -21.219 0.822 -2.166 1 95.31 179 PRO A C 1
ATOM 1376 O O . PRO A 1 179 ? -21.922 -0.159 -2.414 1 95.31 179 PRO A O 1
ATOM 1379 N N . PHE A 1 180 ? -20.172 0.775 -1.438 1 96.31 180 PHE A N 1
ATOM 1380 C CA . PHE A 1 180 ? -19.797 -0.506 -0.859 1 96.31 180 PHE A CA 1
ATOM 1381 C C . PHE A 1 180 ? -19.938 -0.481 0.657 1 96.31 180 PHE A C 1
ATOM 1383 O O . PHE A 1 180 ? -20.781 -1.195 1.218 1 96.31 180 PHE A O 1
ATOM 1390 N N . ILE A 1 181 ? -19.234 0.413 1.33 1 94.06 181 ILE A N 1
ATOM 1391 C CA . ILE A 1 181 ? -19.344 0.495 2.783 1 94.06 181 ILE A CA 1
ATOM 1392 C C . ILE A 1 181 ? -19.094 1.93 3.238 1 94.06 181 ILE A C 1
ATOM 1394 O O . ILE A 1 181 ? -18.266 2.635 2.658 1 94.06 181 ILE A O 1
ATOM 1398 N N . GLU A 1 182 ? -19.797 2.375 4.168 1 93.12 182 GLU A N 1
ATOM 1399 C CA . GLU A 1 182 ? -19.656 3.662 4.84 1 93.12 182 GLU A CA 1
ATOM 1400 C C . GLU A 1 182 ? -19.469 3.482 6.344 1 93.12 182 GLU A C 1
ATOM 1402 O O . GLU A 1 182 ? -20.281 2.836 7 1 93.12 182 GLU A O 1
ATOM 1407 N N . THR A 1 183 ? -18.375 3.994 6.801 1 91.94 183 THR A N 1
ATOM 1408 C CA . THR A 1 183 ? -18.094 3.902 8.234 1 91.94 183 THR A CA 1
ATOM 1409 C C . THR A 1 183 ? -17.734 5.27 8.805 1 91.94 183 THR A C 1
ATOM 1411 O O . THR A 1 183 ? -17.531 6.227 8.055 1 91.94 183 THR A O 1
ATOM 1414 N N . ARG A 1 184 ? -17.688 5.383 10.094 1 93.12 184 ARG A N 1
ATOM 1415 C CA . ARG A 1 184 ? -17.422 6.672 10.719 1 93.12 184 ARG A CA 1
ATOM 1416 C C . ARG A 1 184 ? -15.93 6.828 11.039 1 93.12 184 ARG A C 1
ATOM 1418 O O . ARG A 1 184 ? -15.234 5.836 11.25 1 93.12 184 ARG A O 1
ATOM 1425 N N . GLY A 1 185 ? -15.578 8.055 11.117 1 95.44 185 GLY A N 1
ATOM 1426 C CA . GLY A 1 185 ? -14.242 8.391 11.586 1 95.44 185 GLY A CA 1
ATOM 1427 C C . GLY A 1 185 ? -14.062 8.188 13.078 1 95.44 185 GLY A C 1
ATOM 1428 O O . GLY A 1 185 ? -14.969 8.469 13.859 1 95.44 185 GLY A O 1
ATOM 1429 N N . ILE A 1 186 ? -12.914 7.629 13.43 1 96.75 186 ILE A N 1
ATOM 1430 C CA . ILE A 1 186 ? -12.57 7.402 14.828 1 96.75 186 ILE A CA 1
ATOM 1431 C C . ILE A 1 186 ? -11.172 7.965 15.109 1 96.75 186 ILE A C 1
ATOM 1433 O O . ILE A 1 186 ? -10.352 8.086 14.203 1 96.75 186 ILE A O 1
ATOM 1437 N N . CYS A 1 187 ? -10.922 8.312 16.297 1 97.88 187 CYS A N 1
ATOM 1438 C CA . CYS A 1 187 ? -9.578 8.641 16.766 1 97.88 187 CYS A CA 1
ATOM 1439 C C . CYS A 1 187 ? -8.93 7.438 17.438 1 97.88 187 CYS A C 1
ATOM 1441 O O . CYS A 1 187 ? -9.523 6.824 18.328 1 97.88 187 CYS A O 1
ATOM 1443 N N . VAL A 1 188 ? -7.785 7.102 16.953 1 97.75 188 VAL A N 1
ATOM 1444 C CA . VAL A 1 188 ? -6.996 6.047 17.578 1 97.75 188 VAL A CA 1
ATOM 1445 C C . VAL A 1 188 ? -5.867 6.668 18.406 1 97.75 188 VAL A C 1
ATOM 1447 O O . VAL A 1 188 ? -5.328 7.715 18.031 1 97.75 188 VAL A O 1
ATOM 1450 N N . MET A 1 189 ? -5.527 6.066 19.453 1 96.81 189 MET A N 1
ATOM 1451 C CA . MET A 1 189 ? -4.523 6.617 20.359 1 96.81 189 MET A CA 1
ATOM 1452 C C . MET A 1 189 ? -3.764 5.5 21.078 1 96.81 189 MET A C 1
ATOM 1454 O O . MET A 1 189 ? -4.27 4.387 21.219 1 96.81 189 MET A O 1
ATOM 1458 N N . PRO A 1 190 ? -2.486 5.793 21.453 1 93.38 190 PRO A N 1
ATOM 1459 C CA . PRO A 1 190 ? -1.716 4.777 22.172 1 93.38 190 PRO A CA 1
ATOM 1460 C C . PRO A 1 190 ? -2.35 4.398 23.516 1 93.38 190 PRO A C 1
ATOM 1462 O O . PRO A 1 190 ? -3.094 5.191 24.094 1 93.38 190 PRO A O 1
ATOM 1465 N N . PRO A 1 191 ? -1.936 3.146 23.891 1 87.88 191 PRO A N 1
ATOM 1466 C CA . PRO A 1 191 ? -2.42 2.762 25.219 1 87.88 191 PRO A CA 1
ATOM 1467 C C . PRO A 1 191 ? -1.984 3.734 26.312 1 87.88 191 PRO A C 1
ATOM 1469 O O . PRO A 1 191 ? -0.859 4.238 26.281 1 87.88 191 PRO A O 1
ATOM 1472 N N . GLY A 1 192 ? -2.84 4.164 27.156 1 89.38 192 GLY A N 1
ATOM 1473 C CA . GLY A 1 192 ? -2.52 5.039 28.266 1 89.38 192 GLY A CA 1
ATOM 1474 C C . GLY A 1 192 ? -2.664 6.512 27.922 1 89.38 192 GLY A C 1
ATOM 1475 O O . GLY A 1 192 ? -2.395 7.375 28.766 1 89.38 192 GLY A O 1
ATOM 1476 N N . HIS A 1 193 ? -3.006 6.844 26.719 1 93.88 193 HIS A N 1
ATOM 1477 C CA . HIS A 1 193 ? -3.193 8.242 26.328 1 93.88 193 HIS A CA 1
ATOM 1478 C C . HIS A 1 193 ? -4.219 8.922 27.234 1 93.88 193 HIS A C 1
ATOM 1480 O O . HIS A 1 193 ? -5.164 8.281 27.703 1 93.88 193 HIS A O 1
ATOM 1486 N N . ARG A 1 194 ? -4.125 10.141 27.469 1 94.38 194 ARG A N 1
ATOM 1487 C CA . ARG A 1 194 ? -4.953 10.883 28.406 1 94.38 194 ARG A CA 1
ATOM 1488 C C . ARG A 1 194 ? -6.406 10.914 27.953 1 94.38 194 ARG A C 1
ATOM 1490 O O . ARG A 1 194 ? -7.316 11.008 28.781 1 94.38 194 ARG A O 1
ATOM 1497 N N . LEU A 1 195 ? -6.629 10.789 26.703 1 96.12 195 LEU A N 1
ATOM 1498 C CA . LEU A 1 195 ? -7.977 10.961 26.172 1 96.12 195 LEU A CA 1
ATOM 1499 C C . LEU A 1 195 ? -8.727 9.633 26.156 1 96.12 195 LEU A C 1
ATOM 1501 O O . LEU A 1 195 ? -9.891 9.578 25.766 1 96.12 195 LEU A O 1
ATOM 1505 N N . ILE A 1 196 ? -8.156 8.586 26.562 1 93.06 196 ILE A N 1
ATOM 1506 C CA . ILE A 1 196 ? -8.734 7.25 26.469 1 93.06 196 ILE A CA 1
ATOM 1507 C C . ILE A 1 196 ? -10.008 7.184 27.312 1 93.06 196 ILE A C 1
ATOM 1509 O O . ILE A 1 196 ? -10.898 6.383 27.031 1 93.06 196 ILE A O 1
ATOM 1513 N N . GLY A 1 197 ? -10.125 7.945 28.312 1 93.38 197 GLY A N 1
ATOM 1514 C CA . GLY A 1 197 ? -11.273 7.938 29.203 1 93.38 197 GLY A CA 1
ATOM 1515 C C . GLY A 1 197 ? -12.492 8.617 28.594 1 93.38 197 GLY A C 1
ATOM 1516 O O . GLY A 1 197 ? -13.609 8.453 29.094 1 93.38 197 GLY A O 1
ATOM 1517 N N . GLU A 1 198 ? -12.297 9.398 27.562 1 95.81 198 GLU A N 1
ATOM 1518 C CA . GLU A 1 198 ? -13.398 10.102 26.906 1 95.81 198 GLU A CA 1
ATOM 1519 C C . GLU A 1 198 ? -14.188 9.172 26 1 95.81 198 GLU A C 1
ATOM 1521 O O . GLU A 1 198 ? -13.609 8.445 25.188 1 95.81 198 GLU A O 1
ATOM 1526 N N . PRO A 1 199 ? -15.508 9.172 26.125 1 95.12 199 PRO A N 1
ATOM 1527 C CA . PRO A 1 199 ? -16.312 8.297 25.266 1 95.12 199 PRO A CA 1
ATOM 1528 C C . PRO A 1 199 ? -16.312 8.734 23.797 1 95.12 199 PRO A C 1
ATOM 1530 O O . PRO A 1 199 ? -16.531 7.918 22.906 1 95.12 199 PRO A O 1
ATOM 1533 N N . VAL A 1 200 ? -16.141 10.039 23.609 1 96.56 200 VAL A N 1
ATOM 1534 C CA . VAL A 1 200 ? -16.094 10.648 22.281 1 96.56 200 VAL A CA 1
ATOM 1535 C C . VAL A 1 200 ? -14.992 11.703 22.25 1 96.56 200 VAL A C 1
ATOM 1537 O O . VAL A 1 200 ? -14.75 12.398 23.234 1 96.56 200 VAL A O 1
ATOM 1540 N N . ILE A 1 201 ? -14.328 11.758 21.125 1 97.75 201 ILE A N 1
ATOM 1541 C CA . ILE A 1 201 ? -13.297 12.781 20.953 1 97.75 201 ILE A CA 1
ATOM 1542 C C . ILE A 1 201 ? -13.859 13.938 20.141 1 97.75 201 ILE A C 1
ATOM 1544 O O . ILE A 1 201 ? -14.422 13.734 19.062 1 97.75 201 ILE A O 1
ATOM 1548 N N . ARG A 1 202 ? -13.734 15.102 20.625 1 97.94 202 ARG A N 1
ATOM 1549 C CA . ARG A 1 202 ? -14.148 16.328 19.938 1 97.94 202 ARG A CA 1
ATOM 1550 C C . ARG A 1 202 ? -12.945 17.188 19.562 1 97.94 202 ARG A C 1
ATOM 1552 O O . ARG A 1 202 ? -11.875 17.047 20.156 1 97.94 202 ARG A O 1
ATOM 1559 N N . PRO A 1 203 ? -13.133 18.047 18.562 1 97.62 203 PRO A N 1
ATOM 1560 C CA . PRO A 1 203 ? -12 18.812 18.031 1 97.62 203 PRO A CA 1
ATOM 1561 C C . PRO A 1 203 ? -11.234 19.562 19.125 1 97.62 203 PRO A C 1
ATOM 1563 O O . PRO A 1 203 ? -10 19.578 19.125 1 97.62 203 PRO A O 1
ATOM 1566 N N . GLY A 1 204 ? -11.914 20.156 20.031 1 97.81 204 GLY A N 1
ATOM 1567 C CA . GLY A 1 204 ? -11.273 20.938 21.062 1 97.81 204 GLY A CA 1
ATOM 1568 C C . GLY A 1 204 ? -10.32 20.141 21.922 1 97.81 204 GLY A C 1
ATOM 1569 O O . GLY A 1 204 ? -9.328 20.656 22.422 1 97.81 204 GLY A O 1
ATOM 1570 N N . MET A 1 205 ? -10.562 18.859 22.109 1 97.69 205 MET A N 1
ATOM 1571 C CA . MET A 1 205 ? -9.758 17.969 22.938 1 97.69 205 MET A CA 1
ATOM 1572 C C . MET A 1 205 ? -8.414 17.688 22.281 1 97.69 205 MET A C 1
ATOM 1574 O O . MET A 1 205 ? -7.492 17.188 22.922 1 97.69 205 MET A O 1
ATOM 1578 N N . LEU A 1 206 ? -8.281 18.016 21.016 1 97.69 206 LEU A N 1
ATOM 1579 C CA . LEU A 1 206 ? -7.07 17.719 20.266 1 97.69 206 LEU A CA 1
ATOM 1580 C C . LEU A 1 206 ? -6.145 18.938 20.219 1 97.69 206 LEU A C 1
ATOM 1582 O O . LEU A 1 206 ? -5.051 18.859 19.656 1 97.69 206 LEU A O 1
ATOM 1586 N N . ASP A 1 207 ? -6.605 20.031 20.812 1 96.94 207 ASP A N 1
ATOM 1587 C CA . ASP A 1 207 ? -5.77 21.219 20.828 1 96.94 207 ASP A CA 1
ATOM 1588 C C . ASP A 1 207 ? -4.426 20.953 21.5 1 96.94 207 ASP A C 1
ATOM 1590 O O . ASP A 1 207 ? -4.383 20.484 22.641 1 96.94 207 ASP A O 1
ATOM 1594 N N . GLY A 1 208 ? -3.398 21.156 20.719 1 94.88 208 GLY A N 1
ATOM 1595 C CA . GLY A 1 208 ? -2.055 21 21.25 1 94.88 208 GLY A CA 1
ATOM 1596 C C . GLY A 1 208 ? -1.576 19.562 21.203 1 94.88 208 GLY A C 1
ATOM 1597 O O . GLY A 1 208 ? -0.397 19.281 21.438 1 94.88 208 GLY A O 1
ATOM 1598 N N . GLU A 1 209 ? -2.43 18.594 20.891 1 95.94 209 GLU A N 1
ATOM 1599 C CA . GLU A 1 209 ? -2.064 17.188 20.844 1 95.94 209 GLU A CA 1
ATOM 1600 C C . GLU A 1 209 ? -1.235 16.875 19.594 1 95.94 209 GLU A C 1
ATOM 1602 O O . GLU A 1 209 ? -1.376 17.531 18.562 1 95.94 209 GLU A O 1
ATOM 1607 N N . ARG A 1 210 ? -0.314 15.922 19.719 1 95.38 210 ARG A N 1
ATOM 1608 C CA . ARG A 1 210 ? 0.328 15.359 18.531 1 95.38 210 ARG A CA 1
ATOM 1609 C C . ARG A 1 210 ? -0.654 14.523 17.734 1 95.38 210 ARG A C 1
ATOM 1611 O O . ARG A 1 210 ? -1.233 13.562 18.25 1 95.38 210 ARG A O 1
ATOM 1618 N N . VAL A 1 211 ? -0.758 14.898 16.438 1 96.88 211 VAL A N 1
ATOM 1619 C CA . VAL A 1 211 ? -1.795 14.266 15.633 1 96.88 211 VAL A CA 1
ATOM 1620 C C . VAL A 1 211 ? -1.175 13.664 14.375 1 96.88 211 VAL A C 1
ATOM 1622 O O . VAL A 1 211 ? -0.312 14.281 13.742 1 96.88 211 VAL A O 1
ATOM 1625 N N . ILE A 1 212 ? -1.543 12.422 14.148 1 97.19 212 ILE A N 1
ATOM 1626 C CA . ILE A 1 212 ? -1.258 11.734 12.891 1 97.19 212 ILE A CA 1
ATOM 1627 C C . ILE A 1 212 ? -2.447 11.883 11.938 1 97.19 212 ILE A C 1
ATOM 1629 O O . ILE A 1 212 ? -3.592 11.633 12.328 1 97.19 212 ILE A O 1
ATOM 1633 N N . SER A 1 213 ? -2.199 12.258 10.719 1 93.44 213 SER A N 1
ATOM 1634 C CA . SER A 1 213 ? -3.344 12.5 9.844 1 93.44 213 SER A CA 1
ATOM 1635 C C . SER A 1 213 ? -3.121 11.898 8.461 1 93.44 213 SER A C 1
ATOM 1637 O O . SER A 1 213 ? -1.992 11.555 8.102 1 93.44 213 SER A O 1
ATOM 1639 N N . LEU A 1 214 ? -4.203 11.711 7.801 1 91.38 214 LEU A N 1
ATOM 1640 C CA . LEU A 1 214 ? -4.168 11.383 6.379 1 91.38 214 LEU A CA 1
ATOM 1641 C C . LEU A 1 214 ? -3.713 12.578 5.555 1 91.38 214 LEU A C 1
ATOM 1643 O O . LEU A 1 214 ? -3.588 13.688 6.082 1 91.38 214 LEU A O 1
ATOM 1647 N N . ALA A 1 215 ? -3.459 12.281 4.305 1 83.06 215 ALA A N 1
ATOM 1648 C CA . ALA A 1 215 ? -2.953 13.32 3.41 1 83.06 215 ALA A CA 1
ATOM 1649 C C . ALA A 1 215 ? -3.955 14.461 3.273 1 83.06 215 ALA A C 1
ATOM 1651 O O . ALA A 1 215 ? -5.164 14.258 3.404 1 83.06 215 ALA A O 1
ATOM 1652 N N . PRO A 1 216 ? -3.457 15.625 2.959 1 76.44 216 PRO A N 1
ATOM 1653 C CA . PRO A 1 216 ? -4.312 16.812 2.939 1 76.44 216 PRO A CA 1
ATOM 1654 C C . PRO A 1 216 ? -5.422 16.734 1.895 1 76.44 216 PRO A C 1
ATOM 1656 O O . PRO A 1 216 ? -6.457 17.391 2.031 1 76.44 216 PRO A O 1
ATOM 1659 N N . ASP A 1 217 ? -5.215 15.953 0.882 1 70.38 217 ASP A N 1
ATOM 1660 C CA . ASP A 1 217 ? -6.211 15.883 -0.183 1 70.38 217 ASP A CA 1
ATOM 1661 C C . ASP A 1 217 ? -7.254 14.812 0.112 1 70.38 217 ASP A C 1
ATOM 1663 O O . ASP A 1 217 ? -8.227 14.664 -0.628 1 70.38 217 ASP A O 1
ATOM 1667 N N . ASP A 1 218 ? -7.055 14.164 1.154 1 80.5 218 ASP A N 1
ATOM 1668 C CA . ASP A 1 218 ? -8.031 13.164 1.583 1 80.5 218 ASP A CA 1
ATOM 1669 C C . ASP A 1 218 ? -9.32 13.828 2.072 1 80.5 218 ASP A C 1
ATOM 1671 O O . ASP A 1 218 ? -9.273 14.828 2.793 1 80.5 218 ASP A O 1
ATOM 1675 N N . THR A 1 219 ? -10.438 13.289 1.673 1 84.12 219 THR A N 1
ATOM 1676 C CA . THR A 1 219 ? -11.742 13.867 2.002 1 84.12 219 THR A CA 1
ATOM 1677 C C . THR A 1 219 ? -11.945 13.906 3.514 1 84.12 219 THR A C 1
ATOM 1679 O O . THR A 1 219 ? -12.453 14.891 4.051 1 84.12 219 THR A O 1
ATOM 1682 N N . ALA A 1 220 ? -11.594 12.852 4.168 1 90 220 ALA A N 1
ATOM 1683 C CA . ALA A 1 220 ? -11.734 12.812 5.621 1 90 220 ALA A CA 1
ATOM 1684 C C . ALA A 1 220 ? -10.836 13.844 6.289 1 90 220 ALA A C 1
ATOM 1686 O O . ALA A 1 220 ? -11.219 14.461 7.289 1 90 220 ALA A O 1
ATOM 1687 N N . ARG A 1 221 ? -9.641 14.016 5.727 1 90.69 221 ARG A N 1
ATOM 1688 C CA . ARG A 1 221 ? -8.711 15.016 6.254 1 90.69 221 ARG A CA 1
ATOM 1689 C C . ARG A 1 221 ? -9.281 16.422 6.105 1 90.69 221 ARG A C 1
ATOM 1691 O O . ARG A 1 221 ? -9.164 17.234 7.016 1 90.69 221 ARG A O 1
ATOM 1698 N N . ILE A 1 222 ? -9.898 16.703 5.043 1 90.44 222 ILE A N 1
ATOM 1699 C CA . ILE A 1 222 ? -10.508 18 4.793 1 90.44 222 ILE A CA 1
ATOM 1700 C C . ILE A 1 222 ? -11.609 18.266 5.82 1 90.44 222 ILE A C 1
ATOM 1702 O O . ILE A 1 222 ? -11.672 19.344 6.41 1 90.44 222 ILE A O 1
ATOM 1706 N N . GLN A 1 223 ? -12.414 17.312 6.039 1 93.19 223 GLN A N 1
ATOM 1707 C CA . GLN A 1 223 ? -13.484 17.438 7.02 1 93.19 223 GLN A CA 1
ATOM 1708 C C . GLN A 1 223 ? -12.93 17.578 8.43 1 93.19 223 GLN A C 1
ATOM 1710 O O . GLN A 1 223 ? -13.461 18.328 9.25 1 93.19 223 GLN A O 1
ATOM 1715 N N . PHE A 1 224 ? -11.891 16.844 8.664 1 95.88 224 PHE A N 1
ATOM 1716 C CA . PHE A 1 224 ? -11.227 16.922 9.961 1 95.88 224 PHE A CA 1
ATOM 1717 C C . PHE A 1 224 ? -10.695 18.328 10.219 1 95.88 224 PHE A C 1
ATOM 1719 O O . PHE A 1 224 ? -10.914 18.875 11.297 1 95.88 224 PHE A O 1
ATOM 1726 N N . ASN A 1 225 ? -10.07 18.859 9.195 1 95.19 225 ASN A N 1
ATOM 1727 C CA . ASN A 1 225 ? -9.555 20.203 9.305 1 95.19 225 ASN A CA 1
ATOM 1728 C C . ASN A 1 225 ? -10.672 21.219 9.555 1 95.19 225 ASN A C 1
ATOM 1730 O O . ASN A 1 225 ? -10.5 22.156 10.344 1 95.19 225 ASN A O 1
ATOM 1734 N N . ALA A 1 226 ? -11.75 21.047 8.867 1 95.81 226 ALA A N 1
ATOM 1735 C CA . ALA A 1 226 ? -12.891 21.938 9.047 1 95.81 226 ALA A CA 1
ATOM 1736 C C . ALA A 1 226 ? -13.422 21.875 10.477 1 95.81 226 ALA A C 1
ATOM 1738 O O . ALA A 1 226 ? -13.758 22.906 11.062 1 95.81 226 ALA A O 1
ATOM 1739 N N . ALA A 1 227 ? -13.492 20.688 11 1 96.44 227 ALA A N 1
ATOM 1740 C CA . ALA A 1 227 ? -13.945 20.516 12.375 1 96.44 227 ALA A CA 1
ATOM 1741 C C . ALA A 1 227 ? -12.992 21.172 13.359 1 96.44 227 ALA A C 1
ATOM 1743 O O . ALA A 1 227 ? -13.438 21.828 14.312 1 96.44 227 ALA A O 1
ATOM 1744 N N . LEU A 1 228 ? -11.734 21.016 13.148 1 96.69 228 LEU A N 1
ATOM 1745 C CA . LEU A 1 228 ? -10.734 21.625 14.008 1 96.69 228 LEU A CA 1
ATOM 1746 C C . LEU A 1 228 ? -10.836 23.141 13.961 1 96.69 228 LEU A C 1
ATOM 1748 O O . LEU A 1 228 ? -10.797 23.812 15 1 96.69 228 LEU A O 1
ATOM 1752 N N . ALA A 1 229 ? -10.969 23.625 12.789 1 96.25 229 ALA A N 1
ATOM 1753 C CA . ALA A 1 229 ? -11.07 25.062 12.602 1 96.25 229 ALA A CA 1
ATOM 1754 C C . ALA A 1 229 ? -12.297 25.625 13.312 1 96.25 229 ALA A C 1
ATOM 1756 O O . ALA A 1 229 ? -12.219 26.688 13.945 1 96.25 229 ALA A O 1
ATOM 1757 N N . SER A 1 230 ? -13.391 25 13.188 1 96.44 230 SER A N 1
ATOM 1758 C CA . SER A 1 230 ? -14.633 25.438 13.805 1 96.44 230 SER A CA 1
ATOM 1759 C C . SER A 1 230 ? -14.508 25.516 15.32 1 96.44 230 SER A C 1
ATOM 1761 O O . SER A 1 230 ? -15.164 26.328 15.969 1 96.44 230 SER A O 1
ATOM 1763 N N . ALA A 1 231 ? -13.688 24.688 15.891 1 96.81 231 ALA A N 1
ATOM 1764 C CA . ALA A 1 231 ? -13.492 24.641 17.344 1 96.81 231 ALA A CA 1
ATOM 1765 C C . ALA A 1 231 ? -12.258 25.453 17.75 1 96.81 231 ALA A C 1
ATOM 1767 O O . ALA A 1 231 ? -11.867 25.453 18.922 1 96.81 231 ALA A O 1
ATOM 1768 N N . ALA A 1 232 ? -11.57 26.047 16.766 1 96.31 232 ALA A N 1
ATOM 1769 C CA . ALA A 1 232 ? -10.344 26.797 16.984 1 96.31 232 ALA A CA 1
ATOM 1770 C C . ALA A 1 232 ? -9.273 25.938 17.656 1 96.31 232 ALA A C 1
ATOM 1772 O O . ALA A 1 232 ? -8.547 26.391 18.531 1 96.31 232 ALA A O 1
ATOM 1773 N N . ALA A 1 233 ? -9.32 24.688 17.359 1 96.88 233 ALA A N 1
ATOM 1774 C CA . ALA A 1 233 ? -8.312 23.75 17.859 1 96.88 233 ALA A CA 1
ATOM 1775 C C . ALA A 1 233 ? -7.109 23.688 16.922 1 96.88 233 ALA A C 1
ATOM 1777 O O . ALA A 1 233 ? -7.273 23.609 15.695 1 96.88 233 ALA A O 1
ATOM 1778 N N . THR A 1 234 ? -5.922 23.672 17.5 1 95.12 234 THR A N 1
ATOM 1779 C CA . THR A 1 234 ? -4.695 23.656 16.719 1 95.12 234 THR A CA 1
ATOM 1780 C C . THR A 1 234 ? -3.787 22.516 17.156 1 95.12 234 THR A C 1
ATOM 1782 O O . THR A 1 234 ? -2.789 22.734 17.844 1 95.12 234 THR A O 1
ATOM 1785 N N . PRO A 1 235 ? -4.055 21.344 16.672 1 95.94 235 PRO A N 1
ATOM 1786 C CA . PRO A 1 235 ? -3.148 20.25 17 1 95.94 235 PRO A CA 1
ATOM 1787 C C . PRO A 1 235 ? -1.805 20.359 16.281 1 95.94 235 PRO A C 1
ATOM 1789 O O . PRO A 1 235 ? -1.644 21.203 15.391 1 95.94 235 PRO A O 1
ATOM 1792 N N . LYS A 1 236 ? -0.899 19.641 16.781 1 92.94 236 LYS A N 1
ATOM 1793 C CA . LYS A 1 236 ? 0.392 19.531 16.109 1 92.94 236 LYS A CA 1
ATOM 1794 C C . LYS A 1 236 ? 0.418 18.328 15.172 1 92.94 236 LYS A C 1
ATOM 1796 O O . LYS A 1 236 ? 0.593 17.188 15.617 1 92.94 236 LYS A O 1
ATOM 1801 N N . PHE A 1 237 ? 0.332 18.594 13.906 1 92.75 237 PHE A N 1
ATOM 1802 C CA . PHE A 1 237 ? 0.432 17.5 12.938 1 92.75 237 PHE A CA 1
ATOM 1803 C C . PHE A 1 237 ? 1.871 17.016 12.82 1 92.75 237 PHE A C 1
ATOM 1805 O O . PHE A 1 237 ? 2.727 17.719 12.273 1 92.75 237 PHE A O 1
ATOM 1812 N N . VAL A 1 238 ? 2.094 15.797 13.234 1 93.88 238 VAL A N 1
ATOM 1813 C CA . VAL A 1 238 ? 3.465 15.305 13.328 1 93.88 238 VAL A CA 1
ATOM 1814 C C . VAL A 1 238 ? 3.777 14.406 12.133 1 93.88 238 VAL A C 1
ATOM 1816 O O . VAL A 1 238 ? 4.91 14.383 11.648 1 93.88 238 VAL A O 1
ATOM 1819 N N . VAL A 1 239 ? 2.807 13.594 11.742 1 94.88 239 VAL A N 1
ATOM 1820 C CA . VAL A 1 239 ? 2.975 12.742 10.57 1 94.88 239 VAL A CA 1
ATOM 1821 C C . VAL A 1 239 ? 1.722 12.805 9.703 1 94.88 239 VAL A C 1
ATOM 1823 O O . VAL A 1 239 ? 0.601 12.719 10.211 1 94.88 239 VAL A O 1
ATOM 1826 N N . GLU A 1 240 ? 1.953 13.008 8.492 1 93.25 240 GLU A N 1
ATOM 1827 C CA . GLU A 1 240 ? 0.925 12.867 7.461 1 93.25 240 GLU A CA 1
ATOM 1828 C C . GLU A 1 240 ? 1.191 11.648 6.574 1 93.25 240 GLU A C 1
ATOM 1830 O O . GLU A 1 240 ? 2.324 11.43 6.141 1 93.25 240 GLU A O 1
ATOM 1835 N N . THR A 1 241 ? 0.182 10.875 6.383 1 91.44 241 THR A N 1
ATOM 1836 C CA . THR A 1 241 ? 0.354 9.641 5.625 1 91.44 241 THR A CA 1
ATOM 1837 C C . THR A 1 241 ? -0.892 9.336 4.793 1 91.44 241 THR A C 1
ATOM 1839 O O . THR A 1 241 ? -1.893 10.055 4.887 1 91.44 241 THR A O 1
ATOM 1842 N N . GLN A 1 242 ? -0.819 8.273 3.984 1 83.25 242 GLN A N 1
ATOM 1843 C CA . GLN A 1 242 ? -1.875 8.031 3.006 1 83.25 242 GLN A CA 1
ATOM 1844 C C . GLN A 1 242 ? -2.824 6.938 3.479 1 83.25 242 GLN A C 1
ATOM 1846 O O . GLN A 1 242 ? -3.994 6.91 3.092 1 83.25 242 GLN A O 1
ATOM 1851 N N . PHE A 1 243 ? -2.279 6 4.312 1 86.44 243 PHE A N 1
ATOM 1852 C CA . PHE A 1 243 ? -3.078 4.82 4.621 1 86.44 243 PHE A CA 1
ATOM 1853 C C . PHE A 1 243 ? -3.6 4.879 6.055 1 86.44 243 PHE A C 1
ATOM 1855 O O . PHE A 1 243 ? -2.852 5.199 6.98 1 86.44 243 PHE A O 1
ATOM 1862 N N . ALA A 1 244 ? -4.906 4.539 6.172 1 89.88 244 ALA A N 1
ATOM 1863 C CA . ALA A 1 244 ? -5.52 4.453 7.492 1 89.88 244 ALA A CA 1
ATOM 1864 C C . ALA A 1 244 ? -4.781 3.453 8.375 1 89.88 244 ALA A C 1
ATOM 1866 O O . ALA A 1 244 ? -4.605 3.686 9.578 1 89.88 244 ALA A O 1
ATOM 1867 N N . ALA A 1 245 ? -4.352 2.395 7.801 1 89 245 ALA A N 1
ATOM 1868 C CA . ALA A 1 245 ? -3.619 1.381 8.555 1 89 245 ALA A CA 1
ATOM 1869 C C . ALA A 1 245 ? -2.316 1.946 9.117 1 89 245 ALA A C 1
ATOM 1871 O O . ALA A 1 245 ? -1.888 1.568 10.211 1 89 245 ALA A O 1
ATOM 1872 N N . THR A 1 246 ? -1.678 2.779 8.312 1 91.5 246 THR A N 1
ATOM 1873 C CA . THR A 1 246 ? -0.443 3.406 8.766 1 91.5 246 THR A CA 1
ATOM 1874 C C . THR A 1 246 ? -0.718 4.359 9.93 1 91.5 246 THR A C 1
ATOM 1876 O O . THR A 1 246 ? 0.086 4.465 10.859 1 91.5 246 THR A O 1
ATOM 1879 N N . VAL A 1 247 ? -1.807 5.055 9.867 1 94.81 247 VAL A N 1
ATOM 1880 C CA . VAL A 1 247 ? -2.215 5.91 10.977 1 94.81 247 VAL A CA 1
ATOM 1881 C C . VAL A 1 247 ? -2.328 5.078 12.258 1 94.81 247 VAL A C 1
ATOM 1883 O O . VAL A 1 247 ? -1.799 5.461 13.305 1 94.81 247 VAL A O 1
ATOM 1886 N N . CYS A 1 248 ? -2.961 3.924 12.18 1 93.88 248 CYS A N 1
ATOM 1887 C CA . CYS A 1 248 ? -3.131 3.041 13.328 1 93.88 248 CYS A CA 1
ATOM 1888 C C . CYS A 1 248 ? -1.782 2.555 13.844 1 93.88 248 CYS A C 1
ATOM 1890 O O . CYS A 1 248 ? -1.543 2.547 15.055 1 93.88 248 CYS A O 1
ATOM 1892 N N . GLN A 1 249 ? -0.972 2.197 12.906 1 91.56 249 GLN A N 1
ATOM 1893 C CA . GLN A 1 249 ? 0.33 1.671 13.297 1 91.56 249 GLN A CA 1
ATOM 1894 C C . GLN A 1 249 ? 1.159 2.734 14.016 1 91.56 249 GLN A C 1
ATOM 1896 O O . GLN A 1 249 ? 1.812 2.447 15.016 1 91.56 249 GLN A O 1
ATOM 1901 N N . LEU A 1 250 ? 1.164 3.9 13.469 1 95.25 250 LEU A N 1
ATOM 1902 C CA . LEU A 1 250 ? 1.908 4.996 14.078 1 95.25 250 LEU A CA 1
ATOM 1903 C C . LEU A 1 250 ? 1.357 5.32 15.461 1 95.25 250 LEU A C 1
ATOM 1905 O O . LEU A 1 250 ? 2.123 5.582 16.391 1 95.25 250 LEU A O 1
ATOM 1909 N N . ALA A 1 251 ? 0.064 5.324 15.586 1 96.31 251 ALA A N 1
ATOM 1910 C CA . ALA A 1 251 ? -0.551 5.543 16.891 1 96.31 251 ALA A CA 1
ATOM 1911 C C . ALA A 1 251 ? -0.153 4.445 17.875 1 96.31 251 ALA A C 1
ATOM 1913 O O . ALA A 1 251 ? 0.15 4.727 19.031 1 96.31 251 ALA A O 1
ATOM 1914 N N . MET A 1 252 ? -0.192 3.256 17.406 1 92.31 252 MET A N 1
ATOM 1915 C CA . MET A 1 252 ? 0.187 2.109 18.234 1 92.31 252 MET A CA 1
ATOM 1916 C C . MET A 1 252 ? 1.61 2.264 18.75 1 92.31 252 MET A C 1
ATOM 1918 O O . MET A 1 252 ? 1.901 1.891 19.891 1 92.31 252 MET A O 1
ATOM 1922 N N . GLU A 1 253 ? 2.471 2.809 17.906 1 92.31 253 GLU A N 1
ATOM 1923 C CA . GLU A 1 253 ? 3.867 3.002 18.281 1 92.31 253 GLU A CA 1
ATOM 1924 C C . GLU A 1 253 ? 4.016 4.16 19.266 1 92.31 253 GLU A C 1
ATOM 1926 O O . GLU A 1 253 ? 5.086 4.359 19.844 1 92.31 253 GLU A O 1
ATOM 1931 N N . GLY A 1 254 ? 2.969 4.969 19.375 1 94.56 254 GLY A N 1
ATOM 1932 C CA . GLY A 1 254 ? 2.992 6.043 20.359 1 94.56 254 GLY A CA 1
ATOM 1933 C C . GLY A 1 254 ? 3.33 7.395 19.766 1 94.56 254 GLY A C 1
ATOM 1934 O O . GLY A 1 254 ? 3.725 8.312 20.484 1 94.56 254 GLY A O 1
ATOM 1935 N N . VAL A 1 255 ? 3.18 7.547 18.469 1 95 255 VAL A N 1
ATOM 1936 C CA . VAL A 1 255 ? 3.553 8.789 17.797 1 95 255 VAL A CA 1
ATOM 1937 C C . VAL A 1 255 ? 2.564 9.891 18.172 1 95 255 VAL A C 1
ATOM 1939 O O . VAL A 1 255 ? 2.951 11.055 18.328 1 95 255 VAL A O 1
ATOM 1942 N N . GLY A 1 256 ? 1.33 9.547 18.234 1 96.12 256 GLY A N 1
ATOM 1943 C CA . GLY A 1 256 ? 0.281 10.508 18.547 1 96.12 256 GLY A CA 1
ATOM 1944 C C . GLY A 1 256 ? -1.115 9.945 18.359 1 96.12 256 GLY A C 1
ATOM 1945 O O . GLY A 1 256 ? -1.293 8.727 18.297 1 96.12 256 GLY A O 1
ATOM 1946 N N . VAL A 1 257 ? -2.082 10.867 18.359 1 97.62 257 VAL A N 1
ATOM 1947 C CA . VAL A 1 257 ? -3.479 10.523 18.109 1 97.62 257 VAL A CA 1
ATOM 1948 C C . VAL A 1 257 ? -3.77 10.602 16.609 1 97.62 257 VAL A C 1
ATOM 1950 O O . VAL A 1 257 ? -3.309 11.523 15.938 1 97.62 257 VAL A O 1
ATOM 1953 N N . GLY A 1 258 ? -4.438 9.578 16.156 1 97.5 258 GLY A N 1
ATOM 1954 C CA . GLY A 1 258 ? -4.719 9.578 14.727 1 97.5 258 GLY A CA 1
ATOM 1955 C C . GLY A 1 258 ? -6.203 9.547 14.414 1 97.5 258 GLY A C 1
ATOM 1956 O O . GLY A 1 258 ? -6.977 8.891 15.109 1 97.5 258 GLY A O 1
ATOM 1957 N N . LEU A 1 259 ? -6.574 10.305 13.391 1 96.12 259 LEU A N 1
ATOM 1958 C CA . LEU A 1 259 ? -7.906 10.141 12.82 1 96.12 259 LEU A CA 1
ATOM 1959 C C . LEU A 1 259 ? -7.883 9.117 11.688 1 96.12 259 LEU A C 1
ATOM 1961 O O . LEU A 1 259 ? -7.094 9.242 10.742 1 96.12 259 LEU A O 1
ATOM 1965 N N . THR A 1 260 ? -8.727 8.109 11.812 1 94.56 260 THR A N 1
ATOM 1966 C CA . THR A 1 260 ? -8.82 7.055 10.812 1 94.56 260 THR A CA 1
ATOM 1967 C C . THR A 1 260 ? -10.25 6.531 10.719 1 94.56 260 THR A C 1
ATOM 1969 O O . THR A 1 260 ? -11.188 7.188 11.164 1 94.56 260 THR A O 1
ATOM 1972 N N . ASN A 1 261 ? -10.438 5.473 9.992 1 92.88 261 ASN A N 1
ATOM 1973 C CA . ASN A 1 261 ? -11.766 4.898 9.852 1 92.88 261 ASN A CA 1
ATOM 1974 C C . ASN A 1 261 ? -11.938 3.652 10.719 1 92.88 261 ASN A C 1
ATOM 1976 O O . ASN A 1 261 ? -10.969 2.939 10.984 1 92.88 261 ASN A O 1
ATOM 1980 N N . SER A 1 262 ? -13.18 3.375 11.133 1 93.81 262 SER A N 1
ATOM 1981 C CA . SER A 1 262 ? -13.461 2.252 12.023 1 93.81 262 SER A CA 1
ATOM 1982 C C . SER A 1 262 ? -13.242 0.919 11.312 1 93.81 262 SER A C 1
ATOM 1984 O O . SER A 1 262 ? -12.898 -0.079 11.945 1 93.81 262 SER A O 1
ATOM 1986 N N . LEU A 1 263 ? -13.445 0.888 10.047 1 90.62 263 LEU A N 1
ATOM 1987 C CA . LEU A 1 263 ? -13.32 -0.381 9.344 1 90.62 263 LEU A CA 1
ATOM 1988 C C . LEU A 1 263 ? -11.891 -0.905 9.422 1 90.62 263 LEU A C 1
ATOM 1990 O O . LEU A 1 263 ? -11.672 -2.102 9.633 1 90.62 263 LEU A O 1
ATOM 1994 N N . THR A 1 264 ? -10.891 -0 9.188 1 90.31 264 THR A N 1
ATOM 1995 C CA . THR A 1 264 ? -9.492 -0.406 9.297 1 90.31 264 THR A CA 1
ATOM 1996 C C . THR A 1 264 ? -9.18 -0.896 10.711 1 90.31 264 THR A C 1
ATOM 1998 O O . THR A 1 264 ? -8.5 -1.911 10.883 1 90.31 264 THR A O 1
ATOM 2001 N N . TYR A 1 265 ? -9.648 -0.213 11.664 1 92.44 265 TYR A N 1
ATOM 2002 C CA . TYR A 1 265 ? -9.414 -0.538 13.062 1 92.44 265 TYR A CA 1
ATOM 2003 C C . TYR A 1 265 ? -10 -1.899 13.414 1 92.44 265 TYR A C 1
ATOM 2005 O O . TYR A 1 265 ? -9.336 -2.727 14.047 1 92.44 265 TYR A O 1
ATOM 2013 N N . VAL A 1 266 ? -11.219 -2.15 12.984 1 89.56 266 VAL A N 1
ATOM 2014 C CA . VAL A 1 266 ? -11.961 -3.35 13.359 1 89.56 266 VAL A CA 1
ATOM 2015 C C . VAL A 1 266 ? -11.469 -4.539 12.539 1 89.56 266 VAL A C 1
ATOM 2017 O O . VAL A 1 266 ? -11.422 -5.668 13.039 1 89.56 266 VAL A O 1
ATOM 2020 N N . SER A 1 267 ? -11.125 -4.27 11.289 1 82.12 267 SER A N 1
ATOM 2021 C CA . SER A 1 267 ? -10.773 -5.367 10.391 1 82.12 267 SER A CA 1
ATOM 2022 C C . SER A 1 267 ? -9.367 -5.879 10.672 1 82.12 267 SER A C 1
ATOM 2024 O O . SER A 1 267 ? -9.031 -7.016 10.328 1 82.12 267 SER A O 1
ATOM 2026 N N . ASP A 1 268 ? -8.586 -5.051 11.156 1 78.75 268 ASP A N 1
ATOM 2027 C CA . ASP A 1 268 ? -7.199 -5.43 11.406 1 78.75 268 ASP A CA 1
ATOM 2028 C C . ASP A 1 268 ? -6.988 -5.816 12.875 1 78.75 268 ASP A C 1
ATOM 2030 O O . ASP A 1 268 ? -7.953 -6.023 13.609 1 78.75 268 ASP A O 1
ATOM 2034 N N . ARG A 1 269 ? -5.773 -6.02 13.234 1 76.94 269 ARG A N 1
ATOM 2035 C CA . ARG A 1 269 ? -5.449 -6.582 14.539 1 76.94 269 ARG A CA 1
ATOM 2036 C C . ARG A 1 269 ? -5.039 -5.492 15.523 1 76.94 269 ARG A C 1
ATOM 2038 O O . ARG A 1 269 ? -4.277 -5.742 16.453 1 76.94 269 ARG A O 1
ATOM 2045 N N . PHE A 1 270 ? -5.617 -4.348 15.266 1 84.75 270 PHE A N 1
ATOM 2046 C CA . PHE A 1 270 ? -5.156 -3.252 16.109 1 84.75 270 PHE A CA 1
ATOM 2047 C C . PHE A 1 270 ? -5.84 -3.291 17.469 1 84.75 270 PHE A C 1
ATOM 2049 O O . PHE A 1 270 ? -5.215 -3.004 18.5 1 84.75 270 PHE A O 1
ATOM 2056 N N . GLU A 1 271 ? -7.09 -3.713 17.484 1 82.94 271 GLU A N 1
ATOM 2057 C CA . GLU A 1 271 ? -7.82 -3.771 18.734 1 82.94 271 GLU A CA 1
ATOM 2058 C C . GLU A 1 271 ? -7.234 -4.832 19.672 1 82.94 271 GLU A C 1
ATOM 2060 O O . GLU A 1 271 ? -6.93 -4.551 20.828 1 82.94 271 GLU A O 1
ATOM 2065 N N . PRO A 1 272 ? -7.039 -5.957 19.156 1 79.94 272 PRO A N 1
ATOM 2066 C CA . PRO A 1 272 ? -6.453 -6.984 20.031 1 79.94 272 PRO A CA 1
ATOM 2067 C C . PRO A 1 272 ? -5.047 -6.625 20.5 1 79.94 272 PRO A C 1
ATOM 2069 O O . PRO A 1 272 ? -4.582 -7.148 21.516 1 79.94 272 PRO A O 1
ATOM 2072 N N . LEU A 1 273 ? -4.445 -5.75 19.844 1 81.25 273 LEU A N 1
ATOM 2073 C CA . LEU A 1 273 ? -3.078 -5.375 20.188 1 81.25 273 LEU A CA 1
ATOM 2074 C C . LEU A 1 273 ? -3.072 -4.23 21.203 1 81.25 273 LEU A C 1
ATOM 2076 O O . LEU A 1 273 ? -2.01 -3.812 21.672 1 81.25 273 LEU A O 1
ATOM 2080 N N . GLY A 1 274 ? -4.207 -3.682 21.438 1 86.62 274 GLY A N 1
ATOM 2081 C CA . GLY A 1 274 ? -4.309 -2.74 22.547 1 86.62 274 GLY A CA 1
ATOM 2082 C C . GLY A 1 274 ? -4.441 -1.3 22.094 1 86.62 274 GLY A C 1
ATOM 2083 O O . GLY A 1 274 ? -4.406 -0.378 22.906 1 86.62 274 GLY A O 1
ATOM 2084 N N . LEU A 1 275 ? -4.539 -1.087 20.797 1 93.5 275 LEU A N 1
ATOM 2085 C CA . LEU A 1 275 ? -4.773 0.271 20.312 1 93.5 275 LEU A CA 1
ATOM 2086 C C . LEU A 1 275 ? -6.152 0.764 20.734 1 93.5 275 LEU A C 1
ATOM 2088 O O . LEU A 1 275 ? -7.16 0.093 20.484 1 93.5 275 LEU A O 1
ATOM 2092 N N . ALA A 1 276 ? -6.18 1.883 21.422 1 95.94 276 ALA A N 1
ATOM 2093 C CA . ALA A 1 276 ? -7.457 2.443 21.875 1 95.94 276 ALA A CA 1
ATOM 2094 C C . ALA A 1 276 ? -8.109 3.254 20.75 1 95.94 276 ALA A C 1
ATOM 2096 O O . ALA A 1 276 ? -7.426 3.861 19.938 1 95.94 276 ALA A O 1
ATOM 2097 N N . ALA A 1 277 ? -9.414 3.258 20.75 1 97.06 277 ALA A N 1
ATOM 2098 C CA . ALA A 1 277 ? -10.148 4.004 19.734 1 97.06 277 ALA A CA 1
ATOM 2099 C C . ALA A 1 277 ? -11.43 4.602 20.312 1 97.06 277 ALA A C 1
ATOM 2101 O O . ALA A 1 277 ? -12.07 4 21.188 1 97.06 277 ALA A O 1
ATOM 2102 N N . ARG A 1 278 ? -11.781 5.824 19.906 1 96.88 278 ARG A N 1
ATOM 2103 C CA . ARG A 1 278 ? -13.016 6.523 20.25 1 96.88 278 ARG A CA 1
ATOM 2104 C C . ARG A 1 278 ? -13.625 7.191 19.016 1 96.88 278 ARG A C 1
ATOM 2106 O O . ARG A 1 278 ? -12.898 7.672 18.141 1 96.88 278 ARG A O 1
ATOM 2113 N N . PRO A 1 279 ? -14.961 7.246 18.984 1 96.56 279 PRO A N 1
ATOM 2114 C CA . PRO A 1 279 ? -15.57 7.996 17.875 1 96.56 279 PRO A CA 1
ATOM 2115 C C . PRO A 1 279 ? -15.195 9.477 17.906 1 96.56 279 PRO A C 1
ATOM 2117 O O . PRO A 1 279 ? -15.016 10.055 18.969 1 96.56 279 PRO A O 1
ATOM 2120 N N . PHE A 1 280 ? -15.039 10.016 16.719 1 97 280 PHE A N 1
ATOM 2121 C CA . PHE A 1 280 ? -14.82 11.453 16.594 1 97 280 PHE A CA 1
ATOM 2122 C C . PHE A 1 280 ? -16.125 12.164 16.266 1 97 280 PHE A C 1
ATOM 2124 O O . PHE A 1 280 ? -16.938 11.672 15.477 1 97 280 PHE A O 1
ATOM 2131 N N . GLU A 1 281 ? -16.422 13.266 16.906 1 95.5 281 GLU A N 1
ATOM 2132 C CA . GLU A 1 281 ? -17.547 14.141 16.625 1 95.5 281 GLU A CA 1
ATOM 2133 C C . GLU A 1 281 ? -17.078 15.562 16.328 1 95.5 281 GLU A C 1
ATOM 2135 O O . GLU A 1 281 ? -16.219 16.094 17.031 1 95.5 281 GLU A O 1
ATOM 2140 N N . PRO A 1 282 ? -17.641 16.234 15.367 1 95.5 282 PRO A N 1
ATOM 2141 C CA . PRO A 1 282 ? -18.734 15.789 14.5 1 95.5 282 PRO A CA 1
ATOM 2142 C C . PRO A 1 282 ? -18.328 14.625 13.594 1 95.5 282 PRO A C 1
ATOM 2144 O O . PRO A 1 282 ? -17.172 14.516 13.195 1 95.5 282 PRO A O 1
ATOM 2147 N N . ALA A 1 283 ? -19.281 13.867 13.234 1 94.31 283 ALA A N 1
ATOM 2148 C CA . ALA A 1 283 ? -19.031 12.633 12.492 1 94.31 283 ALA A CA 1
ATOM 2149 C C . ALA A 1 283 ? -18.391 12.938 11.133 1 94.31 283 ALA A C 1
ATOM 2151 O O . ALA A 1 283 ? -18.828 13.852 10.43 1 94.31 283 ALA A O 1
ATOM 2152 N N . ILE A 1 284 ? -17.391 12.211 10.867 1 94 284 ILE A N 1
ATOM 2153 C CA . ILE A 1 284 ? -16.734 12.203 9.555 1 94 284 ILE A CA 1
ATOM 2154 C C . ILE A 1 284 ? -16.953 10.852 8.883 1 94 284 ILE A C 1
ATOM 2156 O O . ILE A 1 284 ? -16.641 9.805 9.469 1 94 284 ILE A O 1
ATOM 2160 N N . ALA A 1 285 ? -17.453 10.883 7.699 1 91.19 285 ALA A N 1
ATOM 2161 C CA . ALA A 1 285 ? -17.75 9.641 7 1 91.19 285 ALA A CA 1
ATOM 2162 C C . ALA A 1 285 ? -16.594 9.195 6.125 1 91.19 285 ALA A C 1
ATOM 2164 O O . ALA A 1 285 ? -15.938 10.023 5.477 1 91.19 285 ALA A O 1
ATOM 2165 N N . PHE A 1 286 ? -16.312 7.926 6.195 1 91.56 286 PHE A N 1
ATOM 2166 C CA . PHE A 1 286 ? -15.43 7.258 5.246 1 91.56 286 PHE A CA 1
ATOM 2167 C C . PHE A 1 286 ? -16.219 6.352 4.312 1 91.56 286 PHE A C 1
ATOM 2169 O O . PHE A 1 286 ? -16.891 5.426 4.766 1 91.56 286 PHE A O 1
ATOM 2176 N N . ARG A 1 287 ? -16.094 6.625 3.033 1 91.31 287 ARG A N 1
ATOM 2177 C CA . ARG A 1 287 ? -16.891 5.902 2.057 1 91.31 287 ARG A CA 1
ATOM 2178 C C . ARG A 1 287 ? -16.016 5.16 1.061 1 91.31 287 ARG A C 1
ATOM 2180 O O . ARG A 1 287 ? -15 5.695 0.6 1 91.31 287 ARG A O 1
ATOM 2187 N N . SER A 1 288 ? -16.359 3.938 0.894 1 93.81 288 SER A N 1
ATOM 2188 C CA . SER A 1 288 ? -15.695 3.139 -0.131 1 93.81 288 SER A CA 1
ATOM 2189 C C . SER A 1 288 ? -16.672 2.689 -1.204 1 93.81 288 SER A C 1
ATOM 2191 O O . SER A 1 288 ? -17.875 2.543 -0.936 1 93.81 288 SER A O 1
ATOM 2193 N N . LEU A 1 289 ? -16.156 2.527 -2.352 1 96.25 289 LEU A N 1
ATOM 2194 C CA . LEU A 1 289 ? -16.922 2.104 -3.518 1 96.25 289 LEU A CA 1
ATOM 2195 C C . LEU A 1 289 ? -16.453 0.741 -4.016 1 96.25 289 LEU A C 1
ATOM 2197 O O . LEU A 1 289 ? -15.297 0.368 -3.809 1 96.25 289 LEU A O 1
ATOM 2201 N N . MET A 1 290 ? -17.359 0.053 -4.523 1 97.44 290 MET A N 1
ATOM 2202 C CA . MET A 1 290 ? -17.016 -1.049 -5.418 1 97.44 290 MET A CA 1
ATOM 2203 C C . MET A 1 290 ? -17.188 -0.634 -6.879 1 97.44 290 MET A C 1
ATOM 2205 O O . MET A 1 290 ? -18.219 -0.088 -7.258 1 97.44 290 MET A O 1
ATOM 2209 N N . ILE A 1 291 ? -16.156 -0.831 -7.605 1 95.88 291 ILE A N 1
ATOM 2210 C CA . ILE A 1 291 ? -16.234 -0.443 -9.008 1 95.88 291 ILE A CA 1
ATOM 2211 C C . ILE A 1 291 ? -16.031 -1.669 -9.898 1 95.88 291 ILE A C 1
ATOM 2213 O O . ILE A 1 291 ? -15.266 -2.572 -9.547 1 95.88 291 ILE A O 1
ATOM 2217 N N . LEU A 1 292 ? -16.688 -1.74 -10.953 1 93.25 292 LEU A N 1
ATOM 2218 C CA . LEU A 1 292 ? -16.609 -2.783 -11.977 1 93.25 292 LEU A CA 1
ATOM 2219 C C . LEU A 1 292 ? -16.438 -2.178 -13.359 1 93.25 292 LEU A C 1
ATOM 2221 O O . LEU A 1 292 ? -16.812 -1.023 -13.594 1 93.25 292 LEU A O 1
ATOM 2225 N N . PRO A 1 293 ? -15.68 -2.949 -14.227 1 85.81 293 PRO A N 1
ATOM 2226 C CA . PRO A 1 293 ? -15.602 -2.438 -15.594 1 85.81 293 PRO A CA 1
ATOM 2227 C C . PRO A 1 293 ? -16.984 -2.211 -16.219 1 85.81 293 PRO A C 1
ATOM 2229 O O . PRO A 1 293 ? -17.953 -2.857 -15.828 1 85.81 293 PRO A O 1
ATOM 2232 N N . PRO A 1 294 ? -16.781 -1.31 -17.234 1 75.31 294 PRO A N 1
ATOM 2233 C CA . PRO A 1 294 ? -18.047 -1.054 -17.922 1 75.31 294 PRO A CA 1
ATOM 2234 C C . PRO A 1 294 ? -18.484 -2.225 -18.797 1 75.31 294 PRO A C 1
ATOM 2236 O O . PRO A 1 294 ? -17.672 -3.062 -19.172 1 75.31 294 PRO A O 1
ATOM 2239 N N . HIS A 1 295 ? -19.703 -2.34 -19.203 1 62.66 295 HIS A N 1
ATOM 2240 C CA . HIS A 1 295 ? -20.469 -3.092 -20.188 1 62.66 295 HIS A CA 1
ATOM 2241 C C . HIS A 1 295 ? -19.953 -4.516 -20.328 1 62.66 295 HIS A C 1
ATOM 2243 O O . HIS A 1 295 ? -20.031 -5.109 -21.406 1 62.66 295 HIS A O 1
ATOM 2249 N N . ARG A 1 296 ? -19.297 -4.969 -19.375 1 58.59 296 ARG A N 1
ATOM 2250 C CA . ARG A 1 296 ? -18.891 -6.355 -19.594 1 58.59 296 ARG A CA 1
ATOM 2251 C C . ARG A 1 296 ? -19.734 -7.305 -18.75 1 58.59 296 ARG A C 1
ATOM 2253 O O . ARG A 1 296 ? -20.094 -6.977 -17.609 1 58.59 296 ARG A O 1
ATOM 2260 N N . ALA A 1 297 ? -20.25 -8.258 -19.469 1 64.44 297 ALA A N 1
ATOM 2261 C CA . ALA A 1 297 ? -20.859 -9.344 -18.719 1 64.44 297 ALA A CA 1
ATOM 2262 C C . ALA A 1 297 ? -19.891 -9.914 -17.688 1 64.44 297 ALA A C 1
ATOM 2264 O O . ALA A 1 297 ? -18.719 -10.133 -17.969 1 64.44 297 ALA A O 1
ATOM 2265 N N . ARG A 1 298 ? -20.453 -9.992 -16.5 1 75 298 ARG A N 1
ATOM 2266 C CA . ARG A 1 298 ? -19.672 -10.578 -15.406 1 75 298 ARG A CA 1
ATOM 2267 C C . ARG A 1 298 ? -19.609 -12.094 -15.531 1 75 298 ARG A C 1
ATOM 2269 O O . ARG A 1 298 ? -20.609 -12.734 -15.883 1 75 298 ARG A O 1
ATOM 2276 N N . SER A 1 299 ? -18.422 -12.578 -15.305 1 78.75 299 SER A N 1
ATOM 2277 C CA . SER A 1 299 ? -18.328 -14.031 -15.203 1 78.75 299 SER A CA 1
ATOM 2278 C C . SER A 1 299 ? -18.953 -14.531 -13.906 1 78.75 299 SER A C 1
ATOM 2280 O O . SER A 1 299 ? -19.203 -13.75 -12.984 1 78.75 299 SER A O 1
ATOM 2282 N N . ARG A 1 300 ? -19.312 -15.766 -13.891 1 82.25 300 ARG A N 1
ATOM 2283 C CA . ARG A 1 300 ? -19.859 -16.391 -12.695 1 82.25 300 ARG A CA 1
ATOM 2284 C C . ARG A 1 300 ? -18.906 -16.266 -11.523 1 82.25 300 ARG A C 1
ATOM 2286 O O . ARG A 1 300 ? -19.328 -16.047 -10.383 1 82.25 300 ARG A O 1
ATOM 2293 N N . LEU A 1 301 ? -17.641 -16.375 -11.828 1 86.5 301 LEU A N 1
ATOM 2294 C CA . LEU A 1 301 ? -16.625 -16.266 -10.789 1 86.5 301 LEU A CA 1
ATOM 2295 C C . LEU A 1 301 ? -16.609 -14.875 -10.172 1 86.5 301 LEU A C 1
ATOM 2297 O O . LEU A 1 301 ? -16.516 -14.734 -8.953 1 86.5 301 LEU A O 1
ATOM 2301 N N . VAL A 1 302 ? -16.734 -13.891 -10.977 1 89.88 302 VAL A N 1
ATOM 2302 C CA . VAL A 1 302 ? -16.766 -12.508 -10.508 1 89.88 302 VAL A CA 1
ATOM 2303 C C . VAL A 1 302 ? -18.016 -12.266 -9.672 1 89.88 302 VAL A C 1
ATOM 2305 O O . VAL A 1 302 ? -17.938 -11.68 -8.586 1 89.88 302 VAL A O 1
ATOM 2308 N N . ASP A 1 303 ? -19.109 -12.781 -10.133 1 89 303 ASP A N 1
ATOM 2309 C CA . ASP A 1 303 ? -20.359 -12.648 -9.391 1 89 303 ASP A CA 1
ATOM 2310 C C . ASP A 1 303 ? -20.266 -13.328 -8.023 1 89 303 ASP A C 1
ATOM 2312 O O . ASP A 1 303 ? -20.75 -12.789 -7.027 1 89 303 ASP A O 1
ATOM 2316 N N . GLU A 1 304 ? -19.703 -14.438 -8.07 1 90.94 304 GLU A N 1
ATOM 2317 C CA . GLU A 1 304 ? -19.562 -15.172 -6.816 1 90.94 304 GLU A CA 1
ATOM 2318 C C . GLU A 1 304 ? -18.641 -14.422 -5.844 1 90.94 304 GLU A C 1
ATOM 2320 O O . GLU A 1 304 ? -18.953 -14.32 -4.656 1 90.94 304 GLU A O 1
ATOM 2325 N N . LEU A 1 305 ? -17.484 -13.898 -6.316 1 95.19 305 LEU A N 1
ATOM 2326 C CA . LEU A 1 305 ? -16.594 -13.148 -5.449 1 95.19 305 LEU A CA 1
ATOM 2327 C C . LEU A 1 305 ? -17.266 -11.891 -4.918 1 95.19 305 LEU A C 1
ATOM 2329 O O . LEU A 1 305 ? -17.125 -11.547 -3.742 1 95.19 305 LEU A O 1
ATOM 2333 N N . VAL A 1 306 ? -18 -11.25 -5.762 1 94.94 306 VAL A N 1
ATOM 2334 C CA . VAL A 1 306 ? -18.766 -10.078 -5.34 1 94.94 306 VAL A CA 1
ATOM 2335 C C . VAL A 1 306 ? -19.703 -10.445 -4.195 1 94.94 306 VAL A C 1
ATOM 2337 O O . VAL A 1 306 ? -19.828 -9.703 -3.225 1 94.94 306 VAL A O 1
ATOM 2340 N N . GLY A 1 307 ? -20.359 -11.586 -4.348 1 95 307 GLY A N 1
ATOM 2341 C CA . GLY A 1 307 ? -21.219 -12.062 -3.281 1 95 307 GLY A CA 1
ATOM 2342 C C . GLY A 1 307 ? -20.5 -12.242 -1.958 1 95 307 GLY A C 1
ATOM 2343 O O . GLY A 1 307 ? -21 -11.836 -0.91 1 95 307 GLY A O 1
ATOM 2344 N N . PHE A 1 308 ? -19.312 -12.812 -1.97 1 95.31 308 PHE A N 1
ATOM 2345 C CA . PHE A 1 308 ? -18.516 -12.992 -0.761 1 95.31 308 PHE A CA 1
ATOM 2346 C C . PHE A 1 308 ? -18.109 -11.641 -0.178 1 95.31 308 PHE A C 1
ATOM 2348 O O . PHE A 1 308 ? -18.188 -11.438 1.035 1 95.31 308 PHE A O 1
ATOM 2355 N N . LEU A 1 309 ? -17.656 -10.711 -1.041 1 97.12 309 LEU A N 1
ATOM 2356 C CA . LEU A 1 309 ? -17.25 -9.383 -0.6 1 97.12 309 LEU A CA 1
ATOM 2357 C C . LEU A 1 309 ? -18.406 -8.656 0.079 1 97.12 309 LEU A C 1
ATOM 2359 O O . LEU A 1 309 ? -18.234 -8.031 1.128 1 97.12 309 LEU A O 1
ATOM 2363 N N . GLU A 1 310 ? -19.562 -8.781 -0.474 1 96.5 310 GLU A N 1
ATOM 2364 C CA . GLU A 1 310 ? -20.734 -8.094 0.064 1 96.5 310 GLU A CA 1
ATOM 2365 C C . GLU A 1 310 ? -21.156 -8.703 1.396 1 96.5 310 GLU A C 1
ATOM 2367 O O . GLU A 1 310 ? -21.531 -7.98 2.322 1 96.5 310 GLU A O 1
ATOM 2372 N N . ALA A 1 311 ? -21.125 -10.008 1.481 1 95.25 311 ALA A N 1
ATOM 2373 C CA . ALA A 1 311 ? -21.469 -10.664 2.736 1 95.25 311 ALA A CA 1
ATOM 2374 C C . ALA A 1 311 ? -20.516 -10.258 3.855 1 95.25 311 ALA A C 1
ATOM 2376 O O . ALA A 1 311 ? -20.953 -9.953 4.969 1 95.25 311 ALA A O 1
ATOM 2377 N N . ASP A 1 312 ? -19.219 -10.266 3.545 1 94.44 312 ASP A N 1
ATOM 2378 C CA . ASP A 1 312 ? -18.234 -9.891 4.543 1 94.44 312 ASP A CA 1
ATOM 2379 C C . ASP A 1 312 ? -18.328 -8.406 4.891 1 94.44 312 ASP A C 1
ATOM 2381 O O . ASP A 1 312 ? -18.078 -8.008 6.031 1 94.44 312 ASP A O 1
ATOM 2385 N N . ARG A 1 313 ? -18.609 -7.625 3.873 1 95.19 313 ARG A N 1
ATOM 2386 C CA . ARG A 1 313 ? -18.844 -6.203 4.094 1 95.19 313 ARG A CA 1
ATOM 2387 C C . ARG A 1 313 ? -19.953 -5.977 5.102 1 95.19 313 ARG A C 1
ATOM 2389 O O . ARG A 1 313 ? -19.844 -5.133 5.992 1 95.19 313 ARG A O 1
ATOM 2396 N N . ASP A 1 314 ? -21.094 -6.688 5.004 1 95.06 314 ASP A N 1
ATOM 2397 C CA . ASP A 1 314 ? -22.219 -6.547 5.918 1 95.06 314 ASP A CA 1
ATOM 2398 C C . ASP A 1 314 ? -21.812 -6.887 7.352 1 95.06 314 ASP A C 1
ATOM 2400 O O . ASP A 1 314 ? -22.188 -6.184 8.289 1 95.06 314 ASP A O 1
ATOM 2404 N N . ALA A 1 315 ? -21.031 -7.914 7.492 1 93.12 315 ALA A N 1
ATOM 2405 C CA . ALA A 1 315 ? -20.547 -8.305 8.812 1 93.12 315 ALA A CA 1
ATOM 2406 C C . ALA A 1 315 ? -19.625 -7.242 9.398 1 93.12 315 ALA A C 1
ATOM 2408 O O . ALA A 1 315 ? -19.688 -6.934 10.586 1 93.12 315 ALA A O 1
ATOM 2409 N N . LEU A 1 316 ? -18.766 -6.727 8.516 1 92.06 316 LEU A N 1
ATOM 2410 C CA . LEU A 1 316 ? -17.844 -5.699 8.953 1 92.06 316 LEU A CA 1
ATOM 2411 C C . LEU A 1 316 ? -18.578 -4.422 9.344 1 92.06 316 LEU A C 1
ATOM 2413 O O . LEU A 1 316 ? -18.25 -3.793 10.352 1 92.06 316 LEU A O 1
ATOM 2417 N N . ALA A 1 317 ? -19.547 -4.035 8.531 1 93.19 317 ALA A N 1
ATOM 2418 C CA . ALA A 1 317 ? -20.344 -2.852 8.82 1 93.19 317 ALA A CA 1
ATOM 2419 C C . ALA A 1 317 ? -21.047 -2.98 10.172 1 93.19 317 ALA A C 1
ATOM 2421 O O . ALA A 1 317 ? -21.062 -2.031 10.961 1 93.19 317 ALA A O 1
ATOM 2422 N N . GLN A 1 318 ? -21.562 -4.121 10.422 1 93.31 318 GLN A N 1
ATOM 2423 C CA . GLN A 1 318 ? -22.25 -4.379 11.688 1 93.31 318 GLN A CA 1
ATOM 2424 C C . GLN A 1 318 ? -21.266 -4.301 12.859 1 93.31 318 GLN A C 1
ATOM 2426 O O . GLN A 1 318 ? -21.594 -3.76 13.914 1 93.31 318 GLN A O 1
ATOM 2431 N N . ALA A 1 319 ? -20.094 -4.84 12.664 1 92.31 319 ALA A N 1
ATOM 2432 C CA . ALA A 1 319 ? -19.078 -4.801 13.711 1 92.31 319 ALA A CA 1
ATOM 2433 C C . ALA A 1 319 ? -18.656 -3.365 14.023 1 92.31 319 ALA A C 1
ATOM 2435 O O . ALA A 1 319 ? -18.5 -2.994 15.188 1 92.31 319 ALA A O 1
ATOM 2436 N N . CYS A 1 320 ? -18.516 -2.592 12.977 1 92.75 320 CYS A N 1
ATOM 2437 C CA . CYS A 1 320 ? -18.141 -1.191 13.148 1 92.75 320 CYS A CA 1
ATOM 2438 C C . CYS A 1 320 ? -19.234 -0.42 13.867 1 92.75 320 CYS A C 1
ATOM 2440 O O . CYS A 1 320 ? -18.953 0.382 14.758 1 92.75 320 CYS A O 1
ATOM 2442 N N . GLU A 1 321 ? -20.453 -0.719 13.492 1 92.19 321 GLU A N 1
ATOM 2443 C CA . GLU A 1 321 ? -21.594 -0.042 14.102 1 92.19 321 GLU A CA 1
ATOM 2444 C C . GLU A 1 321 ? -21.75 -0.441 15.57 1 92.19 321 GLU A C 1
ATOM 2446 O O . GLU A 1 321 ? -22.078 0.394 16.406 1 92.19 321 GLU A O 1
ATOM 2451 N N . SER A 1 322 ? -21.594 -1.66 15.836 1 91.94 322 SER A N 1
ATOM 2452 C CA . SER A 1 322 ? -21.719 -2.15 17.203 1 91.94 322 SER A CA 1
ATOM 2453 C C . SER A 1 322 ? -20.641 -1.537 18.109 1 91.94 322 SER A C 1
ATOM 2455 O O . SER A 1 322 ? -20.906 -1.261 19.281 1 91.94 322 SER A O 1
ATOM 2457 N N . ARG A 1 323 ? -19.5 -1.288 17.547 1 90.75 323 ARG A N 1
ATOM 2458 C CA . ARG A 1 323 ? -18.359 -0.821 18.344 1 90.75 323 ARG A CA 1
ATOM 2459 C C . ARG A 1 323 ? -18.391 0.696 18.484 1 90.75 323 ARG A C 1
ATOM 2461 O O . ARG A 1 323 ? -18.031 1.227 19.547 1 90.75 323 ARG A O 1
ATOM 2468 N N . PHE A 1 324 ? -18.781 1.416 17.391 1 93 324 PHE A N 1
ATOM 2469 C CA . PHE A 1 324 ? -18.578 2.857 17.406 1 93 324 PHE A CA 1
ATOM 2470 C C . PHE A 1 324 ? -19.859 3.598 17.062 1 93 324 PHE A C 1
ATOM 2472 O O . PHE A 1 324 ? -19.875 4.828 17 1 93 324 PHE A O 1
ATOM 2479 N N . GLY A 1 325 ? -20.859 2.881 16.859 1 86.75 325 GLY A N 1
ATOM 2480 C CA . GLY A 1 325 ? -22.125 3.502 16.531 1 86.75 325 GLY A CA 1
ATOM 2481 C C . GLY A 1 325 ? -22.297 3.736 15.039 1 86.75 325 GLY A C 1
ATOM 2482 O O . GLY A 1 325 ? -21.344 3.619 14.273 1 86.75 325 GLY A O 1
ATOM 2483 N N . ARG A 1 326 ? -23.516 3.998 14.57 1 77.38 326 ARG A N 1
ATOM 2484 C CA . ARG A 1 326 ? -23.828 4.23 13.164 1 77.38 326 ARG A CA 1
ATOM 2485 C C . ARG A 1 326 ? -23.469 5.652 12.75 1 77.38 326 ARG A C 1
ATOM 2487 O O . ARG A 1 326 ? -23.578 6.586 13.547 1 77.38 326 ARG A O 1
ATOM 2494 N N . PHE A 1 327 ? -22.859 5.633 11.492 1 71.12 327 PHE A N 1
ATOM 2495 C CA . PHE A 1 327 ? -22.625 6.969 10.961 1 71.12 327 PHE A CA 1
ATOM 2496 C C . PHE A 1 327 ? -23.938 7.684 10.703 1 71.12 327 PHE A C 1
ATOM 2498 O O . PHE A 1 327 ? -24.828 7.133 10.047 1 71.12 327 PHE A O 1
ATOM 2505 N N . SER A 1 328 ? -24.25 8.734 11.398 1 65.38 328 SER A N 1
ATOM 2506 C CA . SER A 1 328 ? -25.375 9.617 11.141 1 65.38 328 SER A CA 1
ATOM 2507 C C . SER A 1 328 ? -24.922 10.977 10.633 1 65.38 328 SER A C 1
ATOM 2509 O O . SER A 1 328 ? -24.203 11.703 11.336 1 65.38 328 SER A O 1
ATOM 2511 N N . PRO A 1 329 ? -25.016 11.195 9.188 1 56.59 329 PRO A N 1
ATOM 2512 C CA . PRO A 1 329 ? -24.625 12.523 8.727 1 56.59 329 PRO A CA 1
ATOM 2513 C C . PRO A 1 329 ? -25.25 13.641 9.562 1 56.59 329 PRO A C 1
ATOM 2515 O O . PRO A 1 329 ? -26.344 13.477 10.125 1 56.59 329 PRO A O 1
ATOM 2518 N N . PRO A 1 330 ? -24.406 14.727 9.742 1 48.78 330 PRO A N 1
ATOM 2519 C CA . PRO A 1 330 ? -25.031 15.805 10.508 1 48.78 330 PRO A CA 1
ATOM 2520 C C . PRO A 1 330 ? -26.297 16.344 9.836 1 48.78 330 PRO A C 1
ATOM 2522 O O . PRO A 1 330 ? -26.453 16.234 8.617 1 48.78 330 PRO A O 1
ATOM 2525 N N . MET B 1 1 ? 20.312 -23.172 -28.297 1 20.5 1 MET B N 1
ATOM 2526 C CA . MET B 1 1 ? 19.078 -22.438 -28.016 1 20.5 1 MET B CA 1
ATOM 2527 C C . MET B 1 1 ? 19.391 -21.078 -27.391 1 20.5 1 MET B C 1
ATOM 2529 O O . MET B 1 1 ? 19.953 -21 -26.312 1 20.5 1 MET B O 1
ATOM 2533 N N . GLU B 1 2 ? 19.578 -20 -28.156 1 19.97 2 GLU B N 1
ATOM 2534 C CA . GLU B 1 2 ? 20.344 -18.75 -28.062 1 19.97 2 GLU B CA 1
ATOM 2535 C C . GLU B 1 2 ? 19.703 -17.781 -27.078 1 19.97 2 GLU B C 1
ATOM 2537 O O . GLU B 1 2 ? 18.484 -17.672 -27.031 1 19.97 2 GLU B O 1
ATOM 2542 N N . LEU B 1 3 ? 20.359 -17.516 -26.062 1 20.23 3 LEU B N 1
ATOM 2543 C CA . LEU B 1 3 ? 20.156 -16.656 -24.891 1 20.23 3 LEU B CA 1
ATOM 2544 C C . LEU B 1 3 ? 19.734 -15.25 -25.312 1 20.23 3 LEU B C 1
ATOM 2546 O O . LEU B 1 3 ? 20.5 -14.539 -25.984 1 20.23 3 LEU B O 1
ATOM 2550 N N . VAL B 1 4 ? 18.547 -15.141 -25.734 1 23.19 4 VAL B N 1
ATOM 2551 C CA . VAL B 1 4 ? 18.016 -13.867 -26.203 1 23.19 4 VAL B CA 1
ATOM 2552 C C . VAL B 1 4 ? 18.422 -12.742 -25.25 1 23.19 4 VAL B C 1
ATOM 2554 O O . VAL B 1 4 ? 18.188 -12.828 -24.047 1 23.19 4 VAL B O 1
ATOM 2557 N N . GLN B 1 5 ? 19.5 -12.008 -25.484 1 21.95 5 GLN B N 1
ATOM 2558 C CA . GLN B 1 5 ? 20.25 -10.906 -24.875 1 21.95 5 GLN B CA 1
ATOM 2559 C C . GLN B 1 5 ? 19.312 -9.789 -24.438 1 21.95 5 GLN B C 1
ATOM 2561 O O . GLN B 1 5 ? 18.594 -9.211 -25.25 1 21.95 5 GLN B O 1
ATOM 2566 N N . ILE B 1 6 ? 18.812 -9.875 -23.25 1 25.22 6 ILE B N 1
ATOM 2567 C CA . ILE B 1 6 ? 18.141 -8.914 -22.359 1 25.22 6 ILE B CA 1
ATOM 2568 C C . ILE B 1 6 ? 18.875 -7.582 -22.406 1 25.22 6 ILE B C 1
ATOM 2570 O O . ILE B 1 6 ? 18.656 -6.719 -21.547 1 25.22 6 ILE B O 1
ATOM 2574 N N . HIS B 1 7 ? 19.984 -7.48 -23.25 1 27.45 7 HIS B N 1
ATOM 2575 C CA . HIS B 1 7 ? 20.812 -6.289 -23.422 1 27.45 7 HIS B CA 1
ATOM 2576 C C . HIS B 1 7 ? 19.984 -5.105 -23.906 1 27.45 7 HIS B C 1
ATOM 2578 O O . HIS B 1 7 ? 20.375 -3.949 -23.719 1 27.45 7 HIS B O 1
ATOM 2584 N N . SER B 1 8 ? 18.922 -5.41 -24.578 1 28.16 8 SER B N 1
ATOM 2585 C CA . SER B 1 8 ? 18.344 -4.375 -25.422 1 28.16 8 SER B CA 1
ATOM 2586 C C . SER B 1 8 ? 17.547 -3.375 -24.594 1 28.16 8 SER B C 1
ATOM 2588 O O . SER B 1 8 ? 17.156 -2.316 -25.094 1 28.16 8 SER B O 1
ATOM 2590 N N . CYS B 1 9 ? 17.172 -3.748 -23.406 1 27.34 9 CYS B N 1
ATOM 2591 C CA . CYS B 1 9 ? 16.359 -2.789 -22.656 1 27.34 9 CYS B CA 1
ATOM 2592 C C . CYS B 1 9 ? 17.219 -1.671 -22.078 1 27.34 9 CYS B C 1
ATOM 2594 O O . CYS B 1 9 ? 16.734 -0.569 -21.828 1 27.34 9 CYS B O 1
ATOM 2596 N N . GLY B 1 10 ? 18.484 -1.909 -21.766 1 29.47 10 GLY B N 1
ATOM 2597 C CA . GLY B 1 10 ? 19.453 -0.956 -21.234 1 29.47 10 GLY B CA 1
ATOM 2598 C C . GLY B 1 10 ? 19.812 0.133 -22.234 1 29.47 10 GLY B C 1
ATOM 2599 O O . GLY B 1 10 ? 20.188 1.242 -21.844 1 29.47 10 GLY B O 1
ATOM 2600 N N . GLU B 1 11 ? 20.156 -0.229 -23.484 1 31.75 11 GLU B N 1
ATOM 2601 C CA . GLU B 1 11 ? 20.531 0.73 -24.531 1 31.75 11 GLU B CA 1
ATOM 2602 C C . GLU B 1 11 ? 19.406 1.715 -24.797 1 31.75 11 GLU B C 1
ATOM 2604 O O . GLU B 1 11 ? 19.641 2.82 -25.297 1 31.75 11 GLU B O 1
ATOM 2609 N N . PHE B 1 12 ? 18.219 1.391 -24.547 1 28.19 12 PHE B N 1
ATOM 2610 C CA . PHE B 1 12 ? 17.078 2.277 -24.766 1 28.19 12 PHE B CA 1
ATOM 2611 C C . PHE B 1 12 ? 17.078 3.416 -23.75 1 28.19 12 PHE B C 1
ATOM 2613 O O . PHE B 1 12 ? 16.719 4.547 -24.094 1 28.19 12 PHE B O 1
ATOM 2620 N N . MET B 1 13 ? 17.469 3.227 -22.516 1 27.5 13 MET B N 1
ATOM 2621 C CA . MET B 1 13 ? 17.484 4.266 -21.484 1 27.5 13 MET B CA 1
ATOM 2622 C C . MET B 1 13 ? 18.703 5.172 -21.656 1 27.5 13 MET B C 1
ATOM 2624 O O . MET B 1 13 ? 18.828 6.176 -20.953 1 27.5 13 MET B O 1
ATOM 2628 N N . ARG B 1 14 ? 19.828 4.844 -22.203 1 29.88 14 ARG B N 1
ATOM 2629 C CA . ARG B 1 14 ? 21.016 5.68 -22.344 1 29.88 14 ARG B CA 1
ATOM 2630 C C . ARG B 1 14 ? 20.75 6.852 -23.281 1 29.88 14 ARG B C 1
ATOM 2632 O O . ARG B 1 14 ? 21.578 7.762 -23.406 1 29.88 14 ARG B O 1
ATOM 2639 N N . ARG B 1 15 ? 20.078 6.754 -24.453 1 32.62 15 ARG B N 1
ATOM 2640 C CA . ARG B 1 15 ? 20.094 7.883 -25.375 1 32.62 15 ARG B CA 1
ATOM 2641 C C . ARG B 1 15 ? 19.016 8.898 -25.016 1 32.62 15 ARG B C 1
ATOM 2643 O O . ARG B 1 15 ? 17.828 8.586 -25.031 1 32.62 15 ARG B O 1
ATOM 2650 N N . GLY B 1 16 ? 19.156 9.82 -24.344 1 32.22 16 GLY B N 1
ATOM 2651 C CA . GLY B 1 16 ? 18.406 11.016 -24.016 1 32.22 16 GLY B CA 1
ATOM 2652 C C . GLY B 1 16 ? 17.312 11.336 -25.016 1 32.22 16 GLY B C 1
ATOM 2653 O O . GLY B 1 16 ? 16.297 11.93 -24.672 1 32.22 16 GLY B O 1
ATOM 2654 N N . TYR B 1 17 ? 17.609 11.461 -26.359 1 32.38 17 TYR B N 1
ATOM 2655 C CA . TYR B 1 17 ? 16.797 11.602 -27.547 1 32.38 17 TYR B CA 1
ATOM 2656 C C . TYR B 1 17 ? 15.711 10.531 -27.609 1 32.38 17 TYR B C 1
ATOM 2658 O O . TYR B 1 17 ? 14.633 10.75 -28.156 1 32.38 17 TYR B O 1
ATOM 2666 N N . ASP B 1 18 ? 15.844 9.391 -27.078 1 37.19 18 ASP B N 1
ATOM 2667 C CA . ASP B 1 18 ? 14.992 8.203 -27.156 1 37.19 18 ASP B CA 1
ATOM 2668 C C . ASP B 1 18 ? 13.836 8.297 -26.172 1 37.19 18 ASP B C 1
ATOM 2670 O O . ASP B 1 18 ? 12.734 7.82 -26.438 1 37.19 18 ASP B O 1
ATOM 2674 N N . ALA B 1 19 ? 14.016 8.961 -25.188 1 38.59 19 ALA B N 1
ATOM 2675 C CA . ALA B 1 19 ? 12.945 9.188 -24.219 1 38.59 19 ALA B CA 1
ATOM 2676 C C . ALA B 1 19 ? 11.891 10.133 -24.781 1 38.59 19 ALA B C 1
ATOM 2678 O O . ALA B 1 19 ? 10.688 9.93 -24.562 1 38.59 19 ALA B O 1
ATOM 2679 N N . ALA B 1 20 ? 12.32 11.305 -25.422 1 40.47 20 ALA B N 1
ATOM 2680 C CA . ALA B 1 20 ? 11.414 12.25 -26.062 1 40.47 20 ALA B CA 1
ATOM 2681 C C . ALA B 1 20 ? 10.602 11.57 -27.156 1 40.47 20 ALA B C 1
ATOM 2683 O O . ALA B 1 20 ? 9.414 11.875 -27.344 1 40.47 20 ALA B O 1
ATOM 2684 N N . MET B 1 21 ? 11.281 10.906 -27.984 1 44.19 21 MET B N 1
ATOM 2685 C CA . MET B 1 21 ? 10.633 10.148 -29.047 1 44.19 21 MET B CA 1
ATOM 2686 C C . MET B 1 21 ? 9.602 9.18 -28.469 1 44.19 21 MET B C 1
ATOM 2688 O O . MET B 1 21 ? 8.508 9.031 -29.031 1 44.19 21 MET B O 1
ATOM 2692 N N . ASN B 1 22 ? 9.836 8.773 -27.266 1 55.03 22 ASN B N 1
ATOM 2693 C CA . ASN B 1 22 ? 8.992 7.762 -26.641 1 55.03 22 ASN B CA 1
ATOM 2694 C C . ASN B 1 22 ? 7.723 8.367 -26.062 1 55.03 22 ASN B C 1
ATOM 2696 O O . ASN B 1 22 ? 6.641 7.789 -26.172 1 55.03 22 ASN B O 1
ATOM 2700 N N . LEU B 1 23 ? 7.895 9.586 -25.875 1 55.66 23 LEU B N 1
ATOM 2701 C CA . LEU B 1 23 ? 6.688 10.227 -25.359 1 55.66 23 LEU B CA 1
ATOM 2702 C C . LEU B 1 23 ? 5.738 10.594 -26.5 1 55.66 23 LEU B C 1
ATOM 2704 O O . LEU B 1 23 ? 4.52 10.469 -26.359 1 55.66 23 LEU B O 1
ATOM 2708 N N . THR B 1 24 ? 6.352 11.039 -27.625 1 60.41 24 THR B N 1
ATOM 2709 C CA . THR B 1 24 ? 5.543 11.383 -28.781 1 60.41 24 THR B CA 1
ATOM 2710 C C . THR B 1 24 ? 4.781 10.156 -29.297 1 60.41 24 THR B C 1
ATOM 2712 O O . THR B 1 24 ? 3.623 10.266 -29.703 1 60.41 24 THR B O 1
ATOM 2715 N N . LEU B 1 25 ? 5.449 9.07 -29.203 1 70.62 25 LEU B N 1
ATOM 2716 C CA . LEU B 1 25 ? 4.809 7.836 -29.641 1 70.62 25 LEU B CA 1
ATOM 2717 C C . LEU B 1 25 ? 3.652 7.473 -28.703 1 70.62 25 LEU B C 1
ATOM 2719 O O . LEU B 1 25 ? 2.58 7.078 -29.172 1 70.62 25 LEU B O 1
ATOM 2723 N N . ILE B 1 26 ? 3.936 7.77 -27.547 1 68.19 26 ILE B N 1
ATOM 2724 C CA . ILE B 1 26 ? 2.918 7.441 -26.562 1 68.19 26 ILE B CA 1
ATOM 2725 C C . ILE B 1 26 ? 1.744 8.406 -26.688 1 68.19 26 ILE B C 1
ATOM 2727 O O . ILE B 1 26 ? 0.586 8.016 -26.531 1 68.19 26 ILE B O 1
ATOM 2731 N N . GLU B 1 27 ? 2.045 9.547 -27.016 1 67.25 27 GLU B N 1
ATOM 2732 C CA . GLU B 1 27 ? 1.002 10.547 -27.234 1 67.25 27 GLU B CA 1
ATOM 2733 C C . GLU B 1 27 ? 0.145 10.195 -28.453 1 67.25 27 GLU B C 1
ATOM 2735 O O . GLU B 1 27 ? -1.082 10.312 -28.406 1 67.25 27 GLU B O 1
ATOM 2740 N N . ALA B 1 28 ? 0.845 9.945 -29.422 1 73.94 28 ALA B N 1
ATOM 2741 C CA . ALA B 1 28 ? 0.124 9.539 -30.625 1 73.94 28 ALA B CA 1
ATOM 2742 C C . ALA B 1 28 ? -0.787 8.344 -30.344 1 73.94 28 ALA B C 1
ATOM 2744 O O . ALA B 1 28 ? -1.958 8.344 -30.734 1 73.94 28 ALA B O 1
ATOM 2745 N N . PHE B 1 29 ? -0.217 7.383 -29.625 1 80.31 29 PHE B N 1
ATOM 2746 C CA . PHE B 1 29 ? -0.96 6.188 -29.234 1 80.31 29 PHE B CA 1
ATOM 2747 C C . PHE B 1 29 ? -2.158 6.551 -28.375 1 80.31 29 PHE B C 1
ATOM 2749 O O . PHE B 1 29 ? -3.277 6.109 -28.625 1 80.31 29 PHE B O 1
ATOM 2756 N N . SER B 1 30 ? -1.859 7.422 -27.531 1 73.31 30 SER B N 1
ATOM 2757 C CA . SER B 1 30 ? -2.918 7.828 -26.609 1 73.31 30 SER B CA 1
ATOM 2758 C C . SER B 1 30 ? -4.031 8.57 -27.344 1 73.31 30 SER B C 1
ATOM 2760 O O . SER B 1 30 ? -5.211 8.359 -27.078 1 73.31 30 SER B O 1
ATOM 2762 N N . ALA B 1 31 ? -3.734 9.414 -28.219 1 73.88 31 ALA B N 1
ATOM 2763 C CA . ALA B 1 31 ? -4.707 10.172 -29 1 73.88 31 ALA B CA 1
ATOM 2764 C C . ALA B 1 31 ? -5.586 9.234 -29.828 1 73.88 31 ALA B C 1
ATOM 2766 O O . ALA B 1 31 ? -6.801 9.438 -29.922 1 73.88 31 ALA B O 1
ATOM 2767 N N . VAL B 1 32 ? -4.984 8.211 -30.297 1 81.88 32 VAL B N 1
ATOM 2768 C CA . VAL B 1 32 ? -5.742 7.273 -31.109 1 81.88 32 VAL B CA 1
ATOM 2769 C C . VAL B 1 32 ? -6.691 6.469 -30.219 1 81.88 32 VAL B C 1
ATOM 2771 O O . VAL B 1 32 ? -7.844 6.227 -30.594 1 81.88 32 VAL B O 1
ATOM 2774 N N . MET B 1 33 ? -6.148 6.137 -29.188 1 77.25 33 MET B N 1
ATOM 2775 C CA . MET B 1 33 ? -6.98 5.383 -28.25 1 77.25 33 MET B CA 1
ATOM 2776 C C . MET B 1 33 ? -8.18 6.211 -27.797 1 77.25 33 MET B C 1
ATOM 2778 O O . MET B 1 33 ? -9.281 5.684 -27.641 1 77.25 33 MET B O 1
ATOM 2782 N N . LYS B 1 34 ? -7.941 7.391 -27.625 1 70.19 34 LYS B N 1
ATOM 2783 C CA . LYS B 1 34 ? -8.977 8.305 -27.141 1 70.19 34 LYS B CA 1
ATOM 2784 C C . LYS B 1 34 ? -9.992 8.609 -28.234 1 70.19 34 LYS B C 1
ATOM 2786 O O . LYS B 1 34 ? -11.195 8.68 -27.969 1 70.19 34 LYS B O 1
ATOM 2791 N N . THR B 1 35 ? -9.562 8.797 -29.438 1 69.25 35 THR B N 1
ATOM 2792 C CA . THR B 1 35 ? -10.422 9.305 -30.5 1 69.25 35 THR B CA 1
ATOM 2793 C C . THR B 1 35 ? -10.977 8.164 -31.344 1 69.25 35 THR B C 1
ATOM 2795 O O . THR B 1 35 ? -11.969 8.328 -32.062 1 69.25 35 THR B O 1
ATOM 2798 N N . GLY B 1 36 ? -10.289 7.051 -31.203 1 74.94 36 GLY B N 1
ATOM 2799 C CA . GLY B 1 36 ? -10.742 5.867 -31.922 1 74.94 36 GLY B CA 1
ATOM 2800 C C . GLY B 1 36 ? -10.305 5.844 -33.375 1 74.94 36 GLY B C 1
ATOM 2801 O O . GLY B 1 36 ? -10.633 4.914 -34.094 1 74.94 36 GLY B O 1
ATOM 2802 N N . SER B 1 37 ? -9.641 6.961 -33.844 1 81.06 37 SER B N 1
ATOM 2803 C CA . SER B 1 37 ? -9.203 6.973 -35.219 1 81.06 37 SER B CA 1
ATOM 2804 C C . SER B 1 37 ? -7.91 7.773 -35.375 1 81.06 37 SER B C 1
ATOM 2806 O O . SER B 1 37 ? -7.652 8.703 -34.625 1 81.06 37 SER B O 1
ATOM 2808 N N . THR B 1 38 ? -7.117 7.355 -36.375 1 86.62 38 THR B N 1
ATOM 2809 C CA . THR B 1 38 ? -5.859 8.039 -36.656 1 86.62 38 THR B CA 1
ATOM 2810 C C . THR B 1 38 ? -6.109 9.453 -37.156 1 86.62 38 THR B C 1
ATOM 2812 O O . THR B 1 38 ? -5.352 10.375 -36.875 1 86.62 38 THR B O 1
ATOM 2815 N N . THR B 1 39 ? -7.23 9.586 -37.906 1 83.69 39 THR B N 1
ATOM 2816 C CA . THR B 1 39 ? -7.574 10.898 -38.438 1 83.69 39 THR B CA 1
ATOM 2817 C C . THR B 1 39 ? -7.969 11.852 -37.312 1 83.69 39 THR B C 1
ATOM 2819 O O . THR B 1 39 ? -7.504 12.992 -37.25 1 83.69 39 THR B O 1
ATOM 2822 N N . ALA B 1 40 ? -8.781 11.359 -36.5 1 81.06 40 ALA B N 1
ATOM 2823 C CA . ALA B 1 40 ? -9.227 12.18 -35.375 1 81.06 40 ALA B CA 1
ATOM 2824 C C . ALA B 1 40 ? -8.07 12.484 -34.406 1 81.06 40 ALA B C 1
ATOM 2826 O O . ALA B 1 40 ? -7.98 13.586 -33.875 1 81.06 40 ALA B O 1
ATOM 2827 N N . ALA B 1 41 ? -7.188 11.531 -34.25 1 81.44 41 ALA B N 1
ATOM 2828 C CA . ALA B 1 41 ? -6.008 11.727 -33.406 1 81.44 41 ALA B CA 1
ATOM 2829 C C . ALA B 1 41 ? -5.09 12.797 -34 1 81.44 41 ALA B C 1
ATOM 2831 O O . ALA B 1 41 ? -4.535 13.617 -33.281 1 81.44 41 ALA B O 1
ATOM 2832 N N . ALA B 1 42 ? -4.961 12.797 -35.25 1 84.06 42 ALA B N 1
ATOM 2833 C CA . ALA B 1 42 ? -4.16 13.789 -35.969 1 84.06 42 ALA B CA 1
ATOM 2834 C C . ALA B 1 42 ? -4.711 15.195 -35.75 1 84.06 42 ALA B C 1
ATOM 2836 O O . ALA B 1 42 ? -3.949 16.141 -35.5 1 84.06 42 ALA B O 1
ATOM 2837 N N . GLU B 1 43 ? -6.004 15.242 -35.812 1 77.38 43 GLU B N 1
ATOM 2838 C CA . GLU B 1 43 ? -6.66 16.516 -35.562 1 77.38 43 GLU B CA 1
ATOM 2839 C C . GLU B 1 43 ? -6.441 16.984 -34.125 1 77.38 43 GLU B C 1
ATOM 2841 O O . GLU B 1 43 ? -6.141 18.156 -33.875 1 77.38 43 GLU B O 1
ATOM 2846 N N . LEU B 1 44 ? -6.512 15.93 -33.312 1 71.62 44 LEU B N 1
ATOM 2847 C CA . LEU B 1 44 ? -6.379 16.219 -31.891 1 71.62 44 LEU B CA 1
ATOM 2848 C C . LEU B 1 44 ? -4.984 16.734 -31.562 1 71.62 44 LEU B C 1
ATOM 2850 O O . LEU B 1 44 ? -4.828 17.656 -30.766 1 71.62 44 LEU B O 1
ATOM 2854 N N . LEU B 1 45 ? -4.035 16.203 -32.188 1 69.69 45 LEU B N 1
ATOM 2855 C CA . LEU B 1 45 ? -2.648 16.516 -31.859 1 69.69 45 LEU B CA 1
ATOM 2856 C C . LEU B 1 45 ? -2.088 17.547 -32.844 1 69.69 45 LEU B C 1
ATOM 2858 O O . LEU B 1 45 ? -0.927 17.938 -32.75 1 69.69 45 LEU B O 1
ATOM 2862 N N . ARG B 1 46 ? -2.959 17.984 -33.781 1 75.19 46 ARG B N 1
ATOM 2863 C CA . ARG B 1 46 ? -2.602 18.969 -34.812 1 75.19 46 ARG B CA 1
ATOM 2864 C C . ARG B 1 46 ? -1.359 18.531 -35.562 1 75.19 46 ARG B C 1
ATOM 2866 O O . ARG B 1 46 ? -0.429 19.312 -35.75 1 75.19 46 ARG B O 1
ATO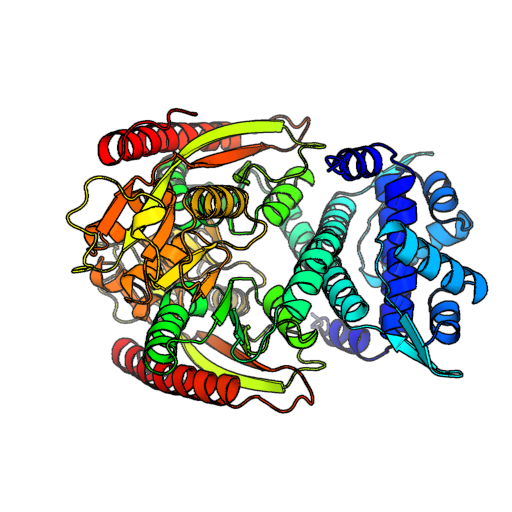M 2873 N N . VAL B 1 47 ? -1.391 17.297 -35.844 1 79.75 47 VAL B N 1
ATOM 2874 C CA . VAL B 1 47 ? -0.372 16.719 -36.719 1 79.75 47 VAL B CA 1
ATOM 2875 C C . VAL B 1 47 ? -1.038 16.016 -37.906 1 79.75 47 VAL B C 1
ATOM 2877 O O . VAL B 1 47 ? -2.266 15.93 -37.969 1 79.75 47 VAL B O 1
ATOM 2880 N N . SER B 1 48 ? -0.205 15.672 -38.844 1 83.31 48 SER B N 1
ATOM 2881 C CA . SER B 1 48 ? -0.766 14.977 -40 1 83.31 48 SER B CA 1
ATOM 2882 C C . SER B 1 48 ? -1.119 13.539 -39.656 1 83.31 48 SER B C 1
ATOM 2884 O O . SER B 1 48 ? -0.513 12.938 -38.75 1 83.31 48 SER B O 1
ATOM 2886 N N . GLN B 1 49 ? -2.135 13.133 -40.312 1 86.44 49 GLN B N 1
ATOM 2887 C CA . GLN B 1 49 ? -2.551 11.75 -40.125 1 86.44 49 GLN B CA 1
ATOM 2888 C C . GLN B 1 49 ? -1.406 10.781 -40.406 1 86.44 49 GLN B C 1
ATOM 2890 O O . GLN B 1 49 ? -1.192 9.828 -39.656 1 86.44 49 GLN B O 1
ATOM 2895 N N . PRO B 1 50 ? -0.593 10.945 -41.469 1 87.06 50 PRO B N 1
ATOM 2896 C CA . PRO B 1 50 ? 0.519 10.016 -41.656 1 87.06 50 PRO B CA 1
ATOM 2897 C C . PRO B 1 50 ? 1.521 10.031 -40.531 1 87.06 50 PRO B C 1
ATOM 2899 O O . PRO B 1 50 ? 2.105 9 -40.188 1 87.06 50 PRO B O 1
ATOM 2902 N N . ALA B 1 51 ? 1.643 11.109 -39.906 1 84.19 51 ALA B N 1
ATOM 2903 C CA . ALA B 1 51 ? 2.547 11.227 -38.781 1 84.19 51 ALA B CA 1
ATOM 2904 C C . ALA B 1 51 ? 2.066 10.383 -37.594 1 84.19 51 ALA B C 1
ATOM 2906 O O . ALA B 1 51 ? 2.871 9.727 -36.906 1 84.19 51 ALA B O 1
ATOM 2907 N N . ILE B 1 52 ? 0.771 10.461 -37.406 1 85.88 52 ILE B N 1
ATOM 2908 C CA . ILE B 1 52 ? 0.179 9.633 -36.344 1 85.88 52 ILE B CA 1
ATOM 2909 C C . ILE B 1 52 ? 0.388 8.156 -36.688 1 85.88 52 ILE B C 1
ATOM 2911 O O . ILE B 1 52 ? 0.814 7.375 -35.812 1 85.88 52 ILE B O 1
ATOM 2915 N N . SER B 1 53 ? 0.132 7.809 -37.906 1 85.25 53 SER B N 1
ATOM 2916 C CA . SER B 1 53 ? 0.262 6.418 -38.344 1 85.25 53 SER B CA 1
ATOM 2917 C C . SER B 1 53 ? 1.699 5.93 -38.188 1 85.25 53 SER B C 1
ATOM 2919 O O . SER B 1 53 ? 1.939 4.812 -37.719 1 85.25 53 SER B O 1
ATOM 2921 N N . ARG B 1 54 ? 2.586 6.738 -38.469 1 84.81 54 ARG B N 1
ATOM 2922 C CA . ARG B 1 54 ? 3.998 6.391 -38.344 1 84.81 54 ARG B CA 1
ATOM 2923 C C . ARG B 1 54 ? 4.391 6.219 -36.906 1 84.81 54 ARG B C 1
ATOM 2925 O O . ARG B 1 54 ? 5.156 5.316 -36.562 1 84.81 54 ARG B O 1
ATOM 2932 N N . SER B 1 55 ? 3.898 7.102 -36.125 1 82.88 55 SER B N 1
ATOM 2933 C CA . SER B 1 55 ? 4.18 7.031 -34.688 1 82.88 55 SER B CA 1
ATOM 2934 C C . 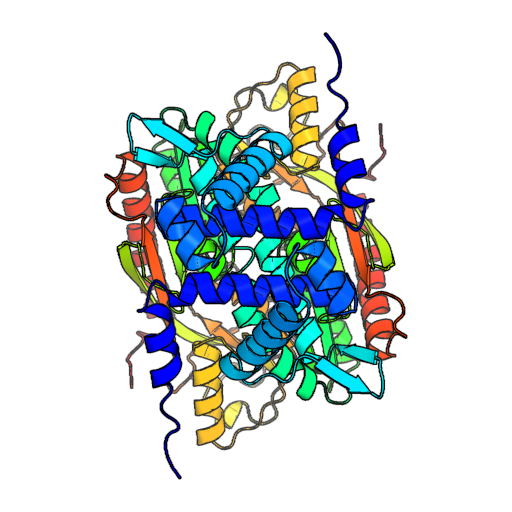SER B 1 55 ? 3.678 5.723 -34.094 1 82.88 55 SER B C 1
ATOM 2936 O O . SER B 1 55 ? 4.363 5.105 -33.281 1 82.88 55 SER B O 1
ATOM 2938 N N . LEU B 1 56 ? 2.51 5.402 -34.5 1 84.25 56 LEU B N 1
ATOM 2939 C CA . LEU B 1 56 ? 1.934 4.156 -34.031 1 84.25 56 LEU B CA 1
ATOM 2940 C C . LEU B 1 56 ? 2.768 2.959 -34.469 1 84.25 56 LEU B C 1
ATOM 2942 O O . LEU B 1 56 ? 3.027 2.051 -33.656 1 84.25 56 LEU B O 1
ATOM 2946 N N . LYS B 1 57 ? 3.156 2.988 -35.688 1 82.88 57 LYS B N 1
ATOM 2947 C CA . LYS B 1 57 ? 3.984 1.905 -36.219 1 82.88 57 LYS B CA 1
ATOM 2948 C C . LYS B 1 57 ? 5.32 1.828 -35.469 1 82.88 57 LYS B C 1
ATOM 2950 O O . LYS B 1 57 ? 5.777 0.74 -35.125 1 82.88 57 LYS B O 1
ATOM 2955 N N . ARG B 1 58 ? 5.832 2.936 -35.281 1 78.62 58 ARG B N 1
ATOM 2956 C CA . ARG B 1 58 ? 7.098 2.988 -34.562 1 78.62 58 ARG B CA 1
ATOM 2957 C C . ARG B 1 58 ? 6.938 2.49 -33.125 1 78.62 58 ARG B C 1
ATOM 2959 O O . ARG B 1 58 ? 7.805 1.789 -32.594 1 78.62 58 ARG B O 1
ATOM 2966 N N . LEU B 1 59 ? 5.855 2.898 -32.531 1 75 59 LEU B N 1
ATOM 2967 C CA . LEU B 1 59 ? 5.574 2.418 -31.172 1 75 59 LEU B CA 1
ATOM 2968 C C . LEU B 1 59 ? 5.441 0.9 -31.156 1 75 59 LEU B C 1
ATOM 2970 O O . LEU B 1 59 ? 6 0.236 -30.281 1 75 59 LEU B O 1
ATOM 2974 N N . GLU B 1 60 ? 4.746 0.413 -32.125 1 79.44 60 GLU B N 1
ATOM 2975 C CA . GLU B 1 60 ? 4.586 -1.034 -32.219 1 79.44 60 GLU B CA 1
ATOM 2976 C C . GLU B 1 60 ? 5.922 -1.724 -32.469 1 79.44 60 GLU B C 1
ATOM 2978 O O . GLU B 1 60 ? 6.211 -2.766 -31.891 1 79.44 60 GLU B O 1
ATOM 2983 N N . ASP B 1 61 ? 6.746 -1.111 -33.281 1 73.44 61 ASP B N 1
ATOM 2984 C CA . ASP B 1 61 ? 8.055 -1.674 -33.594 1 73.44 61 ASP B CA 1
ATOM 2985 C C . ASP B 1 61 ? 8.969 -1.673 -32.375 1 73.44 61 ASP B C 1
ATOM 2987 O O . ASP B 1 61 ? 9.703 -2.633 -32.125 1 73.44 61 ASP B O 1
ATOM 2991 N N . THR B 1 62 ? 8.828 -0.63 -31.719 1 65.25 62 THR B N 1
ATOM 2992 C CA . THR B 1 62 ? 9.695 -0.46 -30.562 1 65.25 62 THR B CA 1
ATOM 2993 C C . THR B 1 62 ? 9.266 -1.38 -29.422 1 65.25 62 THR B C 1
ATOM 2995 O O . THR B 1 62 ? 10.102 -1.94 -28.719 1 65.25 62 THR B O 1
ATOM 2998 N N . THR B 1 63 ? 7.953 -1.526 -29.344 1 60.78 63 THR B N 1
ATOM 2999 C CA . THR B 1 63 ? 7.422 -2.291 -28.219 1 60.78 63 THR B CA 1
ATOM 3000 C C . THR B 1 63 ? 7.195 -3.748 -28.609 1 60.78 63 THR B C 1
ATOM 3002 O O . THR B 1 63 ? 6.996 -4.605 -27.75 1 60.78 63 THR B O 1
ATOM 3005 N N . LYS B 1 64 ? 7.266 -3.984 -29.812 1 66.56 64 LYS B N 1
ATOM 3006 C CA . LYS B 1 64 ? 6.984 -5.293 -30.406 1 66.56 64 LYS B CA 1
ATOM 3007 C C . LYS B 1 64 ? 5.574 -5.758 -30.062 1 66.56 64 LYS B C 1
ATOM 3009 O O . LYS B 1 64 ? 5.332 -6.957 -29.891 1 66.56 64 LYS B O 1
ATOM 3014 N N . LEU B 1 65 ? 4.738 -4.766 -29.828 1 70.19 65 LEU B N 1
ATOM 3015 C CA . LEU B 1 65 ? 3.316 -5.039 -29.641 1 70.19 65 LEU B CA 1
ATOM 3016 C C . LEU B 1 65 ? 2.521 -4.68 -30.891 1 70.19 65 LEU B C 1
ATOM 3018 O O . LEU B 1 65 ? 2.863 -3.729 -31.594 1 70.19 65 LEU B O 1
ATOM 3022 N N . LYS B 1 66 ? 1.549 -5.562 -31.125 1 77.44 66 LYS B N 1
ATOM 3023 C CA . LYS B 1 66 ? 0.517 -5.156 -32.094 1 77.44 66 LYS B CA 1
ATOM 3024 C C . LYS B 1 66 ? -0.621 -4.422 -31.375 1 77.44 66 LYS B C 1
ATOM 3026 O O . LYS B 1 66 ? -1.349 -5.02 -30.578 1 77.44 66 LYS B O 1
ATOM 3031 N N . LEU B 1 67 ? -0.685 -3.141 -31.578 1 79.88 67 LEU B N 1
ATOM 3032 C CA . LEU B 1 67 ? -1.579 -2.311 -30.781 1 79.88 67 LEU B CA 1
ATOM 3033 C C . LEU B 1 67 ? -2.896 -2.068 -31.5 1 79.88 67 LEU B C 1
ATOM 3035 O O . LEU B 1 67 ? -3.932 -1.852 -30.875 1 79.88 67 LEU B O 1
ATOM 3039 N N . PHE B 1 68 ? -2.861 -2.1 -32.844 1 85.69 68 PHE B N 1
ATOM 3040 C CA . PHE B 1 68 ? -4.082 -1.869 -33.594 1 85.69 68 PHE B CA 1
ATOM 3041 C C . PHE B 1 68 ? -4.211 -2.875 -34.75 1 85.69 68 PHE B C 1
ATOM 3043 O O . PHE B 1 68 ? -3.207 -3.301 -35.312 1 85.69 68 PHE B O 1
ATOM 3050 N N . GLU B 1 69 ? -5.457 -3.326 -34.844 1 81.81 69 GLU B N 1
ATOM 3051 C CA . GLU B 1 69 ? -5.781 -4.191 -35.969 1 81.81 69 GLU B CA 1
ATOM 3052 C C . GLU B 1 69 ? -6.734 -3.502 -36.938 1 81.81 69 GLU B C 1
ATOM 3054 O O . GLU B 1 69 ? -7.59 -2.717 -36.531 1 81.81 69 GLU B O 1
ATOM 3059 N N . ARG B 1 70 ? -6.461 -3.578 -38.188 1 73.12 70 ARG B N 1
ATOM 3060 C CA . ARG B 1 70 ? -7.309 -2.984 -39.219 1 73.12 70 ARG B CA 1
ATOM 3061 C C . ARG B 1 70 ? -8.305 -4.004 -39.781 1 73.12 70 ARG B C 1
ATOM 3063 O O . ARG B 1 70 ? -7.93 -5.121 -40.125 1 73.12 70 ARG B O 1
ATOM 3070 N N . SER B 1 71 ? -9.539 -3.875 -39.344 1 70.56 71 SER B N 1
ATOM 3071 C CA . SER B 1 71 ? -10.609 -4.582 -40.062 1 70.56 71 SER B CA 1
ATOM 3072 C C . SER B 1 71 ? -11.328 -3.662 -41.031 1 70.56 71 SER B C 1
ATOM 3074 O O . SER B 1 71 ? -12.258 -2.947 -40.656 1 70.56 71 SER B O 1
ATOM 3076 N N . GLY B 1 72 ? -11.047 -3.68 -42.281 1 66.69 72 GLY B N 1
ATOM 3077 C CA . GLY B 1 72 ? -11.531 -2.703 -43.25 1 66.69 72 GLY B CA 1
ATOM 3078 C C . GLY B 1 72 ? -11.047 -1.294 -42.969 1 66.69 72 GLY B C 1
ATOM 3079 O O . GLY B 1 72 ? -9.867 -1.084 -42.688 1 66.69 72 GLY B O 1
ATOM 3080 N N . PRO B 1 73 ? -12.008 -0.313 -42.938 1 65.94 73 PRO B N 1
ATOM 3081 C CA . PRO B 1 73 ? -11.648 1.085 -42.688 1 65.94 73 PRO B CA 1
ATOM 3082 C C . PRO B 1 73 ? -11.5 1.395 -41.188 1 65.94 73 PRO B C 1
ATOM 3084 O O . PRO B 1 73 ? -11.016 2.467 -40.812 1 65.94 73 PRO B O 1
ATOM 3087 N N . ARG B 1 74 ? -11.758 0.414 -40.438 1 71.25 74 ARG B N 1
ATOM 3088 C CA . ARG B 1 74 ? -11.836 0.721 -39 1 71.25 74 ARG B CA 1
ATOM 3089 C C . ARG B 1 74 ? -10.586 0.234 -38.281 1 71.25 74 ARG B C 1
ATOM 3091 O O . ARG B 1 74 ? -10.133 -0.888 -38.5 1 71.25 74 ARG B O 1
ATOM 3098 N N . LEU B 1 75 ? -9.906 1.106 -37.5 1 79.75 75 LEU B N 1
ATOM 3099 C CA . LEU B 1 75 ? -8.789 0.812 -36.625 1 79.75 75 LEU B CA 1
ATOM 3100 C C . LEU B 1 75 ? -9.281 0.403 -35.25 1 79.75 75 LEU B C 1
ATOM 3102 O O . LEU B 1 75 ? -9.969 1.177 -34.562 1 79.75 75 LEU B O 1
ATOM 3106 N N . THR B 1 76 ? -9.055 -0.841 -34.969 1 80.38 76 THR B N 1
ATOM 3107 C CA . THR B 1 76 ? -9.539 -1.343 -33.688 1 80.38 76 THR B CA 1
ATOM 3108 C C . THR B 1 76 ? -8.367 -1.622 -32.75 1 80.38 76 THR B C 1
ATOM 3110 O O . THR B 1 76 ? -7.414 -2.303 -33.125 1 80.38 76 THR B O 1
ATOM 3113 N N . PRO B 1 77 ? -8.406 -1.015 -31.594 1 80.88 77 PRO B N 1
ATOM 3114 C CA . PRO B 1 77 ? -7.355 -1.311 -30.609 1 80.88 77 PRO B CA 1
ATOM 3115 C C . PRO B 1 77 ? -7.359 -2.771 -30.172 1 80.88 77 PRO B C 1
ATOM 3117 O O . PRO B 1 77 ? -8.43 -3.371 -30.016 1 80.88 77 PRO B O 1
ATOM 3120 N N . THR B 1 78 ? -6.125 -3.354 -30.094 1 74.19 78 THR B N 1
ATOM 3121 C CA . THR B 1 78 ? -5.969 -4.711 -29.578 1 74.19 78 THR B CA 1
ATOM 3122 C C . THR B 1 78 ? -6.055 -4.727 -28.062 1 74.19 78 THR B C 1
ATOM 3124 O O . THR B 1 78 ? -6.012 -3.672 -27.422 1 74.19 78 THR B O 1
ATOM 3127 N N . PRO B 1 79 ? -6.199 -5.848 -27.547 1 61.06 79 PRO B N 1
ATOM 3128 C CA . PRO B 1 79 ? -6.125 -5.941 -26.078 1 61.06 79 PRO B CA 1
ATOM 3129 C C . PRO B 1 79 ? -4.832 -5.359 -25.516 1 61.06 79 PRO B C 1
ATOM 3131 O O . PRO B 1 79 ? -4.844 -4.719 -24.469 1 61.06 79 PRO B O 1
ATOM 3134 N N . GLU B 1 80 ? -3.828 -5.543 -26.266 1 64.56 80 GLU B N 1
ATOM 3135 C CA . GLU B 1 80 ? -2.537 -4.988 -25.875 1 64.56 80 GLU B CA 1
ATOM 3136 C C . GLU B 1 80 ? -2.576 -3.461 -25.859 1 64.56 80 GLU B C 1
ATOM 3138 O O . GLU B 1 80 ? -1.962 -2.828 -25 1 64.56 80 GLU B O 1
ATOM 3143 N N . ALA B 1 81 ? -3.295 -2.951 -26.797 1 71.38 81 ALA B N 1
ATOM 3144 C CA . ALA B 1 81 ? -3.439 -1.499 -26.859 1 71.38 81 ALA B CA 1
ATOM 3145 C C . ALA B 1 81 ? -4.148 -0.959 -25.625 1 71.38 81 ALA B C 1
ATOM 3147 O O . ALA B 1 81 ? -3.734 0.051 -25.047 1 71.38 81 ALA B O 1
ATOM 3148 N N . HIS B 1 82 ? -5.07 -1.624 -25.234 1 63.09 82 HIS B N 1
ATOM 3149 C CA . HIS B 1 82 ? -5.832 -1.19 -24.062 1 63.09 82 HIS B CA 1
ATOM 3150 C C . HIS B 1 82 ? -4.992 -1.276 -22.797 1 63.09 82 HIS B C 1
ATOM 3152 O O . HIS B 1 82 ? -5.043 -0.379 -21.953 1 63.09 82 HIS B O 1
ATOM 3158 N N . LEU B 1 83 ? -4.273 -2.27 -22.781 1 55.97 83 LEU B N 1
ATOM 3159 C CA . LEU B 1 83 ? -3.4 -2.438 -21.625 1 55.97 83 LEU B CA 1
ATOM 3160 C C . LEU B 1 83 ? -2.332 -1.351 -21.594 1 55.97 83 LEU B C 1
ATOM 3162 O O . LEU B 1 83 ? -2.064 -0.77 -20.531 1 55.97 83 LEU B O 1
ATOM 3166 N N . LEU B 1 84 ? -1.799 -1.099 -22.766 1 61.72 84 LEU B N 1
ATOM 3167 C CA . LEU B 1 84 ? -0.802 -0.037 -22.875 1 61.72 84 LEU B CA 1
ATOM 3168 C C . LEU B 1 84 ? -1.421 1.319 -22.547 1 61.72 84 LEU B C 1
ATOM 3170 O O . LEU B 1 84 ? -0.806 2.143 -21.875 1 61.72 84 LEU B O 1
ATOM 3174 N N . TYR B 1 8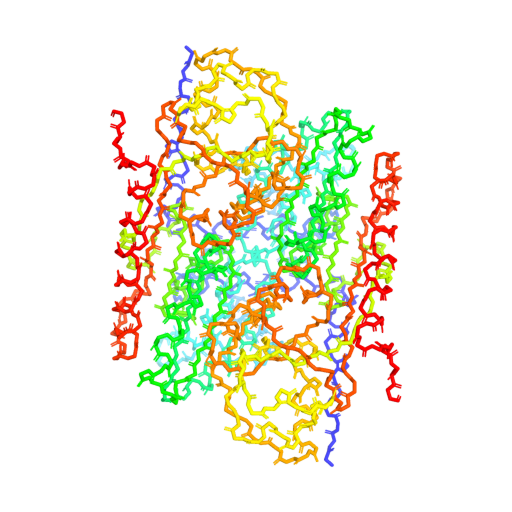5 ? -2.578 1.422 -23 1 62.88 85 TYR B N 1
ATOM 3175 C CA . TYR B 1 85 ? -3.256 2.693 -22.781 1 62.88 85 TYR B CA 1
ATOM 3176 C C . TYR B 1 85 ? -3.545 2.898 -21.297 1 62.88 85 TYR B C 1
ATOM 3178 O O . TYR B 1 85 ? -3.377 4 -20.766 1 62.88 85 TYR B O 1
ATOM 3186 N N . GLN B 1 86 ? -3.873 1.909 -20.703 1 53.31 86 GLN B N 1
ATOM 3187 C CA . GLN B 1 86 ? -4.094 1.99 -19.266 1 53.31 86 GLN B CA 1
ATOM 3188 C C . GLN B 1 86 ? -2.807 2.365 -18.531 1 53.31 86 GLN B C 1
ATOM 3190 O O . GLN B 1 86 ? -2.826 3.186 -17.609 1 53.31 86 GLN B O 1
ATOM 3195 N N . GLU B 1 87 ? -1.814 1.797 -18.953 1 50.38 87 GLU B N 1
ATOM 3196 C CA . GLU B 1 87 ? -0.509 2.139 -18.406 1 50.38 87 GLU B CA 1
ATOM 3197 C C . GLU B 1 87 ? -0.174 3.607 -18.641 1 50.38 87 GLU B C 1
ATOM 3199 O O . GLU B 1 87 ? 0.386 4.273 -17.766 1 50.38 87 GLU B O 1
ATOM 3204 N N . VAL B 1 88 ? -0.484 4.027 -19.781 1 54.66 88 VAL B N 1
ATOM 3205 C CA . VAL B 1 88 ? -0.267 5.422 -20.156 1 54.66 88 VAL B CA 1
ATOM 3206 C C . VAL B 1 88 ? -1.107 6.332 -19.266 1 54.66 88 VAL B C 1
ATOM 3208 O O . VAL B 1 88 ? -0.608 7.328 -18.734 1 54.66 88 VAL B O 1
ATOM 3211 N N . LEU B 1 89 ? -2.271 5.98 -19.062 1 51.12 89 LEU B N 1
ATOM 3212 C CA . LEU B 1 89 ? -3.178 6.762 -18.219 1 51.12 89 LEU B CA 1
ATOM 3213 C C . LEU B 1 89 ? -2.676 6.824 -16.781 1 51.12 89 LEU B C 1
ATOM 3215 O O . LEU B 1 89 ? -2.689 7.891 -16.156 1 51.12 89 LEU B O 1
ATOM 3219 N N . ASP B 1 90 ? -2.34 5.777 -16.375 1 46.56 90 ASP B N 1
ATOM 3220 C CA . ASP B 1 90 ? -1.85 5.688 -15 1 46.56 90 ASP B CA 1
ATOM 3221 C C . ASP B 1 90 ? -0.599 6.543 -14.805 1 46.56 90 ASP B C 1
ATOM 3223 O O . ASP B 1 90 ? -0.411 7.145 -13.75 1 46.56 90 ASP B O 1
ATOM 3227 N N . THR B 1 91 ? 0.073 6.621 -15.805 1 43.81 91 THR B N 1
ATOM 3228 C CA . THR B 1 91 ? 1.27 7.453 -15.812 1 43.81 91 THR B CA 1
ATOM 3229 C C . THR B 1 91 ? 0.896 8.938 -15.844 1 43.81 91 THR B C 1
ATOM 3231 O O . THR B 1 91 ? 1.522 9.75 -15.164 1 43.81 91 THR B O 1
ATOM 3234 N N . PHE B 1 92 ? -0.163 9.312 -16.438 1 41.53 92 PHE B N 1
ATOM 3235 C CA . PHE B 1 92 ? -0.628 10.688 -16.578 1 41.53 92 PHE B CA 1
ATOM 3236 C C . PHE B 1 92 ? -1.378 11.148 -15.336 1 41.53 92 PHE B C 1
ATOM 3238 O O . PHE B 1 92 ? -1.398 12.344 -15.023 1 41.53 92 PHE B O 1
ATOM 3245 N N . VAL B 1 93 ? -2.084 10.453 -14.633 1 38.12 93 VAL B N 1
ATOM 3246 C CA . VAL B 1 93 ? -2.725 10.82 -13.375 1 38.12 93 VAL B CA 1
ATOM 3247 C C . VAL B 1 93 ? -1.706 11.492 -12.461 1 38.12 93 VAL B C 1
ATOM 3249 O O . VAL B 1 93 ? -2.066 12.336 -11.633 1 38.12 93 VAL B O 1
ATOM 3252 N N . GLY B 1 94 ? -0.561 11.547 -12.594 1 38.5 94 GLY B N 1
ATOM 3253 C CA . GLY B 1 94 ? 0.492 12.281 -11.914 1 38.5 94 GLY B CA 1
ATOM 3254 C C . GLY B 1 94 ? 0.273 13.781 -11.914 1 38.5 94 GLY B C 1
ATOM 3255 O O . GLY B 1 94 ? 0.84 14.5 -11.094 1 38.5 94 GLY B O 1
ATOM 3256 N N . LEU B 1 95 ? -0.564 14.312 -12.727 1 34.53 95 LEU B N 1
ATOM 3257 C CA . LEU B 1 95 ? -0.771 15.758 -12.727 1 34.53 95 LEU B CA 1
ATOM 3258 C C . LEU B 1 95 ? -1.504 16.203 -11.461 1 34.53 95 LEU B C 1
ATOM 3260 O O . LEU B 1 95 ? -1.201 17.266 -10.898 1 34.53 95 LEU B O 1
ATOM 3264 N N . ASP B 1 96 ? -2.496 15.641 -11.039 1 35.38 96 ASP B N 1
ATOM 3265 C CA . ASP B 1 96 ? -3.168 16.016 -9.797 1 35.38 96 ASP B CA 1
ATOM 3266 C C . ASP B 1 96 ? -2.217 15.914 -8.609 1 35.38 96 ASP B C 1
ATOM 3268 O O . ASP B 1 96 ? -2.254 16.75 -7.703 1 35.38 96 ASP B O 1
ATOM 3272 N N . ARG B 1 97 ? -1.345 15.086 -8.594 1 37.56 97 ARG B N 1
ATOM 3273 C CA . ARG B 1 97 ? -0.3 15 -7.578 1 37.56 97 ARG B CA 1
ATOM 3274 C C . ARG B 1 97 ? 0.631 16.203 -7.641 1 37.56 97 ARG B C 1
ATOM 3276 O O . ARG B 1 97 ? 1.122 16.672 -6.609 1 37.56 97 ARG B O 1
ATOM 3283 N N . LEU B 1 98 ? 0.752 16.828 -8.766 1 35.59 98 LEU B N 1
ATOM 3284 C CA . LEU B 1 98 ? 1.562 18.031 -8.914 1 35.59 98 LEU B CA 1
ATOM 3285 C C . LEU B 1 98 ? 0.98 19.188 -8.109 1 35.59 98 LEU B C 1
ATOM 3287 O O . LEU B 1 98 ? 1.72 19.922 -7.465 1 35.59 98 LEU B O 1
ATOM 3291 N N . ARG B 1 99 ? -0.204 19.344 -8.211 1 35.97 99 ARG B N 1
ATOM 3292 C CA . ARG B 1 99 ? -0.824 20.422 -7.445 1 35.97 99 ARG B CA 1
ATOM 3293 C C . ARG B 1 99 ? -0.625 20.219 -5.949 1 35.97 99 ARG B C 1
ATOM 3295 O O . ARG B 1 99 ? -0.294 21.172 -5.227 1 35.97 99 ARG B O 1
ATOM 3302 N N . GLN B 1 100 ? -0.802 19.062 -5.438 1 38.91 100 GLN B N 1
ATOM 3303 C CA . GLN B 1 100 ? -0.602 18.781 -4.02 1 38.91 100 GLN B CA 1
ATOM 3304 C C . GLN B 1 100 ? 0.858 18.984 -3.621 1 38.91 100 GLN B C 1
ATOM 3306 O O . GLN B 1 100 ? 1.15 19.453 -2.523 1 38.91 100 GLN B O 1
ATOM 3311 N N . SER B 1 101 ? 1.753 18.719 -4.539 1 38.66 101 SER B N 1
ATOM 3312 C CA . SER B 1 101 ? 3.18 18.906 -4.301 1 38.66 101 SER B CA 1
ATOM 3313 C C . SER B 1 101 ? 3.525 20.391 -4.164 1 38.66 101 SER B C 1
ATOM 3315 O O . SER B 1 101 ? 4.316 20.766 -3.299 1 38.66 101 SER B O 1
ATOM 3317 N N . VAL B 1 102 ? 2.961 21.203 -4.988 1 35.56 102 VAL B N 1
ATOM 3318 C CA . VAL B 1 102 ? 3.256 22.625 -4.918 1 35.56 102 VAL B CA 1
ATOM 3319 C C . VAL B 1 102 ? 2.828 23.172 -3.562 1 35.56 102 VAL B C 1
ATOM 3321 O O . VAL B 1 102 ? 3.576 23.922 -2.926 1 35.56 102 VAL B O 1
ATOM 3324 N N . ALA B 1 103 ? 1.702 22.891 -3.201 1 37.19 103 ALA B N 1
ATOM 3325 C CA . ALA B 1 103 ? 1.243 23.359 -1.9 1 37.19 103 ALA B CA 1
ATOM 3326 C C . ALA B 1 103 ? 2.158 22.875 -0.782 1 37.19 103 ALA B C 1
ATOM 3328 O O . ALA B 1 103 ? 2.467 23.625 0.149 1 37.19 103 ALA B O 1
ATOM 3329 N N . ARG B 1 104 ? 2.607 21.672 -0.954 1 38.97 104 ARG B N 1
ATOM 3330 C CA . ARG B 1 104 ? 3.482 21.047 0.037 1 38.97 104 ARG B CA 1
ATOM 3331 C C . ARG B 1 104 ? 4.848 21.734 0.062 1 38.97 104 ARG B C 1
ATOM 3333 O O . ARG B 1 104 ? 5.422 21.938 1.132 1 38.97 104 ARG B O 1
ATOM 3340 N N . ILE B 1 105 ? 5.355 22.016 -1.039 1 38.19 105 ILE B N 1
ATOM 3341 C CA . ILE B 1 105 ? 6.645 22.688 -1.107 1 38.19 105 ILE B CA 1
ATOM 3342 C C . ILE B 1 105 ? 6.562 24.031 -0.375 1 38.19 105 ILE B C 1
ATOM 3344 O O . ILE B 1 105 ? 7.492 24.406 0.345 1 38.19 105 ILE B O 1
ATOM 3348 N N . ARG B 1 106 ? 5.609 24.672 -0.603 1 36.66 106 ARG B N 1
ATOM 3349 C CA . ARG B 1 106 ? 5.531 25.984 0.052 1 36.66 106 ARG B CA 1
ATOM 3350 C C . ARG B 1 106 ? 5.449 25.828 1.567 1 36.66 106 ARG B C 1
ATOM 3352 O O . ARG B 1 106 ? 5.902 26.703 2.311 1 36.66 106 ARG B O 1
ATOM 3359 N N . ALA B 1 107 ? 4.852 24.844 1.952 1 37.44 107 ALA B N 1
ATOM 3360 C CA . ALA B 1 107 ? 4.691 24.703 3.398 1 37.44 107 ALA B CA 1
ATOM 3361 C C . ALA B 1 107 ? 5.945 24.109 4.035 1 37.44 107 ALA B C 1
ATOM 3363 O O . ALA B 1 107 ? 5.992 23.891 5.246 1 37.44 107 ALA B O 1
ATOM 3364 N N . VAL B 1 108 ? 6.902 23.75 3.215 1 39.88 108 VAL B N 1
ATOM 3365 C CA . VAL B 1 108 ? 8.094 23.156 3.826 1 39.88 108 VAL B CA 1
ATOM 3366 C C . VAL B 1 108 ? 8.75 24.172 4.762 1 39.88 108 VAL B C 1
ATOM 3368 O O . VAL B 1 108 ? 9.328 25.156 4.309 1 39.88 108 VAL B O 1
ATOM 3371 N N . GLY B 1 109 ? 8.07 24.594 5.625 1 38.84 109 GLY B N 1
ATOM 3372 C CA . GLY B 1 109 ? 8.773 25.344 6.656 1 38.84 109 GLY B CA 1
ATOM 3373 C C . GLY B 1 109 ? 9.961 24.578 7.238 1 38.84 109 GLY B C 1
ATOM 3374 O O . GLY B 1 109 ? 10.133 23.391 6.965 1 38.84 109 GLY B O 1
ATOM 3375 N N . THR B 1 110 ? 10.898 25.172 7.973 1 48.09 110 THR B N 1
ATOM 3376 C CA . THR B 1 110 ? 11.961 24.766 8.891 1 48.09 110 THR B CA 1
ATOM 3377 C C . THR B 1 110 ? 11.477 23.641 9.805 1 48.09 110 THR B C 1
ATOM 3379 O O . THR B 1 110 ? 10.414 23.75 10.422 1 48.09 110 THR B O 1
ATOM 3382 N N . GLY B 1 111 ? 11.727 22.25 9.375 1 73.94 111 GLY B N 1
ATOM 3383 C CA . GLY B 1 111 ? 11.484 21.203 10.352 1 73.94 111 GLY B CA 1
ATOM 3384 C C . GLY B 1 111 ? 10.664 20.047 9.797 1 73.94 111 GLY B C 1
ATOM 3385 O O . GLY B 1 111 ? 9.922 19.406 10.539 1 73.94 111 GLY B O 1
ATOM 3386 N N . SER B 1 112 ? 10.766 19.938 8.398 1 85.5 112 SER B N 1
ATOM 3387 C CA . SER B 1 112 ? 9.969 18.844 7.836 1 85.5 112 SER B CA 1
ATOM 3388 C C . SER B 1 112 ? 10.844 17.812 7.152 1 85.5 112 SER B C 1
ATOM 3390 O O . SER B 1 112 ? 11.938 18.125 6.672 1 85.5 112 SER B O 1
ATOM 3392 N N . VAL B 1 113 ? 10.5 16.578 7.203 1 92.06 113 VAL B N 1
ATOM 3393 C CA . VAL B 1 113 ? 11.148 15.453 6.527 1 92.06 113 VAL B CA 1
ATOM 3394 C C . VAL B 1 113 ? 10.102 14.656 5.75 1 92.06 113 VAL B C 1
ATOM 3396 O O . VAL B 1 113 ? 8.992 14.445 6.234 1 92.06 113 VAL B O 1
ATOM 3399 N N . ARG B 1 114 ? 10.445 14.305 4.543 1 92.94 114 ARG B N 1
ATOM 3400 C CA . ARG B 1 114 ? 9.562 13.508 3.695 1 92.94 114 ARG B CA 1
ATOM 3401 C C . ARG B 1 114 ? 10.18 12.148 3.379 1 92.94 114 ARG B C 1
ATOM 3403 O O . ARG B 1 114 ? 11.266 12.078 2.799 1 92.94 114 ARG B O 1
ATOM 3410 N N . ILE B 1 115 ? 9.445 11.062 3.701 1 96.19 115 ILE B N 1
ATOM 3411 C CA . ILE B 1 115 ? 9.969 9.719 3.486 1 96.19 115 ILE B CA 1
ATOM 3412 C C . ILE B 1 115 ? 8.922 8.867 2.773 1 96.19 115 ILE B C 1
ATOM 3414 O O . ILE B 1 115 ? 7.734 8.922 3.109 1 96.19 115 ILE B O 1
ATOM 3418 N N . ALA B 1 116 ? 9.383 8.203 1.749 1 94.75 116 ALA B N 1
ATOM 3419 C CA . ALA B 1 116 ? 8.57 7.23 1.023 1 94.75 116 ALA B CA 1
ATOM 3420 C C . ALA B 1 116 ? 9.156 5.824 1.147 1 94.75 116 ALA B C 1
ATOM 3422 O O . ALA B 1 116 ? 10.375 5.656 1.188 1 94.75 116 ALA B O 1
ATOM 3423 N N . SER B 1 117 ? 8.234 4.879 1.211 1 94.94 117 SER B N 1
ATOM 3424 C CA . SER B 1 117 ? 8.719 3.512 1.381 1 94.94 117 SER B CA 1
ATOM 3425 C C . SER B 1 117 ? 7.805 2.51 0.68 1 94.94 117 SER B C 1
ATOM 3427 O O . SER B 1 117 ? 6.605 2.746 0.544 1 94.94 117 SER B O 1
ATOM 3429 N N . SER B 1 118 ? 8.484 1.477 0.254 1 89.44 118 SER B N 1
ATOM 3430 C CA . SER B 1 118 ? 7.684 0.319 -0.132 1 89.44 118 SER B CA 1
ATOM 3431 C C . SER B 1 118 ? 6.941 -0.262 1.065 1 89.44 118 SER B C 1
ATOM 3433 O O . SER B 1 118 ? 7.289 0.015 2.215 1 89.44 118 SER B O 1
ATOM 3435 N N . ALA B 1 119 ? 5.922 -1.086 0.744 1 85.5 119 ALA B N 1
ATOM 3436 C CA . ALA B 1 119 ? 5.094 -1.667 1.799 1 85.5 119 ALA B CA 1
ATOM 3437 C C . ALA B 1 119 ? 5.922 -2.57 2.709 1 85.5 119 ALA B C 1
ATOM 3439 O O . ALA B 1 119 ? 5.668 -2.646 3.914 1 85.5 119 ALA B O 1
ATOM 3440 N N . ALA B 1 120 ? 6.91 -3.25 2.18 1 84.25 120 ALA B N 1
ATOM 3441 C CA . ALA B 1 120 ? 7.707 -4.211 2.939 1 84.25 120 ALA B CA 1
ATOM 3442 C C . ALA B 1 120 ? 8.32 -3.557 4.172 1 84.25 120 ALA B C 1
ATOM 3444 O O . ALA B 1 120 ? 8.359 -4.156 5.25 1 84.25 120 ALA B O 1
ATOM 3445 N N . LEU B 1 121 ? 8.758 -2.355 4.027 1 89.88 121 LEU B N 1
ATOM 3446 C CA . LEU B 1 121 ? 9.367 -1.638 5.141 1 89.88 121 LEU B CA 1
ATOM 3447 C C . LEU B 1 121 ? 8.414 -0.585 5.699 1 89.88 121 LEU B C 1
ATOM 3449 O O . LEU B 1 121 ? 8.5 -0.228 6.875 1 89.88 121 LEU B O 1
ATOM 3453 N N . GLY B 1 122 ? 7.52 -0.183 4.926 1 91.94 122 GLY B N 1
ATOM 3454 C CA . GLY B 1 122 ? 6.688 0.965 5.25 1 91.94 122 GLY B CA 1
ATOM 3455 C C . GLY B 1 122 ? 5.574 0.639 6.23 1 91.94 122 GLY B C 1
ATOM 3456 O O . GLY B 1 122 ? 5.129 1.506 6.984 1 91.94 122 GLY B O 1
ATOM 3457 N N . LEU B 1 123 ? 5.129 -0.541 6.258 1 86.62 123 LEU B N 1
ATOM 3458 C CA . LEU B 1 123 ? 3.932 -0.862 7.023 1 86.62 123 LEU B CA 1
ATOM 3459 C C . LEU B 1 123 ? 4.262 -1.043 8.5 1 86.62 123 LEU B C 1
ATOM 3461 O O . LEU B 1 123 ? 3.447 -0.715 9.367 1 86.62 123 LEU B O 1
ATOM 3465 N N . SER B 1 124 ? 5.438 -1.49 8.852 1 86 124 SER B N 1
ATOM 3466 C CA . SER B 1 124 ? 5.746 -1.766 10.25 1 86 124 SER B CA 1
ATOM 3467 C C . SER B 1 124 ? 7.098 -1.173 10.648 1 86 124 SER B C 1
ATOM 3469 O O . SER B 1 124 ? 7.207 -0.504 11.68 1 86 124 SER B O 1
ATOM 3471 N N . PHE B 1 125 ? 8.102 -1.293 9.812 1 91.88 125 PHE B N 1
ATOM 3472 C CA . PHE B 1 125 ? 9.461 -0.885 10.133 1 91.88 125 PHE B CA 1
ATOM 3473 C C . PHE B 1 125 ? 9.562 0.633 10.234 1 91.88 125 PHE B C 1
ATOM 3475 O O . PHE B 1 125 ? 10.062 1.161 11.227 1 91.88 125 PHE B O 1
ATOM 3482 N N . VAL B 1 126 ? 9.055 1.338 9.242 1 96.06 126 VAL B N 1
ATOM 3483 C CA . VAL B 1 126 ? 9.242 2.783 9.164 1 96.06 126 VAL B CA 1
ATOM 3484 C C . VAL B 1 126 ? 8.484 3.457 10.312 1 96.06 126 VAL B C 1
ATOM 3486 O O . VAL B 1 126 ? 9.016 4.355 10.969 1 96.06 126 VAL B O 1
ATOM 3489 N N . PRO B 1 127 ? 7.273 3.018 10.609 1 94.44 127 PRO B N 1
ATOM 3490 C CA . PRO B 1 127 ? 6.555 3.641 11.719 1 94.44 127 PRO B CA 1
ATOM 3491 C C . PRO B 1 127 ? 7.32 3.553 13.039 1 94.44 127 PRO B C 1
ATOM 3493 O O . PRO B 1 127 ? 7.316 4.504 13.828 1 94.44 127 PRO B O 1
ATOM 3496 N N . LYS B 1 128 ? 7.977 2.498 13.297 1 92.81 128 LYS B N 1
ATOM 3497 C CA . LYS B 1 128 ? 8.773 2.344 14.516 1 92.81 128 LYS B CA 1
ATOM 3498 C C . LYS B 1 128 ? 9.93 3.334 14.547 1 92.81 128 LYS B C 1
ATOM 3500 O O . LYS B 1 128 ? 10.211 3.941 15.578 1 92.81 128 LYS B O 1
ATOM 3505 N N . ALA B 1 129 ? 10.57 3.416 13.422 1 95.12 129 ALA B N 1
ATOM 3506 C CA . ALA B 1 129 ? 11.672 4.367 13.328 1 95.12 129 ALA B CA 1
ATOM 3507 C C . ALA B 1 129 ? 11.18 5.801 13.508 1 95.12 129 ALA B C 1
ATOM 3509 O O . ALA B 1 129 ? 11.844 6.617 14.148 1 95.12 129 ALA B O 1
ATOM 3510 N N . LEU B 1 130 ? 10.023 6.117 12.914 1 96.12 130 LEU B N 1
ATOM 3511 C CA . LEU B 1 130 ? 9.469 7.461 13.008 1 96.12 130 LEU B CA 1
ATOM 3512 C C . LEU B 1 130 ? 9.102 7.801 14.445 1 96.12 130 LEU B C 1
ATOM 3514 O O . LEU B 1 130 ? 9.211 8.953 14.867 1 96.12 130 LEU B O 1
ATOM 3518 N N . LYS B 1 131 ? 8.641 6.816 15.219 1 95.44 131 LYS B N 1
ATOM 3519 C CA . LYS B 1 131 ? 8.344 7.043 16.625 1 95.44 131 LYS B CA 1
ATOM 3520 C C . LYS B 1 131 ? 9.578 7.516 17.391 1 95.44 131 LYS B C 1
ATOM 3522 O O . LYS B 1 131 ? 9.531 8.508 18.109 1 95.44 131 LYS B O 1
ATOM 3527 N N . ARG B 1 132 ? 10.633 6.852 17.156 1 94.62 132 ARG B N 1
ATOM 3528 C CA . ARG B 1 132 ? 11.875 7.227 17.828 1 94.62 132 ARG B CA 1
ATOM 3529 C C . ARG B 1 132 ? 12.352 8.602 17.359 1 94.62 132 ARG B C 1
ATOM 3531 O O . ARG B 1 132 ? 12.828 9.398 18.172 1 94.62 132 ARG B O 1
ATOM 3538 N N . PHE B 1 133 ? 12.242 8.852 16.125 1 94.94 133 PHE B N 1
ATOM 3539 C CA . PHE B 1 133 ? 12.664 10.125 15.562 1 94.94 133 PHE B CA 1
ATOM 3540 C C . PHE B 1 133 ? 11.828 11.273 16.109 1 94.94 133 PHE B C 1
ATOM 3542 O O . PHE B 1 133 ? 12.367 12.32 16.484 1 94.94 133 PHE B O 1
ATOM 3549 N N . THR B 1 134 ? 10.531 11.062 16.172 1 93.25 134 THR B N 1
ATOM 3550 C CA . THR B 1 134 ? 9.641 12.125 16.641 1 93.25 134 THR B CA 1
ATOM 3551 C C . THR B 1 134 ? 9.805 12.344 18.141 1 93.25 134 THR B C 1
ATOM 3553 O O . THR B 1 134 ? 9.508 13.43 18.641 1 93.25 134 THR B O 1
ATOM 3556 N N . ASP B 1 135 ? 10.227 11.344 18.969 1 93.06 135 ASP B N 1
ATOM 3557 C CA . ASP B 1 135 ? 10.555 11.516 20.375 1 93.06 135 ASP B CA 1
ATOM 3558 C C . ASP B 1 135 ? 11.727 12.477 20.547 1 93.06 135 ASP B C 1
ATOM 3560 O O . ASP B 1 135 ? 11.742 13.281 21.484 1 93.06 135 ASP B O 1
ATOM 3564 N N . ARG B 1 136 ? 12.648 12.352 19.656 1 90.81 136 ARG B N 1
ATOM 3565 C CA . ARG B 1 136 ? 13.844 13.188 19.719 1 90.81 136 ARG B CA 1
ATOM 3566 C C . ARG B 1 136 ? 13.57 14.57 19.141 1 90.81 136 ARG B C 1
ATOM 3568 O O . ARG B 1 136 ? 14.133 15.562 19.594 1 90.81 136 ARG B O 1
ATOM 3575 N N . ARG B 1 137 ? 12.711 14.594 18.125 1 90.94 137 ARG B N 1
ATOM 3576 C CA . ARG B 1 137 ? 12.352 15.836 17.453 1 90.94 137 ARG B CA 1
ATOM 3577 C C . ARG B 1 137 ? 10.844 16.062 17.484 1 90.94 137 ARG B C 1
ATOM 3579 O O . ARG B 1 137 ? 10.164 15.922 16.469 1 90.94 137 ARG B O 1
ATOM 3586 N N . PRO B 1 138 ? 10.383 16.531 18.578 1 87.25 138 PRO B N 1
ATOM 3587 C CA . PRO B 1 138 ? 8.93 16.609 18.766 1 87.25 138 PRO B CA 1
ATOM 3588 C C . PRO B 1 138 ? 8.266 17.641 17.859 1 87.25 138 PRO B C 1
ATOM 3590 O O . PRO B 1 138 ? 7.055 17.562 17.625 1 87.25 138 PRO B O 1
ATOM 3593 N N . ASP B 1 139 ? 9.055 18.531 17.266 1 85.06 139 ASP B N 1
ATOM 3594 C CA . ASP B 1 139 ? 8.453 19.609 16.5 1 85.06 139 ASP B CA 1
ATOM 3595 C C . ASP B 1 139 ? 8.562 19.328 14.992 1 85.06 139 ASP B C 1
ATOM 3597 O O . ASP B 1 139 ? 8.18 20.172 14.172 1 85.06 139 ASP B O 1
ATOM 3601 N N . VAL B 1 140 ? 9.031 18.203 14.695 1 88.81 140 VAL B N 1
ATOM 3602 C CA . VAL B 1 140 ? 9.234 17.875 13.289 1 88.81 140 VAL B CA 1
ATOM 3603 C C . VAL B 1 140 ? 7.891 17.547 12.641 1 88.81 140 VAL B C 1
ATOM 3605 O O . VAL B 1 140 ? 6.973 17.062 13.305 1 88.81 140 VAL B O 1
ATOM 3608 N N . SER B 1 141 ? 7.75 17.875 11.445 1 90.44 141 SER B N 1
ATOM 3609 C CA . SER B 1 141 ? 6.637 17.438 10.609 1 90.44 141 SER B CA 1
ATOM 3610 C C . SER B 1 141 ? 7.102 16.453 9.547 1 90.44 141 SER B C 1
ATOM 3612 O O . SER B 1 141 ? 8.055 16.719 8.812 1 90.44 141 SER B O 1
ATOM 3614 N N . ILE B 1 142 ? 6.434 15.312 9.516 1 94.44 142 ILE B N 1
ATOM 3615 C CA . ILE B 1 142 ? 6.871 14.242 8.625 1 94.44 142 ILE B CA 1
ATOM 3616 C C . ILE B 1 142 ? 5.766 13.922 7.625 1 94.44 142 ILE B C 1
ATOM 3618 O O . ILE B 1 142 ? 4.598 13.789 8 1 94.44 142 ILE B O 1
ATOM 3622 N N . ARG B 1 143 ? 6.137 13.867 6.422 1 92.38 143 ARG B N 1
ATOM 3623 C CA . ARG B 1 143 ? 5.293 13.273 5.391 1 92.38 143 ARG B CA 1
ATOM 3624 C C . ARG B 1 143 ? 5.77 11.867 5.039 1 92.38 143 ARG B C 1
ATOM 3626 O O . ARG B 1 143 ? 6.922 11.672 4.645 1 92.38 143 ARG B O 1
ATOM 3633 N N . PHE B 1 144 ? 4.906 10.891 5.242 1 95 144 PHE B N 1
ATOM 3634 C CA . PHE B 1 144 ? 5.234 9.484 5.047 1 95 144 PHE B CA 1
ATOM 3635 C C . PHE B 1 144 ? 4.293 8.844 4.027 1 95 144 PHE B C 1
ATOM 3637 O O . PHE B 1 144 ? 3.08 8.805 4.234 1 95 144 PHE B O 1
ATOM 3644 N N . GLU B 1 145 ? 4.871 8.32 2.934 1 88.94 145 GLU B N 1
ATOM 3645 C CA . GLU B 1 145 ? 4.094 7.711 1.861 1 88.94 145 GLU B CA 1
ATOM 3646 C C . GLU B 1 145 ? 4.531 6.273 1.608 1 88.94 145 GLU B C 1
ATOM 3648 O O . GLU B 1 145 ? 5.727 5.969 1.651 1 88.94 145 GLU B O 1
ATOM 3653 N N . ILE B 1 146 ? 3.523 5.449 1.365 1 88.69 146 ILE B N 1
ATOM 3654 C CA . ILE B 1 146 ? 3.795 4.07 0.976 1 88.69 146 ILE B CA 1
ATOM 3655 C C . ILE B 1 146 ? 3.406 3.859 -0.485 1 88.69 146 ILE B C 1
ATOM 3657 O O . ILE B 1 146 ? 2.332 4.285 -0.916 1 88.69 146 ILE B O 1
ATOM 3661 N N . GLY B 1 147 ? 4.297 3.25 -1.252 1 80.75 147 GLY B N 1
ATOM 3662 C CA . GLY B 1 147 ? 4.047 2.988 -2.66 1 80.75 147 GLY B CA 1
ATOM 3663 C C . GLY B 1 147 ? 4.918 1.884 -3.227 1 80.75 147 GLY B C 1
ATOM 3664 O O . GLY B 1 147 ? 5.734 1.302 -2.51 1 80.75 147 GLY B O 1
ATOM 3665 N N . ASN B 1 148 ? 4.645 1.537 -4.441 1 76.25 148 ASN B N 1
ATOM 3666 C CA . ASN B 1 148 ? 5.547 0.596 -5.094 1 76.25 148 ASN B CA 1
ATOM 3667 C C . ASN B 1 148 ? 6.91 1.225 -5.371 1 76.25 148 ASN B C 1
ATOM 3669 O O . ASN B 1 148 ? 7.082 2.436 -5.219 1 76.25 148 ASN B O 1
ATOM 3673 N N . SER B 1 149 ? 7.824 0.412 -5.719 1 83.06 149 SER B N 1
ATOM 3674 C CA . SER B 1 149 ? 9.211 0.861 -5.84 1 83.06 149 SER B CA 1
ATOM 3675 C C . SER B 1 149 ? 9.344 1.959 -6.891 1 83.06 149 SER B C 1
ATOM 3677 O O . SER B 1 149 ? 10.133 2.891 -6.723 1 83.06 149 SER B O 1
ATOM 3679 N N . VAL B 1 150 ? 8.633 1.838 -7.949 1 75.88 150 VAL B N 1
ATOM 3680 C CA . VAL B 1 150 ? 8.711 2.834 -9.008 1 75.88 150 VAL B CA 1
ATOM 3681 C C . VAL B 1 150 ? 8.211 4.184 -8.492 1 75.88 150 VAL B C 1
ATOM 3683 O O . VAL B 1 150 ? 8.82 5.219 -8.773 1 75.88 150 VAL B O 1
ATOM 3686 N N . THR B 1 151 ? 7.148 4.141 -7.762 1 76.75 151 THR B N 1
ATOM 3687 C CA . THR B 1 151 ? 6.605 5.363 -7.18 1 76.75 151 THR B CA 1
ATOM 3688 C C . THR B 1 151 ? 7.598 5.977 -6.195 1 76.75 151 THR B C 1
ATOM 3690 O O . THR B 1 151 ? 7.852 7.18 -6.234 1 76.75 151 THR B O 1
ATOM 3693 N N . VAL B 1 152 ? 8.125 5.152 -5.359 1 88 152 VAL B N 1
ATOM 3694 C CA . VAL B 1 152 ? 9.094 5.617 -4.371 1 88 152 VAL B CA 1
ATOM 3695 C C . VAL B 1 152 ? 10.289 6.25 -5.078 1 88 152 VAL B C 1
ATOM 3697 O O . VAL B 1 152 ? 10.727 7.344 -4.715 1 88 152 VAL B O 1
ATOM 3700 N N . ARG B 1 153 ? 10.766 5.551 -6.047 1 86.94 153 ARG B N 1
ATOM 3701 C CA . ARG B 1 153 ? 11.898 6.039 -6.828 1 86.94 153 ARG B CA 1
ATOM 3702 C C . ARG B 1 153 ? 11.609 7.418 -7.41 1 86.94 153 ARG B C 1
ATOM 3704 O O . ARG B 1 153 ? 12.422 8.336 -7.281 1 86.94 153 ARG B O 1
ATOM 3711 N N . ASN B 1 154 ? 10.539 7.512 -7.98 1 77.06 154 ASN B N 1
ATOM 3712 C CA . ASN B 1 154 ? 10.188 8.758 -8.656 1 77.06 154 ASN B CA 1
ATOM 3713 C C . ASN B 1 154 ? 10.031 9.906 -7.664 1 77.06 154 ASN B C 1
ATOM 3715 O O . ASN B 1 154 ? 10.453 11.031 -7.941 1 77.06 154 ASN B O 1
ATOM 3719 N N . LEU B 1 155 ? 9.414 9.648 -6.551 1 80.81 155 LEU B N 1
ATOM 3720 C CA . LEU B 1 155 ? 9.227 10.656 -5.512 1 80.81 155 LEU B CA 1
ATOM 3721 C C . LEU B 1 155 ? 10.57 11.188 -5.031 1 80.81 155 LEU B C 1
ATOM 3723 O O . LEU B 1 155 ? 10.727 12.398 -4.82 1 80.81 155 LEU B O 1
ATOM 3727 N N . VAL B 1 156 ? 11.508 10.367 -4.926 1 87.31 156 VAL B N 1
ATOM 3728 C CA . VAL B 1 156 ? 12.812 10.75 -4.402 1 87.31 156 VAL B CA 1
ATOM 3729 C C . VAL B 1 156 ? 13.641 11.406 -5.508 1 87.31 156 VAL B C 1
ATOM 3731 O O . VAL B 1 156 ? 14.289 12.43 -5.281 1 87.31 156 VAL B O 1
ATOM 3734 N N . ALA B 1 157 ? 13.586 10.797 -6.66 1 80.06 157 ALA B N 1
ATOM 3735 C CA . ALA B 1 157 ? 14.375 11.312 -7.777 1 80.06 157 ALA B CA 1
ATOM 3736 C C . ALA B 1 157 ? 13.961 12.734 -8.133 1 80.06 157 ALA B C 1
ATOM 3738 O O . ALA B 1 157 ? 14.797 13.547 -8.531 1 80.06 157 ALA B O 1
ATOM 3739 N N . SER B 1 158 ? 12.758 12.961 -7.988 1 71.56 158 SER B N 1
ATOM 3740 C CA . SER B 1 158 ? 12.234 14.289 -8.297 1 71.56 158 SER B CA 1
ATOM 3741 C C . SER B 1 158 ? 12.57 15.289 -7.199 1 71.56 158 SER B C 1
ATOM 3743 O O . SER B 1 158 ? 12.398 16.5 -7.379 1 71.56 158 SER B O 1
ATOM 3745 N N . GLY B 1 159 ? 12.969 14.781 -6.09 1 76.12 159 GLY B N 1
ATOM 3746 C CA . GLY B 1 159 ? 13.273 15.641 -4.957 1 76.12 159 GLY B CA 1
ATOM 3747 C C . GLY B 1 159 ? 12.055 15.945 -4.102 1 76.12 159 GLY B C 1
ATOM 3748 O O . GLY B 1 159 ? 12.156 16.656 -3.105 1 76.12 159 GLY B O 1
ATOM 3749 N N . SER B 1 160 ? 10.961 15.406 -4.43 1 78.06 160 SER B N 1
ATOM 3750 C CA . SER B 1 160 ? 9.734 15.609 -3.662 1 78.06 160 SER B CA 1
ATOM 3751 C C . SER B 1 160 ? 9.836 14.961 -2.285 1 78.06 160 SER B C 1
ATOM 3753 O O . SER B 1 160 ? 9.148 15.383 -1.348 1 78.06 160 SER B O 1
ATOM 3755 N N . TYR B 1 161 ? 10.555 13.953 -2.244 1 88.69 161 TYR B N 1
ATOM 3756 C CA . TYR B 1 161 ? 10.812 13.266 -0.985 1 88.69 161 TYR B CA 1
ATOM 3757 C C . TYR B 1 161 ? 12.312 13.188 -0.703 1 88.69 161 TYR B C 1
ATOM 3759 O O . TYR B 1 161 ? 13.125 13.195 -1.629 1 88.69 161 TYR B O 1
ATOM 3767 N N . ASP B 1 162 ? 12.648 13.125 0.56 1 90.12 162 ASP B N 1
ATOM 3768 C CA . ASP B 1 162 ? 14.031 13.234 1.009 1 90.12 162 ASP B CA 1
ATOM 3769 C C . ASP B 1 162 ? 14.688 11.859 1.104 1 90.12 162 ASP B C 1
ATOM 3771 O O . ASP B 1 162 ? 15.906 11.734 0.968 1 90.12 162 ASP B O 1
ATOM 3775 N N . ILE B 1 163 ? 13.891 10.891 1.475 1 95.56 163 ILE B N 1
ATOM 3776 C CA . ILE B 1 163 ? 14.383 9.531 1.688 1 95.56 163 ILE B CA 1
ATOM 3777 C C . ILE B 1 163 ? 13.414 8.531 1.055 1 95.56 163 ILE B C 1
ATOM 3779 O O . ILE B 1 163 ? 12.195 8.688 1.149 1 95.56 163 ILE B O 1
ATOM 3783 N N . GLY B 1 164 ? 13.977 7.535 0.389 1 97.25 164 GLY B N 1
ATOM 3784 C CA . GLY B 1 164 ? 13.188 6.426 -0.117 1 97.25 164 GLY B CA 1
ATOM 3785 C C . GLY B 1 164 ? 13.727 5.07 0.303 1 97.25 164 GLY B C 1
ATOM 3786 O O . GLY B 1 164 ? 14.945 4.867 0.351 1 97.25 164 GLY B O 1
ATOM 3787 N N . LEU B 1 165 ? 12.844 4.176 0.683 1 96.88 165 LEU B N 1
ATOM 3788 C CA . LEU B 1 165 ? 13.164 2.768 0.888 1 96.88 165 LEU B CA 1
ATOM 3789 C C . LEU B 1 165 ? 12.375 1.889 -0.074 1 96.88 165 LEU B C 1
ATOM 3791 O O . LEU B 1 165 ? 11.141 1.87 -0.035 1 96.88 165 LEU B O 1
ATOM 3795 N N . CYS B 1 166 ? 13.094 1.172 -0.936 1 93.06 166 CYS B N 1
ATOM 3796 C CA . CYS B 1 166 ? 12.367 0.411 -1.949 1 93.06 166 CYS B CA 1
ATOM 3797 C C . CYS B 1 166 ? 13.172 -0.81 -2.387 1 93.06 166 CYS B C 1
ATOM 3799 O O . CYS B 1 166 ? 14.273 -1.043 -1.893 1 93.06 166 CYS B O 1
ATOM 3801 N N . ALA B 1 167 ? 12.516 -1.595 -3.143 1 88.5 167 ALA B N 1
ATOM 3802 C CA . ALA B 1 167 ? 13.188 -2.77 -3.691 1 88.5 167 ALA B CA 1
ATOM 3803 C C . ALA B 1 167 ? 14.227 -2.373 -4.738 1 88.5 167 ALA B C 1
ATOM 3805 O O . ALA B 1 167 ? 14.266 -1.219 -5.176 1 88.5 167 ALA B O 1
ATOM 3806 N N . GLU B 1 168 ? 14.992 -3.279 -5.109 1 84.88 168 GLU B N 1
ATOM 3807 C CA . GLU B 1 168 ? 16.172 -2.984 -5.914 1 84.88 168 GLU B CA 1
ATOM 3808 C C . GLU B 1 168 ? 15.828 -2.875 -7.395 1 84.88 168 GLU B C 1
ATOM 3810 O O . GLU B 1 168 ? 16.625 -2.369 -8.188 1 84.88 168 GLU B O 1
ATOM 3815 N N . GLU B 1 169 ? 14.602 -3.268 -7.746 1 78.06 169 GLU B N 1
ATOM 3816 C CA . GLU B 1 169 ? 14.234 -3.277 -9.156 1 78.06 169 GLU B CA 1
ATOM 3817 C C . GLU B 1 169 ? 13.82 -1.887 -9.633 1 78.06 169 GLU B C 1
ATOM 3819 O O . GLU B 1 169 ? 12.703 -1.697 -10.109 1 78.06 169 GLU B O 1
ATOM 3824 N N . ILE B 1 170 ? 14.742 -0.921 -9.57 1 75.56 170 ILE B N 1
ATOM 3825 C CA . ILE B 1 170 ? 14.438 0.447 -9.977 1 75.56 170 ILE B CA 1
ATOM 3826 C C . ILE B 1 170 ? 15.555 0.984 -10.867 1 75.56 170 ILE B C 1
ATOM 3828 O O . ILE B 1 170 ? 16.688 0.487 -10.82 1 75.56 170 ILE B O 1
ATOM 3832 N N . ASP B 1 171 ? 15.125 1.975 -11.664 1 73.62 171 ASP B N 1
ATOM 3833 C CA . ASP B 1 171 ? 16.109 2.803 -12.352 1 73.62 171 ASP B CA 1
ATOM 3834 C C . ASP B 1 171 ? 16.891 3.658 -11.352 1 73.62 171 ASP B C 1
ATOM 3836 O O . ASP B 1 171 ? 16.312 4.434 -10.602 1 73.62 171 ASP B O 1
ATOM 3840 N N . ARG B 1 172 ? 18.203 3.576 -11.328 1 83.88 172 ARG B N 1
ATOM 3841 C CA . ARG B 1 172 ? 19.016 4.223 -10.312 1 83.88 172 ARG B CA 1
ATOM 3842 C C . ARG B 1 172 ? 19.5 5.59 -10.781 1 83.88 172 ARG B C 1
ATOM 3844 O O . ARG B 1 172 ? 20.234 6.277 -10.062 1 83.88 172 ARG B O 1
ATOM 3851 N N . SER B 1 173 ? 19.031 5.926 -11.938 1 77.62 173 SER B N 1
ATOM 3852 C CA . SER B 1 173 ? 19.469 7.215 -12.461 1 77.62 173 SER B CA 1
ATOM 3853 C C . SER B 1 173 ? 18.969 8.367 -11.594 1 77.62 173 SER B C 1
ATOM 3855 O O . SER B 1 173 ? 17.844 8.344 -11.109 1 77.62 173 SER B O 1
ATOM 3857 N N . ASN B 1 174 ? 19.875 9.438 -11.391 1 77.25 174 ASN B N 1
ATOM 3858 C CA . ASN B 1 174 ? 19.562 10.656 -10.656 1 77.25 174 ASN B CA 1
ATOM 3859 C C . ASN B 1 174 ? 19.172 10.359 -9.211 1 77.25 174 ASN B C 1
ATOM 3861 O O . ASN B 1 174 ? 18.203 10.914 -8.688 1 77.25 174 AS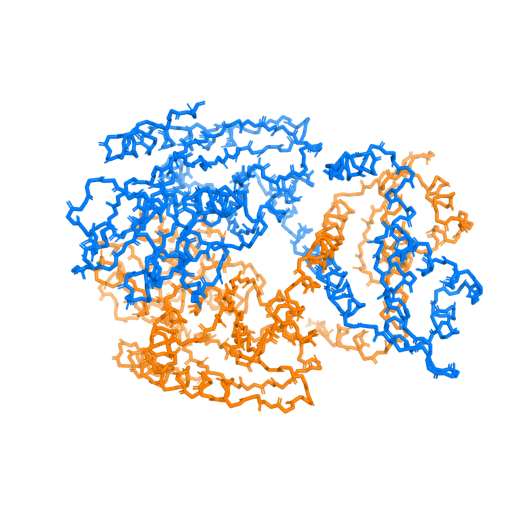N B O 1
ATOM 3865 N N . LEU B 1 175 ? 19.812 9.375 -8.703 1 87.69 175 LEU B N 1
ATOM 3866 C CA . LEU B 1 175 ? 19.594 8.969 -7.316 1 87.69 175 LEU B CA 1
ATOM 3867 C C . LEU B 1 175 ? 20.922 8.617 -6.648 1 87.69 175 LEU B C 1
ATOM 3869 O O . LEU B 1 175 ? 21.859 8.148 -7.309 1 87.69 175 LEU B O 1
ATOM 3873 N N . VAL B 1 176 ? 21.078 8.969 -5.438 1 91.5 176 VAL B N 1
ATOM 3874 C CA . VAL B 1 176 ? 22.062 8.289 -4.602 1 91.5 176 VAL B CA 1
ATOM 3875 C C . VAL B 1 176 ? 21.469 6.992 -4.059 1 91.5 176 VAL B C 1
ATOM 3877 O O . VAL B 1 176 ? 20.438 7.012 -3.371 1 91.5 176 VAL B O 1
ATOM 3880 N N . VAL B 1 177 ? 22.062 5.91 -4.359 1 94.81 177 VAL B N 1
ATOM 3881 C CA . VAL B 1 177 ? 21.516 4.602 -4.016 1 94.81 177 VAL B CA 1
ATOM 3882 C C . VAL B 1 177 ? 22.453 3.879 -3.062 1 94.81 177 VAL B C 1
ATOM 3884 O O . VAL B 1 177 ? 23.656 3.791 -3.318 1 94.81 177 VAL B O 1
ATOM 3887 N N . LYS B 1 178 ? 21.938 3.367 -1.953 1 94.94 178 LYS B N 1
ATOM 3888 C CA . LYS B 1 178 ? 22.688 2.566 -0.986 1 94.94 178 LYS B CA 1
ATOM 3889 C C . LYS B 1 178 ? 21.938 1.282 -0.643 1 94.94 178 LYS B C 1
ATOM 3891 O O . LYS B 1 178 ? 20.719 1.297 -0.47 1 94.94 178 LYS B O 1
ATOM 3896 N N . PRO B 1 179 ? 22.703 0.19 -0.598 1 95.38 179 PRO B N 1
ATOM 3897 C CA . PRO B 1 179 ? 22.047 -0.981 -0.015 1 95.38 179 PRO B CA 1
ATOM 3898 C C . PRO B 1 179 ? 21.531 -0.723 1.396 1 95.38 179 PRO B C 1
ATOM 3900 O O . PRO B 1 179 ? 22.188 -0.032 2.184 1 95.38 179 PRO B O 1
ATOM 3903 N N . PHE B 1 180 ? 20.391 -1.197 1.664 1 96.31 180 PHE B N 1
ATOM 3904 C CA . PHE B 1 180 ? 19.797 -0.927 2.975 1 96.31 180 PHE B CA 1
ATOM 3905 C C . PHE B 1 180 ? 19.703 -2.205 3.799 1 96.31 180 PHE B C 1
ATOM 3907 O O . PHE B 1 180 ? 20.375 -2.34 4.824 1 96.31 180 PHE B O 1
ATOM 3914 N N . ILE B 1 181 ? 18.984 -3.197 3.318 1 94.06 181 ILE B N 1
ATOM 3915 C CA . ILE B 1 181 ? 18.875 -4.449 4.055 1 94.06 181 ILE B CA 1
ATOM 3916 C C . ILE B 1 181 ? 18.672 -5.609 3.078 1 94.06 181 ILE B C 1
ATOM 3918 O O . ILE B 1 181 ? 18.016 -5.449 2.047 1 94.06 181 ILE B O 1
ATOM 3922 N N . GLU B 1 182 ? 19.25 -6.691 3.332 1 93.06 182 GLU B N 1
ATOM 3923 C CA . GLU B 1 182 ? 19.109 -7.949 2.611 1 93.06 182 GLU B CA 1
ATOM 3924 C C . GLU B 1 182 ? 18.672 -9.07 3.547 1 93.06 182 GLU B C 1
ATOM 3926 O O . GLU B 1 182 ? 19.312 -9.328 4.566 1 93.06 182 GLU B O 1
ATOM 3931 N N . THR B 1 183 ? 17.562 -9.648 3.195 1 91.88 183 THR B N 1
ATOM 3932 C CA . THR B 1 183 ? 17.047 -10.758 4.004 1 91.88 183 THR B CA 1
ATOM 3933 C C . THR B 1 183 ? 16.719 -11.961 3.125 1 91.88 183 THR B C 1
ATOM 3935 O O . THR B 1 183 ? 16.734 -11.859 1.896 1 91.88 183 THR B O 1
ATOM 3938 N N . ARG B 1 184 ? 16.469 -13.078 3.736 1 93.06 184 ARG B N 1
ATOM 3939 C CA . ARG B 1 184 ? 16.219 -14.297 2.971 1 93.06 184 ARG B CA 1
ATOM 3940 C C . ARG B 1 184 ? 14.719 -14.516 2.779 1 93.06 184 ARG B C 1
ATOM 3942 O O . ARG B 1 184 ? 13.914 -14.086 3.605 1 93.06 184 ARG B O 1
ATOM 3949 N N . GLY B 1 185 ? 14.469 -15.234 1.744 1 95.38 185 GLY B N 1
ATOM 3950 C CA . GLY B 1 185 ? 13.109 -15.695 1.506 1 95.38 185 GLY B CA 1
ATOM 3951 C C . GLY B 1 185 ? 12.68 -16.797 2.455 1 95.38 185 GLY B C 1
ATOM 3952 O O . GLY B 1 185 ? 13.477 -17.688 2.793 1 95.38 185 GLY B O 1
ATOM 3953 N N . ILE B 1 186 ? 11.453 -16.688 2.92 1 96.75 186 ILE B N 1
ATOM 3954 C CA . ILE B 1 186 ? 10.867 -17.688 3.809 1 96.75 186 ILE B CA 1
ATOM 3955 C C . ILE B 1 186 ? 9.5 -18.125 3.279 1 96.75 186 ILE B C 1
ATOM 3957 O O . ILE B 1 186 ? 8.852 -17.359 2.551 1 96.75 186 ILE B O 1
ATOM 3961 N N . CYS B 1 187 ? 9.094 -19.266 3.602 1 97.88 187 CYS B N 1
ATOM 3962 C CA . CYS B 1 187 ? 7.727 -19.719 3.375 1 97.88 187 CYS B CA 1
ATOM 3963 C C . CYS B 1 187 ? 6.883 -19.547 4.629 1 97.88 187 CYS B C 1
ATOM 3965 O O . CYS B 1 187 ? 7.273 -20 5.711 1 97.88 187 CYS B O 1
ATOM 3967 N N . VAL B 1 188 ? 5.805 -18.875 4.469 1 97.75 188 VAL B N 1
ATOM 3968 C CA . VAL B 1 188 ? 4.84 -18.734 5.555 1 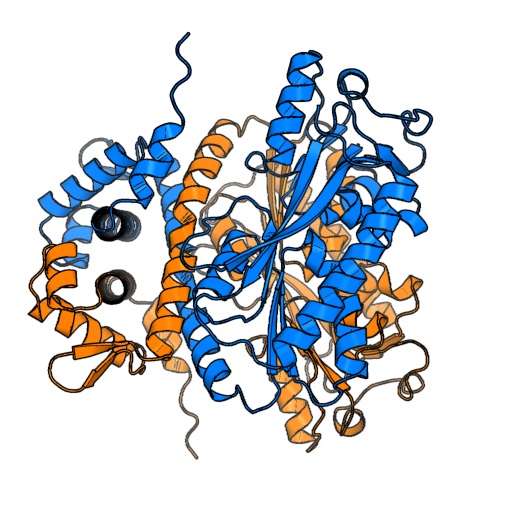97.75 188 VAL B CA 1
ATOM 3969 C C . VAL B 1 188 ? 3.648 -19.656 5.305 1 97.75 188 VAL B C 1
ATOM 3971 O O . VAL B 1 188 ? 3.264 -19.891 4.156 1 97.75 188 VAL B O 1
ATOM 3974 N N . MET B 1 189 ? 3.092 -20.172 6.316 1 96.81 189 MET B N 1
ATOM 3975 C CA . MET B 1 189 ? 2.004 -21.125 6.191 1 96.81 189 MET B CA 1
ATOM 3976 C C . MET B 1 189 ? 1.051 -21.031 7.379 1 96.81 189 MET B C 1
ATOM 3978 O O . MET B 1 189 ? 1.437 -20.562 8.453 1 96.81 189 MET B O 1
ATOM 3982 N N . PRO B 1 190 ? -0.236 -21.391 7.145 1 93.38 190 PRO B N 1
ATOM 3983 C CA . PRO B 1 190 ? -1.193 -21.359 8.25 1 93.38 190 PRO B CA 1
ATOM 3984 C C . PRO B 1 190 ? -0.816 -22.312 9.391 1 93.38 190 PRO B C 1
ATOM 3986 O O . PRO B 1 190 ? -0.114 -23.297 9.164 1 93.38 190 PRO B O 1
ATOM 3989 N N . PRO B 1 191 ? -1.386 -21.891 10.57 1 87.88 191 PRO B N 1
ATOM 3990 C CA . PRO B 1 191 ? -1.152 -22.812 11.68 1 87.88 191 PRO B CA 1
ATOM 3991 C C . PRO B 1 191 ? -1.677 -24.219 11.406 1 87.88 191 PRO B C 1
ATOM 3993 O O . PRO B 1 191 ? -2.738 -24.375 10.797 1 87.88 191 PRO B O 1
ATOM 3996 N N . GLY B 1 192 ? -0.939 -25.234 11.641 1 89.38 192 GLY B N 1
ATOM 3997 C CA . GLY B 1 192 ? -1.359 -26.609 11.469 1 89.38 192 GLY B CA 1
ATOM 3998 C C . GLY B 1 192 ? -1.036 -27.172 10.094 1 89.38 192 GLY B C 1
ATOM 3999 O O . GLY B 1 192 ? -1.363 -28.312 9.789 1 89.38 192 GLY B O 1
ATOM 4000 N N . HIS B 1 193 ? -0.486 -26.375 9.211 1 93.94 193 HIS B N 1
ATOM 4001 C CA . HIS B 1 193 ? -0.121 -26.844 7.887 1 93.94 193 HIS B CA 1
ATOM 4002 C C . HIS B 1 193 ? 0.804 -28.062 7.973 1 93.94 193 HIS B C 1
ATOM 4004 O O . HIS B 1 193 ? 1.605 -28.172 8.906 1 93.94 193 HIS B O 1
ATOM 4010 N N . ARG B 1 194 ? 0.795 -28.922 7.078 1 94.38 194 ARG B N 1
ATOM 4011 C CA . ARG B 1 194 ? 1.521 -30.188 7.109 1 94.38 194 ARG B CA 1
ATOM 4012 C C . ARG B 1 194 ? 3.027 -29.953 7.066 1 94.38 194 ARG B C 1
ATOM 4014 O O . ARG B 1 194 ? 3.801 -30.766 7.586 1 94.38 194 ARG B O 1
ATOM 4021 N N . LEU B 1 195 ? 3.426 -28.875 6.516 1 96.12 195 LEU B N 1
ATOM 4022 C CA . LEU B 1 195 ? 4.852 -28.641 6.305 1 96.12 195 LEU B CA 1
ATOM 4023 C C . LEU B 1 195 ? 5.473 -27.953 7.508 1 96.12 195 LEU B C 1
ATOM 4025 O O . LEU B 1 195 ? 6.68 -27.688 7.527 1 96.12 195 LEU B O 1
ATOM 4029 N N . ILE B 1 196 ? 4.766 -27.656 8.508 1 93 196 ILE B N 1
ATOM 4030 C CA . ILE B 1 196 ? 5.242 -26.875 9.648 1 93 196 ILE B CA 1
ATOM 4031 C C . ILE B 1 196 ? 6.352 -27.641 10.367 1 93 196 ILE B C 1
ATOM 4033 O O . ILE B 1 196 ? 7.203 -27.031 11.016 1 93 196 ILE B O 1
ATOM 4037 N N . GLY B 1 197 ? 6.383 -28.906 10.305 1 93.38 197 GLY B N 1
ATOM 4038 C CA . GLY B 1 197 ? 7.379 -29.719 10.977 1 93.38 197 GLY B CA 1
ATOM 4039 C C . GLY B 1 197 ? 8.727 -29.703 10.273 1 93.38 197 GLY B C 1
ATOM 4040 O O . GLY B 1 197 ? 9.734 -30.109 10.859 1 93.38 197 GLY B O 1
ATOM 4041 N N . GLU B 1 198 ? 8.758 -29.281 9.031 1 95.81 198 GLU B N 1
ATOM 4042 C CA . GLU B 1 198 ? 10 -29.234 8.266 1 95.81 198 GLU B CA 1
ATOM 4043 C C . GLU B 1 198 ? 10.852 -28.031 8.672 1 95.81 198 GLU B C 1
ATOM 4045 O O . GLU B 1 198 ? 10.352 -26.906 8.742 1 95.81 198 GLU B O 1
ATOM 4050 N N . PRO B 1 199 ? 12.133 -28.25 8.93 1 95.06 199 PRO B N 1
ATOM 4051 C CA . PRO B 1 199 ? 12.992 -27.141 9.312 1 95.06 199 PRO B CA 1
ATOM 4052 C C . PRO B 1 199 ? 13.25 -26.172 8.164 1 95.06 199 PRO B C 1
ATOM 4054 O O . PRO B 1 199 ? 13.539 -24.984 8.391 1 95.06 199 PRO B O 1
ATOM 4057 N N . VAL B 1 200 ? 13.219 -26.734 6.961 1 96.56 200 VAL B N 1
ATOM 4058 C CA . VAL B 1 200 ? 13.422 -25.969 5.734 1 96.56 200 VAL B CA 1
ATOM 4059 C C . VAL B 1 200 ? 12.43 -26.422 4.668 1 96.56 200 VAL B C 1
ATOM 4061 O O . VAL B 1 200 ? 12.086 -27.609 4.602 1 96.56 200 VAL B O 1
ATOM 4064 N N . ILE B 1 201 ? 11.961 -25.469 3.908 1 97.75 201 ILE B N 1
ATOM 4065 C CA . ILE B 1 201 ? 11.062 -25.812 2.811 1 97.75 201 ILE B CA 1
ATOM 4066 C C . ILE B 1 201 ? 11.836 -25.828 1.496 1 97.75 201 ILE B C 1
ATOM 4068 O O . ILE B 1 201 ? 12.555 -24.875 1.172 1 97.75 201 ILE B O 1
ATOM 4072 N N . ARG B 1 202 ? 11.742 -26.859 0.779 1 97.94 202 ARG B N 1
ATOM 4073 C CA . ARG B 1 202 ? 12.367 -27.031 -0.533 1 97.94 202 ARG B CA 1
ATOM 4074 C C . ARG B 1 202 ? 11.312 -27.094 -1.632 1 97.94 202 ARG B C 1
ATOM 4076 O O . ARG B 1 202 ? 10.148 -27.422 -1.367 1 97.94 202 ARG B O 1
ATOM 4083 N N . PRO B 1 203 ? 11.727 -26.75 -2.854 1 97.62 203 PRO B N 1
ATOM 4084 C CA . PRO B 1 203 ? 10.758 -26.656 -3.947 1 97.62 203 PRO B CA 1
ATOM 4085 C C . PRO B 1 203 ? 9.898 -27.922 -4.094 1 97.62 203 PRO B C 1
ATOM 4087 O O . PRO B 1 203 ? 8.688 -27.812 -4.293 1 97.62 203 PRO B O 1
ATOM 4090 N N . GLY B 1 204 ? 10.484 -29.047 -3.996 1 97.81 204 GLY B N 1
ATOM 4091 C CA . GLY B 1 204 ? 9.758 -30.297 -4.176 1 97.81 204 GLY B CA 1
ATOM 4092 C C . GLY B 1 204 ? 8.617 -30.469 -3.191 1 97.81 204 GLY B C 1
ATOM 4093 O O . GLY B 1 204 ? 7.602 -31.094 -3.512 1 97.81 204 GLY B O 1
ATOM 4094 N N . MET B 1 205 ? 8.711 -29.922 -2.016 1 97.75 205 MET B N 1
ATOM 4095 C CA . MET B 1 205 ? 7.719 -30.031 -0.954 1 97.75 205 MET B CA 1
ATOM 4096 C C . MET B 1 205 ? 6.469 -29.234 -1.292 1 97.75 205 MET B C 1
ATOM 4098 O O . MET B 1 205 ? 5.422 -29.406 -0.671 1 97.75 205 MET B O 1
ATOM 4102 N N . LEU B 1 206 ? 6.57 -28.359 -2.273 1 97.75 206 LEU B N 1
ATOM 4103 C CA . LEU B 1 206 ? 5.465 -27.469 -2.619 1 97.75 206 LEU B CA 1
ATOM 4104 C C . LEU B 1 206 ? 4.668 -28.031 -3.795 1 97.75 206 LEU B C 1
ATOM 4106 O O . LEU B 1 206 ? 3.674 -27.438 -4.215 1 97.75 206 LEU B O 1
ATOM 4110 N N . ASP B 1 207 ? 5.121 -29.172 -4.293 1 96.94 207 ASP B N 1
ATOM 4111 C CA . ASP B 1 207 ? 4.402 -29.766 -5.41 1 96.94 207 ASP B CA 1
ATOM 4112 C C . ASP B 1 207 ? 2.949 -30.062 -5.039 1 96.94 207 ASP B C 1
ATOM 4114 O O . ASP B 1 207 ? 2.684 -30.734 -4.043 1 96.94 207 ASP B O 1
ATOM 4118 N N . GLY B 1 208 ? 2.084 -29.453 -5.797 1 94.88 208 GLY B N 1
ATOM 4119 C CA . GLY B 1 208 ? 0.663 -29.688 -5.582 1 94.88 208 GLY B CA 1
ATOM 4120 C C . GLY B 1 208 ? 0.075 -28.812 -4.488 1 94.88 208 GLY B C 1
ATOM 4121 O O . GLY B 1 208 ? -1.145 -28.75 -4.32 1 94.88 208 GLY B O 1
ATOM 4122 N N . GLU B 1 209 ? 0.877 -28.078 -3.734 1 96 209 GLU B N 1
ATOM 4123 C CA . GLU B 1 209 ? 0.405 -27.219 -2.654 1 96 209 GLU B CA 1
ATOM 4124 C C . GLU B 1 209 ? -0.24 -25.953 -3.201 1 96 209 GLU B C 1
ATOM 4126 O O . GLU B 1 209 ? 0.117 -25.484 -4.285 1 96 209 GLU B O 1
ATOM 4131 N N . ARG B 1 210 ? -1.238 -25.438 -2.496 1 95.44 210 ARG B N 1
ATOM 4132 C CA . ARG B 1 210 ? -1.729 -24.094 -2.775 1 95.44 210 ARG B CA 1
ATOM 4133 C C . ARG B 1 210 ? -0.706 -23.031 -2.363 1 95.44 210 ARG B C 1
ATOM 4135 O O . ARG B 1 210 ? -0.298 -22.984 -1.201 1 95.44 210 ARG B O 1
ATOM 4142 N N . VAL B 1 211 ? -0.369 -22.203 -3.357 1 97 211 VAL B N 1
ATOM 4143 C CA . VAL B 1 211 ? 0.726 -21.266 -3.102 1 97 211 VAL B CA 1
ATOM 4144 C C . VAL B 1 211 ? 0.267 -19.844 -3.389 1 97 211 VAL B C 1
ATOM 4146 O O . VAL B 1 211 ? -0.422 -19.594 -4.383 1 97 211 VAL B O 1
ATOM 4149 N N . ILE B 1 212 ? 0.565 -18.984 -2.434 1 97.19 212 ILE B N 1
ATOM 4150 C CA . ILE B 1 212 ? 0.428 -17.547 -2.596 1 97.19 212 ILE B CA 1
ATOM 4151 C C . ILE B 1 212 ? 1.762 -16.953 -3.039 1 97.19 212 ILE B C 1
ATOM 4153 O O . ILE B 1 212 ? 2.805 -17.234 -2.443 1 97.19 212 ILE B O 1
ATOM 4157 N N . SER B 1 213 ? 1.74 -16.125 -4.055 1 93.5 213 SER B N 1
ATOM 4158 C CA . SER B 1 213 ? 3.025 -15.625 -4.543 1 93.5 213 SER B CA 1
ATOM 4159 C C . SER B 1 213 ? 2.973 -14.133 -4.828 1 93.5 213 SER B C 1
ATOM 4161 O O . SER B 1 213 ? 1.89 -13.547 -4.922 1 93.5 213 SER B O 1
ATOM 4163 N N . LEU B 1 214 ? 4.125 -13.578 -4.867 1 91.44 214 LEU B N 1
ATOM 4164 C CA . LEU B 1 214 ? 4.281 -12.219 -5.371 1 91.44 214 LEU B CA 1
ATOM 4165 C C . LEU B 1 214 ? 4.062 -12.164 -6.879 1 91.44 214 LEU B C 1
ATOM 4167 O O . LEU B 1 214 ? 3.945 -13.203 -7.527 1 91.44 214 LEU B O 1
ATOM 4171 N N . ALA B 1 215 ? 3.994 -10.938 -7.344 1 83.25 215 ALA B N 1
ATOM 4172 C CA . ALA B 1 215 ? 3.723 -10.742 -8.766 1 83.25 215 ALA B CA 1
ATOM 4173 C C . ALA B 1 215 ? 4.824 -11.352 -9.625 1 83.25 215 ALA B C 1
ATOM 4175 O O . ALA B 1 215 ? 5.977 -11.445 -9.195 1 83.25 215 ALA B O 1
ATOM 4176 N N . PRO B 1 216 ? 4.484 -11.688 -10.836 1 76.75 216 PRO B N 1
ATOM 4177 C CA . PRO B 1 216 ? 5.426 -12.414 -11.695 1 76.75 216 PRO B CA 1
ATOM 4178 C C . PRO B 1 216 ? 6.68 -11.602 -12.016 1 76.75 216 PRO B C 1
ATOM 4180 O O . PRO B 1 216 ? 7.73 -12.172 -12.312 1 76.75 216 PRO B O 1
ATOM 4183 N N . ASP B 1 217 ? 6.57 -10.312 -11.953 1 70.75 217 ASP B N 1
ATOM 4184 C CA . ASP B 1 217 ? 7.715 -9.484 -12.312 1 70.75 217 ASP B CA 1
ATOM 4185 C C . ASP B 1 217 ? 8.609 -9.211 -11.102 1 70.75 217 ASP B C 1
ATOM 4187 O O . ASP B 1 217 ? 9.672 -8.609 -11.234 1 70.75 217 ASP B O 1
ATOM 4191 N N . ASP B 1 218 ? 8.188 -9.703 -10.039 1 80.62 218 ASP B N 1
ATOM 4192 C CA . ASP B 1 218 ? 9 -9.578 -8.836 1 80.62 218 ASP B CA 1
ATOM 4193 C C . ASP B 1 218 ? 10.242 -10.461 -8.914 1 80.62 218 ASP B C 1
ATOM 4195 O O . ASP B 1 218 ? 10.164 -11.617 -9.344 1 80.62 218 ASP B O 1
ATOM 4199 N N . THR B 1 219 ? 11.359 -9.914 -8.5 1 84.19 219 THR B N 1
ATOM 4200 C CA . THR B 1 219 ? 12.641 -10.617 -8.594 1 84.19 219 THR B CA 1
ATOM 4201 C C . THR B 1 219 ? 12.609 -11.906 -7.77 1 84.19 219 THR B C 1
ATOM 4203 O O . THR B 1 219 ? 13.102 -12.945 -8.211 1 84.19 219 THR B O 1
ATOM 4206 N N . ALA B 1 220 ? 12.07 -11.836 -6.605 1 89.94 220 ALA B N 1
ATOM 4207 C CA . ALA B 1 220 ? 11.977 -13.023 -5.766 1 89.94 220 ALA B CA 1
ATOM 4208 C C . ALA B 1 220 ? 11.07 -14.078 -6.398 1 89.94 220 ALA B C 1
ATOM 4210 O O . ALA B 1 220 ? 11.336 -15.273 -6.301 1 89.94 220 ALA B O 1
ATOM 4211 N N . ARG B 1 221 ? 9.992 -13.609 -7.031 1 90.69 221 ARG B N 1
ATOM 4212 C CA . ARG B 1 221 ? 9.086 -14.523 -7.711 1 90.69 221 ARG B CA 1
ATOM 4213 C C . ARG B 1 221 ? 9.781 -15.234 -8.867 1 90.69 221 ARG B C 1
ATOM 4215 O O . ARG B 1 221 ? 9.586 -16.438 -9.07 1 90.69 221 ARG B O 1
ATOM 4222 N N . ILE B 1 222 ? 10.586 -14.562 -9.578 1 90.44 222 ILE B N 1
ATOM 4223 C CA . ILE B 1 222 ? 11.336 -15.133 -10.695 1 90.44 222 ILE B CA 1
ATOM 4224 C C . ILE B 1 222 ? 12.273 -16.219 -10.18 1 90.44 222 ILE B C 1
ATOM 4226 O O . ILE B 1 222 ? 12.336 -17.312 -10.742 1 90.44 222 ILE B O 1
ATOM 4230 N N . GLN B 1 223 ? 12.945 -15.945 -9.148 1 93 223 GLN B N 1
ATOM 4231 C CA . GLN B 1 223 ? 13.852 -16.922 -8.547 1 93 223 GLN B CA 1
ATOM 4232 C C . GLN B 1 223 ? 13.094 -18.109 -7.988 1 93 223 GLN B C 1
ATOM 4234 O O . GLN B 1 223 ? 13.547 -19.25 -8.086 1 93 223 GLN B O 1
ATOM 4239 N N . PHE B 1 224 ? 11.977 -17.812 -7.418 1 95.81 224 PHE B N 1
ATOM 4240 C CA . PHE B 1 224 ? 11.117 -18.859 -6.883 1 95.81 224 PHE B CA 1
ATOM 4241 C C . PHE B 1 224 ? 10.672 -19.812 -7.988 1 95.81 224 PHE B C 1
ATOM 4243 O O . PHE B 1 224 ? 10.758 -21.031 -7.832 1 95.81 224 PHE B O 1
ATOM 4250 N N . ASN B 1 225 ? 10.273 -19.203 -9.086 1 95.19 225 ASN B N 1
ATOM 4251 C CA . ASN B 1 225 ? 9.859 -20 -10.227 1 95.19 225 ASN B CA 1
ATOM 4252 C C . ASN B 1 225 ? 11 -20.875 -10.75 1 95.19 225 ASN B C 1
ATOM 4254 O O . ASN B 1 225 ? 10.789 -22.031 -11.109 1 95.19 225 ASN B O 1
ATOM 4258 N N . ALA B 1 226 ? 12.156 -20.297 -10.805 1 95.81 226 ALA B N 1
ATOM 4259 C CA . ALA B 1 226 ? 13.328 -21.047 -11.273 1 95.81 226 ALA B CA 1
ATOM 4260 C C . ALA B 1 226 ? 13.609 -22.234 -10.359 1 95.81 226 ALA B C 1
ATOM 4262 O O . ALA B 1 226 ? 13.938 -23.328 -10.836 1 95.81 226 ALA B O 1
ATOM 4263 N N . ALA B 1 227 ? 13.5 -22.016 -9.086 1 96.44 227 ALA B N 1
ATOM 4264 C CA . ALA B 1 227 ? 13.719 -23.094 -8.117 1 96.44 227 ALA B CA 1
ATOM 4265 C C . ALA B 1 227 ? 12.688 -24.188 -8.281 1 96.44 227 ALA B C 1
ATOM 4267 O O . ALA B 1 227 ? 13.023 -25.375 -8.234 1 96.44 227 ALA B O 1
ATOM 4268 N N . LEU B 1 228 ? 11.469 -23.828 -8.461 1 96.75 228 LEU B N 1
ATOM 4269 C CA . LEU B 1 228 ? 10.391 -24.797 -8.656 1 96.75 228 LEU B CA 1
ATOM 4270 C C . LEU B 1 228 ? 10.625 -25.609 -9.922 1 96.75 228 LEU B C 1
ATOM 4272 O O . LEU B 1 228 ? 10.484 -26.828 -9.906 1 96.75 228 LEU B O 1
ATOM 4276 N N . ALA B 1 229 ? 10.984 -24.922 -10.922 1 96.25 229 ALA B N 1
ATOM 4277 C CA . ALA B 1 229 ? 11.234 -25.562 -12.211 1 96.25 229 ALA B CA 1
ATOM 4278 C C . ALA B 1 229 ? 12.367 -26.578 -12.094 1 96.25 229 ALA B C 1
ATOM 4280 O O . ALA B 1 229 ? 12.281 -27.688 -12.633 1 96.25 229 ALA B O 1
ATOM 4281 N N . SER B 1 230 ? 13.406 -26.219 -11.461 1 96.5 230 SER B N 1
ATOM 4282 C CA . SER B 1 230 ? 14.578 -27.078 -11.297 1 96.5 230 SER B CA 1
ATOM 4283 C C . SER B 1 230 ? 14.219 -28.359 -10.555 1 96.5 230 SER B C 1
ATOM 4285 O O . SER B 1 230 ? 14.828 -29.406 -10.781 1 96.5 230 SER B O 1
ATOM 4287 N N . ALA B 1 231 ? 13.25 -28.312 -9.703 1 96.88 231 ALA B N 1
ATOM 4288 C CA . ALA B 1 231 ? 12.828 -29.453 -8.914 1 96.88 231 ALA B CA 1
ATOM 4289 C C . ALA B 1 231 ? 11.617 -30.141 -9.547 1 96.88 231 ALA B C 1
ATOM 4291 O O . ALA B 1 231 ? 11.047 -31.078 -8.961 1 96.88 231 ALA B O 1
ATOM 4292 N N . ALA B 1 232 ? 11.148 -29.609 -10.672 1 96.38 232 ALA B N 1
ATOM 4293 C CA . ALA B 1 232 ? 9.961 -30.109 -11.375 1 96.38 232 ALA B CA 1
ATOM 4294 C C . ALA B 1 232 ? 8.734 -30.078 -10.461 1 96.38 232 ALA B C 1
ATOM 4296 O O . ALA B 1 232 ? 7.922 -31 -10.484 1 96.38 232 ALA B O 1
ATOM 4297 N N . ALA B 1 233 ? 8.727 -29.141 -9.594 1 97 233 ALA B N 1
ATOM 4298 C CA . ALA B 1 233 ? 7.578 -28.953 -8.711 1 97 233 ALA B CA 1
ATOM 4299 C C . ALA B 1 233 ? 6.539 -28.031 -9.352 1 97 233 ALA B C 1
ATOM 4301 O O . ALA B 1 233 ? 6.883 -27 -9.938 1 97 233 ALA B O 1
ATOM 4302 N N . THR B 1 234 ? 5.273 -28.422 -9.219 1 95.19 234 THR B N 1
ATOM 4303 C CA . THR B 1 234 ? 4.191 -27.656 -9.82 1 95.19 234 THR B CA 1
ATOM 4304 C C . THR B 1 234 ? 3.133 -27.297 -8.773 1 95.19 234 THR B C 1
ATOM 4306 O O . THR B 1 234 ? 2.057 -27.906 -8.75 1 95.19 234 THR B O 1
ATOM 4309 N N . PRO B 1 235 ? 3.371 -26.281 -8.031 1 96 235 PRO B N 1
ATOM 4310 C CA . PRO B 1 235 ? 2.336 -25.844 -7.086 1 96 235 PRO B CA 1
ATOM 4311 C C . PRO B 1 235 ? 1.137 -25.203 -7.781 1 96 235 PRO B C 1
ATOM 4313 O O . PRO B 1 235 ? 1.19 -24.922 -8.984 1 96 235 PRO B O 1
ATOM 4316 N N . LYS B 1 236 ? 0.113 -25.141 -7.066 1 92.94 236 LYS B N 1
ATOM 4317 C CA . LYS B 1 236 ? -1.062 -24.422 -7.539 1 92.94 236 LYS B CA 1
ATOM 4318 C C . LYS B 1 236 ? -1.042 -22.969 -7.055 1 92.94 236 LYS B C 1
ATOM 4320 O O . LYS B 1 236 ? -1.378 -22.688 -5.902 1 92.94 236 LYS B O 1
ATOM 4325 N N . PHE B 1 237 ? -0.738 -22.078 -7.953 1 92.88 237 PHE B N 1
ATOM 4326 C CA . PHE B 1 237 ? -0.773 -20.672 -7.594 1 92.88 237 PHE B CA 1
ATOM 4327 C C . PHE B 1 237 ? -2.211 -20.172 -7.488 1 92.88 237 PHE B C 1
ATOM 4329 O O . PHE B 1 237 ? -2.904 -20.047 -8.5 1 92.88 237 PHE B O 1
ATOM 4336 N N . VAL B 1 238 ? -2.598 -19.812 -6.285 1 93.88 238 VAL B N 1
ATOM 4337 C CA . VAL B 1 238 ? -4.004 -19.5 -6.047 1 93.88 238 VAL B CA 1
ATOM 4338 C C . VAL B 1 238 ? -4.195 -17.984 -6.008 1 93.88 238 VAL B C 1
ATOM 4340 O O . VAL B 1 238 ? -5.238 -17.469 -6.418 1 93.88 238 VAL B O 1
ATOM 4343 N N . VAL B 1 239 ? -3.24 -17.281 -5.387 1 94.94 239 VAL B N 1
ATOM 4344 C CA . VAL B 1 239 ? -3.291 -15.828 -5.344 1 94.94 239 VAL B CA 1
ATOM 4345 C C . VAL B 1 239 ? -1.914 -15.25 -5.672 1 94.94 239 VAL B C 1
ATOM 4347 O O . VAL B 1 239 ? -0.899 -15.719 -5.152 1 94.94 239 VAL B O 1
ATOM 4350 N N . GLU B 1 240 ? -1.933 -14.344 -6.531 1 93.38 240 GLU B N 1
ATOM 4351 C CA . GLU B 1 240 ? -0.771 -13.5 -6.809 1 93.38 240 GLU B CA 1
ATOM 4352 C C . GLU B 1 240 ? -0.996 -12.07 -6.332 1 93.38 240 GLU B C 1
ATOM 4354 O O . GLU B 1 240 ? -2.059 -11.492 -6.562 1 93.38 240 GLU B O 1
ATOM 4359 N N . THR B 1 241 ? -0.043 -11.562 -5.633 1 91.5 241 THR B N 1
ATOM 4360 C CA . THR B 1 241 ? -0.198 -10.234 -5.055 1 91.5 241 THR B CA 1
ATOM 4361 C C . THR B 1 241 ? 1.132 -9.484 -5.055 1 91.5 241 THR B C 1
ATOM 4363 O O . THR B 1 241 ? 2.166 -10.047 -5.422 1 91.5 241 THR B O 1
ATOM 4366 N N . GLN B 1 242 ? 1.103 -8.219 -4.637 1 83.19 242 GLN B N 1
ATOM 4367 C CA . GLN B 1 242 ? 2.273 -7.363 -4.801 1 83.19 242 GLN B CA 1
ATOM 4368 C C . GLN B 1 242 ? 3.049 -7.234 -3.492 1 83.19 242 GLN B C 1
ATOM 4370 O O . GLN B 1 242 ? 4.262 -7.012 -3.502 1 83.19 242 GLN B O 1
ATOM 4375 N N . PHE B 1 243 ? 2.297 -7.348 -2.354 1 86.62 243 PHE B N 1
ATOM 4376 C CA . PHE B 1 243 ? 2.943 -7.012 -1.089 1 86.62 243 PHE B CA 1
ATOM 4377 C C . PHE B 1 243 ? 3.229 -8.273 -0.277 1 86.62 243 PHE B C 1
ATOM 4379 O O . PHE B 1 243 ? 2.369 -9.148 -0.158 1 86.62 243 PHE B O 1
ATOM 4386 N N . ALA B 1 244 ? 4.465 -8.281 0.276 1 90.06 244 ALA B N 1
ATOM 4387 C CA . ALA B 1 244 ? 4.852 -9.383 1.162 1 90.06 244 ALA B CA 1
ATOM 4388 C C . ALA B 1 244 ? 3.898 -9.484 2.348 1 90.06 244 ALA B C 1
ATOM 4390 O O . ALA B 1 244 ? 3.555 -10.594 2.777 1 90.06 244 ALA B O 1
ATOM 4391 N N . ALA B 1 245 ? 3.479 -8.391 2.846 1 89.06 245 ALA B N 1
ATOM 4392 C CA . ALA B 1 245 ? 2.553 -8.383 3.975 1 89.06 245 ALA B CA 1
ATOM 4393 C C . ALA B 1 245 ? 1.231 -9.047 3.602 1 89.06 245 ALA B C 1
ATOM 4395 O O . ALA B 1 245 ? 0.602 -9.703 4.438 1 89.06 245 ALA B O 1
ATOM 4396 N N . THR B 1 246 ? 0.809 -8.797 2.379 1 91.5 246 THR B N 1
ATOM 4397 C CA . THR B 1 246 ? -0.426 -9.422 1.911 1 91.5 246 THR B CA 1
ATOM 4398 C C . THR B 1 246 ? -0.259 -10.938 1.794 1 91.5 246 THR B C 1
ATOM 4400 O O . THR B 1 246 ? -1.188 -11.688 2.08 1 91.5 246 THR B O 1
ATOM 4403 N N . VAL B 1 247 ? 0.878 -11.359 1.367 1 94.88 247 VAL B N 1
ATOM 4404 C CA . VAL B 1 247 ? 1.174 -12.789 1.329 1 94.88 247 VAL B CA 1
ATOM 4405 C C . VAL B 1 247 ? 1.011 -13.391 2.725 1 94.88 247 VAL B C 1
ATOM 4407 O O . VAL B 1 247 ? 0.356 -14.422 2.891 1 94.88 247 VAL B O 1
ATOM 4410 N N . CYS B 1 248 ? 1.55 -12.734 3.736 1 93.88 248 CYS B N 1
ATOM 4411 C CA . CYS B 1 248 ? 1.459 -13.203 5.113 1 93.88 248 CYS B CA 1
ATOM 4412 C C . CYS B 1 248 ? 0.009 -13.25 5.582 1 93.88 248 CYS B C 1
ATOM 4414 O O . CYS B 1 248 ? -0.419 -14.219 6.203 1 93.88 248 CYS B O 1
ATOM 4416 N N . GLN B 1 249 ? -0.668 -12.203 5.238 1 91.56 249 GLN B N 1
ATOM 4417 C CA . GLN B 1 249 ? -2.057 -12.117 5.68 1 91.56 249 GLN B CA 1
ATOM 4418 C C . GLN B 1 249 ? -2.896 -13.234 5.062 1 91.56 249 GLN B C 1
ATOM 4420 O O . GLN B 1 249 ? -3.721 -13.852 5.738 1 91.56 249 GLN B O 1
ATOM 4425 N N . LEU B 1 250 ? -2.715 -13.438 3.797 1 95.25 250 LEU B N 1
ATOM 4426 C CA . LEU B 1 250 ? -3.453 -14.484 3.105 1 95.25 250 LEU B CA 1
ATOM 4427 C C . LEU B 1 250 ? -3.105 -15.859 3.676 1 95.25 250 LEU B C 1
ATOM 4429 O O . LEU B 1 250 ? -3.984 -16.703 3.846 1 95.25 250 LEU B O 1
ATOM 4433 N N . ALA B 1 251 ? -1.852 -16.078 3.947 1 96.25 251 ALA B N 1
ATOM 4434 C CA . ALA B 1 251 ? -1.438 -17.328 4.57 1 96.25 251 ALA B CA 1
ATOM 4435 C C . ALA B 1 251 ? -2.08 -17.484 5.945 1 96.25 251 ALA B C 1
ATOM 4437 O O . ALA B 1 251 ? -2.543 -18.578 6.297 1 96.25 251 ALA B O 1
ATOM 4438 N N . MET B 1 252 ? -2.066 -16.438 6.68 1 92.25 252 MET B N 1
ATOM 4439 C CA . MET B 1 252 ? -2.668 -16.453 8.008 1 92.25 252 MET B CA 1
ATOM 4440 C C . MET B 1 252 ? -4.137 -16.844 7.941 1 92.25 252 MET B C 1
ATOM 4442 O O . MET B 1 252 ? -4.637 -17.547 8.82 1 92.25 252 MET B O 1
ATOM 4446 N N . GLU B 1 253 ? -4.805 -16.375 6.895 1 92.19 253 GLU B N 1
ATOM 4447 C CA . GLU B 1 253 ? -6.223 -16.688 6.723 1 92.19 253 GLU B CA 1
ATOM 4448 C C . GLU B 1 253 ? -6.426 -18.125 6.27 1 92.19 253 GLU B C 1
ATOM 4450 O O . GLU B 1 253 ? -7.555 -18.625 6.254 1 92.19 253 GLU B O 1
ATOM 4455 N N . GLY B 1 254 ? -5.34 -18.766 5.836 1 94.56 254 GLY B N 1
ATOM 4456 C CA . GLY B 1 254 ? -5.43 -20.172 5.48 1 94.56 254 GLY B CA 1
ATOM 4457 C C . GLY B 1 254 ? -5.551 -20.406 3.986 1 94.56 254 GLY B C 1
ATOM 4458 O O . GLY B 1 254 ? -5.977 -21.469 3.551 1 94.56 254 GLY B O 1
ATOM 4459 N N . VAL B 1 255 ? -5.188 -19.422 3.182 1 95 255 VAL B N 1
ATOM 4460 C CA . VAL B 1 255 ? -5.34 -19.531 1.734 1 95 255 VAL B CA 1
ATOM 4461 C C . VAL B 1 255 ? -4.336 -20.547 1.182 1 95 255 VAL B C 1
ATOM 4463 O O . VAL B 1 255 ? -4.645 -21.281 0.245 1 95 255 VAL B O 1
ATOM 4466 N N . GLY B 1 256 ? -3.164 -20.516 1.699 1 96.06 256 GLY B N 1
ATOM 4467 C CA . GLY B 1 256 ? -2.1 -21.391 1.238 1 96.06 256 GLY B CA 1
ATOM 4468 C C . GLY B 1 256 ? -0.745 -21.047 1.827 1 96.06 256 GLY B C 1
ATOM 4469 O O . GLY B 1 256 ? -0.661 -20.312 2.816 1 96.06 256 GLY B O 1
ATOM 4470 N N . VAL B 1 257 ? 0.282 -21.656 1.227 1 97.69 257 VAL B N 1
ATOM 4471 C CA . VAL B 1 257 ? 1.666 -21.375 1.594 1 97.69 257 VAL B CA 1
ATOM 4472 C C . VAL B 1 257 ? 2.191 -20.203 0.768 1 97.69 257 VAL B C 1
ATOM 4474 O O . VAL B 1 257 ? 1.923 -20.109 -0.432 1 97.69 257 VAL B O 1
ATOM 4477 N N . GLY B 1 258 ? 2.842 -19.312 1.463 1 97.5 258 GLY B N 1
ATOM 4478 C CA . GLY B 1 258 ? 3.34 -18.156 0.742 1 97.5 258 GLY B CA 1
ATOM 4479 C C . GLY B 1 258 ? 4.848 -18 0.819 1 97.5 258 GLY B C 1
ATOM 4480 O O . GLY B 1 258 ? 5.453 -18.281 1.858 1 97.5 258 GLY B O 1
ATOM 4481 N N . LEU B 1 259 ? 5.441 -17.594 -0.303 1 96.12 259 LEU B N 1
ATOM 4482 C CA . LEU B 1 259 ? 6.824 -17.141 -0.271 1 96.12 259 LEU B CA 1
ATOM 4483 C C . LEU B 1 259 ? 6.898 -15.641 -0.047 1 96.12 259 LEU B C 1
ATOM 4485 O O . LEU B 1 259 ? 6.281 -14.867 -0.782 1 96.12 259 LEU B O 1
ATOM 4489 N N . THR B 1 260 ? 7.625 -15.258 0.99 1 94.62 260 THR B N 1
ATOM 4490 C CA . THR B 1 260 ? 7.785 -13.852 1.34 1 94.62 260 THR B CA 1
ATOM 4491 C C . THR B 1 260 ? 9.164 -13.602 1.946 1 94.62 260 THR B C 1
ATOM 4493 O O . THR B 1 260 ? 10.078 -14.406 1.779 1 94.62 260 THR B O 1
ATOM 4496 N N . ASN B 1 261 ? 9.367 -12.438 2.467 1 92.88 261 ASN B N 1
ATOM 4497 C CA . ASN B 1 261 ? 10.656 -12.117 3.072 1 92.88 261 ASN B CA 1
ATOM 4498 C C . ASN B 1 261 ? 10.586 -12.148 4.594 1 92.88 261 ASN B C 1
ATOM 4500 O O . ASN B 1 261 ? 9.531 -11.891 5.176 1 92.88 261 ASN B O 1
ATOM 4504 N N . SER B 1 262 ? 11.703 -12.438 5.242 1 93.69 262 SER B N 1
ATOM 4505 C CA . SER B 1 262 ? 11.75 -12.57 6.695 1 93.69 262 SER B CA 1
ATOM 4506 C C . SER B 1 262 ? 11.539 -11.219 7.379 1 93.69 262 SER B C 1
ATOM 4508 O O . SER B 1 262 ? 11.016 -11.156 8.492 1 93.69 262 SER B O 1
ATOM 4510 N N . LEU B 1 263 ? 11.938 -10.18 6.75 1 90.69 263 LEU B N 1
ATOM 4511 C CA . LEU B 1 263 ? 11.812 -8.875 7.395 1 90.69 263 LEU B CA 1
ATOM 4512 C C . LEU B 1 263 ? 10.352 -8.531 7.652 1 90.69 263 LEU B C 1
ATOM 4514 O O . LEU B 1 263 ? 10.016 -8.016 8.719 1 90.69 263 LEU B O 1
ATOM 4518 N N . THR B 1 264 ? 9.484 -8.758 6.625 1 90.38 264 THR B N 1
ATOM 4519 C CA . THR B 1 264 ? 8.062 -8.5 6.801 1 90.38 264 THR B CA 1
ATOM 4520 C C . THR B 1 264 ? 7.492 -9.367 7.918 1 90.38 264 THR B C 1
ATOM 4522 O O . THR B 1 264 ? 6.711 -8.891 8.742 1 90.38 264 THR B O 1
ATOM 4525 N N . TYR B 1 265 ? 7.852 -10.578 7.938 1 92.44 265 TYR B N 1
ATOM 4526 C CA . TYR B 1 265 ? 7.375 -11.539 8.93 1 92.44 265 TYR B CA 1
ATOM 4527 C C . TYR B 1 265 ? 7.781 -11.117 10.336 1 92.44 265 TYR B C 1
ATOM 4529 O O . TYR B 1 265 ? 6.961 -11.125 11.258 1 92.44 265 TYR B O 1
ATOM 4537 N N . VAL B 1 266 ? 9.023 -10.719 10.508 1 89.44 266 VAL B N 1
ATOM 4538 C CA . VAL B 1 266 ? 9.594 -10.422 11.812 1 89.44 266 VAL B CA 1
ATOM 4539 C C . VAL B 1 266 ? 9.133 -9.047 12.281 1 89.44 266 VAL B C 1
ATOM 4541 O O . VAL B 1 266 ? 8.914 -8.828 13.477 1 89.44 266 VAL B O 1
ATOM 4544 N N . SER B 1 267 ? 9.031 -8.125 11.32 1 81.88 267 SER B N 1
ATOM 4545 C CA . SER B 1 267 ? 8.734 -6.746 11.688 1 81.88 267 SER B CA 1
ATOM 4546 C C . SER B 1 267 ? 7.258 -6.574 12.039 1 81.88 267 SER B C 1
ATOM 4548 O O . SER B 1 267 ? 6.891 -5.645 12.758 1 81.88 267 SER B O 1
ATOM 4550 N N . ASP B 1 268 ? 6.488 -7.359 11.477 1 78.44 268 ASP B N 1
ATOM 4551 C CA . ASP B 1 268 ? 5.051 -7.234 11.703 1 78.44 268 ASP B CA 1
ATOM 4552 C C . ASP B 1 268 ? 4.578 -8.211 12.773 1 78.44 268 ASP B C 1
ATOM 4554 O O . ASP B 1 268 ? 5.391 -8.797 13.492 1 78.44 268 ASP B O 1
ATOM 4558 N N . ARG B 1 269 ? 3.309 -8.273 12.961 1 76.69 269 ARG B N 1
ATOM 4559 C CA . ARG B 1 269 ? 2.725 -9.008 14.078 1 76.69 269 ARG B CA 1
ATOM 4560 C C . ARG B 1 269 ? 2.27 -10.398 13.641 1 76.69 269 ARG B C 1
ATOM 4562 O O . ARG B 1 269 ? 1.362 -10.977 14.242 1 76.69 269 ARG B O 1
ATOM 4569 N N . PHE B 1 270 ? 2.982 -10.883 12.648 1 84.81 270 PHE B N 1
ATOM 4570 C CA . PHE B 1 270 ? 2.482 -12.156 12.133 1 84.81 270 PHE B CA 1
ATOM 4571 C C . PHE B 1 270 ? 2.938 -13.312 13.008 1 84.81 270 PHE B C 1
ATOM 4573 O O . PHE B 1 270 ? 2.186 -14.266 13.227 1 84.81 270 PHE B O 1
ATOM 4580 N N . GLU B 1 271 ? 4.137 -13.18 13.555 1 82.81 271 GLU B N 1
ATOM 4581 C CA . GLU B 1 271 ? 4.648 -14.258 14.406 1 82.81 271 GLU B CA 1
ATOM 4582 C C . GLU B 1 271 ? 3.834 -14.375 15.695 1 82.81 271 GLU B C 1
ATOM 4584 O O . GLU B 1 271 ? 3.367 -15.461 16.031 1 82.81 271 GLU B O 1
ATOM 4589 N N . PRO B 1 272 ? 3.623 -13.32 16.312 1 79.94 272 PRO B N 1
ATOM 4590 C CA . PRO B 1 272 ? 2.822 -13.406 17.531 1 79.94 272 PRO B CA 1
ATOM 4591 C C . PRO B 1 272 ? 1.393 -13.875 17.281 1 79.94 272 PRO B C 1
ATOM 4593 O O . PRO B 1 272 ? 0.727 -14.375 18.188 1 79.94 272 PRO B O 1
ATOM 4596 N N . LEU B 1 273 ? 0.981 -13.766 16.094 1 81.12 273 LEU B N 1
ATOM 4597 C CA . LEU B 1 273 ? -0.387 -14.141 15.766 1 81.12 273 LEU B CA 1
ATOM 4598 C C . LEU B 1 273 ? -0.462 -15.609 15.367 1 81.12 273 LEU B C 1
ATOM 4600 O O . LEU B 1 273 ? -1.548 -16.141 15.102 1 81.12 273 LEU B O 1
ATOM 4604 N N . GLY B 1 274 ? 0.661 -16.219 15.234 1 86.56 274 GLY B N 1
ATOM 4605 C CA . GLY B 1 274 ? 0.66 -17.656 15.07 1 86.56 274 GLY B CA 1
ATOM 4606 C C . GLY B 1 274 ? 0.988 -18.109 13.656 1 86.56 274 GLY B C 1
ATOM 4607 O O . GLY B 1 274 ? 0.906 -19.297 13.336 1 86.56 274 GLY B O 1
ATOM 4608 N N . LEU B 1 275 ? 1.302 -17.172 12.789 1 93.56 275 LEU B N 1
ATOM 4609 C CA . LEU B 1 275 ? 1.726 -17.562 11.445 1 93.56 275 LEU B CA 1
ATOM 4610 C C . LEU B 1 275 ? 3.057 -18.297 11.492 1 93.56 275 LEU B C 1
ATOM 4612 O O . LEU B 1 275 ? 4.023 -17.812 12.078 1 93.56 275 LEU B O 1
ATOM 4616 N N . ALA B 1 276 ? 3.072 -19.5 10.945 1 95.94 276 ALA B N 1
ATOM 4617 C CA . ALA B 1 276 ? 4.301 -20.281 10.922 1 95.94 276 ALA B CA 1
ATOM 4618 C C . ALA B 1 276 ? 5.195 -19.875 9.75 1 95.94 276 ALA B C 1
ATOM 4620 O O . ALA B 1 276 ? 4.699 -19.469 8.695 1 95.94 276 ALA B O 1
ATOM 4621 N N . ALA B 1 277 ? 6.477 -20 9.945 1 97.06 277 ALA B N 1
ATOM 4622 C CA . ALA B 1 277 ? 7.426 -19.641 8.898 1 97.06 277 ALA B CA 1
ATOM 4623 C C . ALA B 1 277 ? 8.641 -20.562 8.914 1 97.06 277 ALA B C 1
ATOM 4625 O O . ALA B 1 277 ? 9.078 -21 9.984 1 97.06 277 ALA B O 1
ATOM 4626 N N . ARG B 1 278 ? 9.164 -20.938 7.746 1 96.88 278 ARG B N 1
ATOM 4627 C CA . ARG B 1 278 ? 10.383 -21.703 7.551 1 96.88 278 ARG B CA 1
ATOM 4628 C C . ARG B 1 278 ? 11.234 -21.125 6.43 1 96.88 278 ARG B C 1
ATOM 4630 O O . ARG B 1 278 ? 10.695 -20.609 5.445 1 96.88 278 ARG B O 1
ATOM 4637 N N . PRO B 1 279 ? 12.555 -21.234 6.574 1 96.56 279 PRO B N 1
ATOM 4638 C CA . PRO B 1 279 ? 13.391 -20.797 5.449 1 96.56 279 PRO B CA 1
ATOM 4639 C C . PRO B 1 279 ? 13.141 -21.609 4.18 1 96.56 279 PRO B C 1
ATOM 4641 O O . PRO B 1 279 ? 12.852 -22.797 4.254 1 96.56 279 PRO B O 1
ATOM 4644 N N . PHE B 1 280 ? 13.219 -20.906 3.074 1 97 280 PHE B N 1
ATOM 4645 C CA . PHE B 1 280 ? 13.148 -21.578 1.783 1 97 280 PHE B CA 1
ATOM 4646 C C . PHE B 1 280 ? 14.539 -21.844 1.229 1 97 280 PHE B C 1
ATOM 4648 O O . PHE B 1 280 ? 15.422 -20.984 1.334 1 97 280 PHE B O 1
ATOM 4655 N N . GLU B 1 281 ? 14.82 -23 0.707 1 95.44 281 GLU B N 1
ATOM 4656 C CA . GLU B 1 281 ? 16.047 -23.359 0 1 95.44 281 GLU B CA 1
ATOM 4657 C C . GLU B 1 281 ? 15.742 -23.859 -1.405 1 95.44 281 GLU B C 1
ATOM 4659 O O . GLU B 1 281 ? 14.828 -24.672 -1.598 1 95.44 281 GLU B O 1
ATOM 4664 N N . PRO B 1 282 ? 16.5 -23.484 -2.383 1 95.44 282 PRO B N 1
ATOM 4665 C CA . PRO B 1 282 ? 17.672 -22.609 -2.312 1 95.44 282 PRO B CA 1
ATOM 4666 C C . PRO B 1 282 ? 17.328 -21.188 -1.903 1 95.44 282 PRO B C 1
ATOM 4668 O O . PRO B 1 282 ? 16.234 -20.703 -2.209 1 95.44 282 PRO B O 1
ATOM 4671 N N . ALA B 1 283 ? 18.266 -20.547 -1.322 1 94.25 283 ALA B N 1
ATOM 4672 C CA . ALA B 1 283 ? 18.047 -19.219 -0.751 1 94.25 283 ALA B CA 1
ATOM 4673 C C . ALA B 1 283 ? 17.656 -18.219 -1.833 1 94.25 283 ALA B C 1
ATOM 4675 O O . ALA B 1 283 ? 18.266 -18.188 -2.906 1 94.25 283 ALA B O 1
ATOM 4676 N N . ILE B 1 284 ? 16.641 -17.5 -1.535 1 93.88 284 ILE B N 1
ATOM 4677 C CA . ILE B 1 284 ? 16.219 -16.359 -2.338 1 93.88 284 ILE B CA 1
ATOM 4678 C C . ILE B 1 284 ? 16.406 -15.07 -1.549 1 93.88 284 ILE B C 1
ATOM 4680 O O . ILE B 1 284 ? 15.938 -14.953 -0.417 1 93.88 284 ILE B O 1
ATOM 4684 N N . ALA B 1 285 ? 17.094 -14.148 -2.143 1 91.06 285 ALA B N 1
ATOM 4685 C CA . ALA B 1 285 ? 17.406 -12.906 -1.444 1 91.06 285 ALA B CA 1
ATOM 4686 C C . ALA B 1 285 ? 16.359 -11.836 -1.734 1 91.06 285 ALA B C 1
ATOM 4688 O O . ALA B 1 285 ? 15.891 -11.703 -2.869 1 91.06 285 ALA B O 1
ATOM 4689 N N . PHE B 1 286 ? 15.969 -11.164 -0.692 1 91.56 286 PHE B N 1
ATOM 4690 C CA . PHE B 1 286 ? 15.188 -9.938 -0.792 1 91.56 286 PHE B CA 1
ATOM 4691 C C . PHE B 1 286 ? 16.031 -8.727 -0.427 1 91.56 286 PHE B C 1
ATOM 4693 O O . PHE B 1 286 ? 16.562 -8.641 0.686 1 91.56 286 PHE B O 1
ATOM 4700 N N . ARG B 1 287 ? 16.125 -7.809 -1.371 1 91.38 287 ARG B N 1
ATOM 4701 C CA . ARG B 1 287 ? 17.016 -6.664 -1.178 1 91.38 287 ARG B CA 1
ATOM 4702 C C . ARG B 1 287 ? 16.234 -5.352 -1.247 1 91.38 287 ARG B C 1
ATOM 4704 O O . ARG B 1 287 ? 15.359 -5.188 -2.1 1 91.38 287 ARG B O 1
ATOM 4711 N N . SER B 1 288 ? 16.5 -4.562 -0.271 1 93.75 288 SER B N 1
ATOM 4712 C CA . SER B 1 288 ? 15.945 -3.215 -0.274 1 93.75 288 SER B CA 1
ATOM 4713 C C . SER B 1 288 ? 17.047 -2.162 -0.33 1 93.75 288 SER B C 1
ATOM 4715 O O . SER B 1 288 ? 18.172 -2.404 0.124 1 93.75 288 SER B O 1
ATOM 4717 N N . LEU B 1 289 ? 16.703 -1.074 -0.917 1 96.25 289 LEU B N 1
ATOM 4718 C CA . LEU B 1 289 ? 17.609 0.058 -1.078 1 96.25 289 LEU B CA 1
ATOM 4719 C C . LEU B 1 289 ? 17.109 1.269 -0.295 1 96.25 289 LEU B C 1
ATOM 4721 O O . LEU B 1 289 ? 15.906 1.404 -0.053 1 96.25 289 LEU B O 1
ATOM 4725 N N . MET B 1 290 ? 18.031 1.988 0.151 1 97.5 290 MET B N 1
ATOM 4726 C CA . MET B 1 290 ? 17.734 3.371 0.522 1 97.5 290 MET B CA 1
ATOM 4727 C C . MET B 1 290 ? 18.172 4.332 -0.584 1 97.5 290 MET B C 1
ATOM 4729 O O . MET B 1 290 ? 19.297 4.254 -1.076 1 97.5 290 MET B O 1
ATOM 4733 N N . ILE B 1 291 ? 17.266 5.129 -0.987 1 95.88 291 ILE B N 1
ATOM 4734 C CA . ILE B 1 291 ? 17.594 6.066 -2.057 1 95.88 291 ILE B CA 1
ATOM 4735 C C . ILE B 1 291 ? 17.422 7.5 -1.558 1 95.88 291 ILE B C 1
ATOM 4737 O O . ILE B 1 291 ? 16.547 7.777 -0.744 1 95.88 291 ILE B O 1
ATOM 4741 N N . LEU B 1 292 ? 18.234 8.359 -1.971 1 93.31 292 LEU B N 1
ATOM 4742 C CA . LEU B 1 292 ? 18.234 9.789 -1.672 1 93.31 292 LEU B CA 1
ATOM 4743 C C . LEU B 1 292 ? 18.344 10.609 -2.951 1 93.31 292 LEU B C 1
ATOM 4745 O O . LEU B 1 292 ? 18.844 10.125 -3.969 1 93.31 292 LEU B O 1
ATOM 4749 N N . PRO B 1 293 ? 17.672 11.812 -2.9 1 85.62 293 PRO B N 1
ATOM 4750 C CA . PRO B 1 293 ? 17.859 12.664 -4.078 1 85.62 293 PRO B CA 1
ATOM 4751 C C . PRO B 1 293 ? 19.328 12.93 -4.391 1 85.62 293 PRO B C 1
ATOM 4753 O O . PRO B 1 293 ? 20.172 12.875 -3.492 1 85.62 293 PRO B O 1
ATOM 4756 N N . PRO B 1 294 ? 19.375 13.25 -5.699 1 75.5 294 PRO B N 1
ATOM 4757 C CA . PRO B 1 294 ? 20.75 13.555 -6.07 1 75.5 294 PRO B CA 1
ATOM 4758 C C . PRO B 1 294 ? 21.25 14.875 -5.492 1 75.5 294 PRO B C 1
ATOM 4760 O O . PRO B 1 294 ? 20.438 15.711 -5.074 1 75.5 294 PRO B O 1
ATOM 4763 N N . HIS B 1 295 ? 22.438 15.273 -5.52 1 62.69 295 HIS B N 1
ATOM 4764 C CA . HIS B 1 295 ? 23.297 16.438 -5.309 1 62.69 295 HIS B CA 1
ATOM 4765 C C . HIS B 1 295 ? 22.688 17.391 -4.289 1 62.69 295 HIS B C 1
ATOM 4767 O O . HIS B 1 295 ? 22.891 18.594 -4.359 1 62.69 295 HIS B O 1
ATOM 4773 N N . ARG B 1 296 ? 21.859 16.875 -3.484 1 58.47 296 ARG B N 1
ATOM 4774 C CA . ARG B 1 296 ? 21.406 17.875 -2.521 1 58.47 296 ARG B CA 1
ATOM 4775 C C . ARG B 1 296 ? 22.016 17.625 -1.146 1 58.47 296 ARG B C 1
ATOM 4777 O O . ARG B 1 296 ? 22.219 16.484 -0.748 1 58.47 296 ARG B O 1
ATOM 4784 N N . ALA B 1 297 ? 22.547 18.719 -0.657 1 64.44 297 ALA B N 1
ATOM 4785 C CA . ALA B 1 297 ? 22.938 18.656 0.748 1 64.44 297 ALA B CA 1
ATOM 4786 C C . ALA B 1 297 ? 21.781 18.188 1.622 1 64.44 297 ALA B C 1
ATOM 4788 O O . ALA B 1 297 ? 20.641 18.656 1.454 1 64.44 297 ALA B O 1
ATOM 4789 N N . ARG B 1 298 ? 22.125 17.203 2.426 1 74.94 298 ARG B N 1
ATOM 4790 C CA . ARG B 1 298 ? 21.141 16.703 3.369 1 74.94 298 ARG B CA 1
ATOM 4791 C C . ARG B 1 298 ? 20.969 17.656 4.547 1 74.94 298 ARG B C 1
ATOM 4793 O O . ARG B 1 298 ? 21.953 18.203 5.047 1 74.94 298 ARG B O 1
ATOM 4800 N N . SER B 1 299 ? 19.719 17.844 4.875 1 78.56 299 SER B N 1
ATOM 4801 C CA . SER B 1 299 ? 19.484 18.578 6.113 1 78.56 299 SER B CA 1
ATOM 4802 C C . SER B 1 299 ? 19.859 17.734 7.332 1 78.56 299 SER B C 1
ATOM 4804 O O . SER B 1 299 ? 20.016 16.516 7.23 1 78.56 299 SER B O 1
ATOM 4806 N N . ARG B 1 300 ? 20.109 18.375 8.414 1 82.25 300 ARG B N 1
ATOM 4807 C CA . ARG B 1 300 ? 20.406 17.703 9.672 1 82.25 300 ARG B CA 1
ATOM 4808 C C . ARG B 1 300 ? 19.281 16.75 10.047 1 82.25 300 ARG B C 1
ATOM 4810 O O . ARG B 1 300 ? 19.531 15.648 10.562 1 82.25 300 ARG B O 1
ATOM 4817 N N . LEU B 1 301 ? 18.062 17.172 9.781 1 86.5 301 LEU B N 1
ATOM 4818 C CA . LEU B 1 301 ? 16.906 16.344 10.094 1 86.5 301 LEU B CA 1
ATOM 4819 C C . LEU B 1 301 ? 16.922 15.055 9.281 1 86.5 301 LEU B C 1
ATOM 4821 O O . LEU B 1 301 ? 16.641 13.977 9.805 1 86.5 301 LEU B O 1
ATOM 4825 N N . VAL B 1 302 ? 17.266 15.148 8.047 1 89.88 302 VAL B N 1
ATOM 4826 C CA . VAL B 1 302 ? 17.328 13.984 7.164 1 89.88 302 VAL B CA 1
ATOM 4827 C C . VAL B 1 302 ? 18.438 13.055 7.625 1 89.88 302 VAL B C 1
ATOM 4829 O O . VAL B 1 302 ? 18.25 11.836 7.711 1 89.88 302 VAL B O 1
ATOM 4832 N N . ASP B 1 303 ? 19.562 13.633 7.973 1 89.12 303 ASP B N 1
ATOM 4833 C CA . ASP B 1 303 ? 20.688 12.844 8.461 1 89.12 303 ASP B CA 1
ATOM 4834 C C . ASP B 1 303 ? 20.328 12.102 9.75 1 89.12 303 ASP B C 1
ATOM 4836 O O . ASP B 1 303 ? 20.688 10.938 9.922 1 89.12 303 ASP B O 1
ATOM 4840 N N . GLU B 1 304 ? 19.672 12.805 10.547 1 91 304 GLU B N 1
ATOM 4841 C CA . GLU B 1 304 ? 19.266 12.195 11.812 1 91 304 GLU B CA 1
ATOM 4842 C C . GLU B 1 304 ? 18.281 11.055 11.578 1 91 304 GLU B C 1
ATOM 4844 O O . GLU B 1 304 ? 18.406 9.984 12.188 1 91 304 GLU B O 1
ATOM 4849 N N . LEU B 1 305 ? 17.266 11.25 10.719 1 95.25 305 LEU B N 1
ATOM 4850 C CA . LEU B 1 305 ? 16.297 10.188 10.43 1 95.25 305 LEU B CA 1
ATOM 4851 C C . LEU B 1 305 ? 17 8.992 9.781 1 95.25 305 LEU B C 1
ATOM 4853 O O . LEU B 1 305 ? 16.688 7.84 10.109 1 95.25 305 LEU B O 1
ATOM 4857 N N . VAL B 1 306 ? 17.906 9.266 8.906 1 95 306 VAL B N 1
ATOM 4858 C CA . VAL B 1 306 ? 18.672 8.195 8.289 1 95 306 VAL B CA 1
ATOM 4859 C C . VAL B 1 306 ? 19.391 7.383 9.359 1 95 306 VAL B C 1
ATOM 4861 O O . VAL B 1 306 ? 19.422 6.152 9.297 1 95 306 VAL B O 1
ATOM 4864 N N . GLY B 1 307 ? 19.953 8.086 10.32 1 95.12 307 GLY B N 1
ATOM 4865 C CA . GLY B 1 307 ? 20.594 7.398 11.43 1 95.12 307 GLY B CA 1
ATOM 4866 C C . GLY B 1 307 ? 19.656 6.465 12.18 1 95.12 307 GLY B C 1
ATOM 4867 O O . GLY B 1 307 ? 20.031 5.332 12.492 1 95.12 307 GLY B O 1
ATOM 4868 N N . PHE B 1 308 ? 18.453 6.902 12.461 1 95.44 308 PHE B N 1
ATOM 4869 C CA . PHE B 1 308 ? 17.469 6.074 13.141 1 95.44 308 PHE B CA 1
ATOM 4870 C C . PHE B 1 308 ? 17.078 4.871 12.273 1 95.44 308 PHE B C 1
ATOM 4872 O O . PHE B 1 308 ? 16.984 3.752 12.781 1 95.44 308 PHE B O 1
ATOM 4879 N N . LEU B 1 309 ? 16.859 5.094 10.969 1 97.25 309 LEU B N 1
ATOM 4880 C CA . LEU B 1 309 ? 16.516 4.023 10.047 1 97.25 309 LEU B CA 1
ATOM 4881 C C . LEU B 1 309 ? 17.594 2.957 10 1 97.25 309 LEU B C 1
ATOM 4883 O O . LEU B 1 309 ? 17.312 1.761 10.023 1 97.25 309 LEU B O 1
ATOM 4887 N N . GLU B 1 310 ? 18.797 3.396 9.984 1 96.62 310 GLU B N 1
ATOM 4888 C CA . GLU B 1 310 ? 19.922 2.471 9.898 1 96.62 310 GLU B CA 1
ATOM 4889 C C . GLU B 1 310 ? 20.078 1.672 11.188 1 96.62 310 GLU B C 1
ATOM 4891 O O . GLU B 1 310 ? 20.359 0.473 11.148 1 96.62 310 GLU B O 1
ATOM 4896 N N . ALA B 1 311 ? 19.922 2.332 12.305 1 95.38 311 ALA B N 1
ATOM 4897 C CA . ALA B 1 311 ? 20.016 1.636 13.586 1 95.38 311 ALA B CA 1
ATOM 4898 C C . ALA B 1 311 ? 18.922 0.564 13.703 1 95.38 311 ALA B C 1
ATOM 4900 O O . ALA B 1 311 ? 19.203 -0.561 14.125 1 95.38 311 ALA B O 1
ATOM 4901 N N . ASP B 1 312 ? 17.703 0.935 13.344 1 94.5 312 ASP B N 1
ATOM 4902 C CA . ASP B 1 312 ? 16.609 -0.013 13.414 1 94.5 312 ASP B CA 1
ATOM 4903 C C . ASP B 1 312 ? 16.781 -1.139 12.391 1 94.5 312 ASP B C 1
ATOM 4905 O O . ASP B 1 312 ? 16.391 -2.279 12.648 1 94.5 312 ASP B O 1
ATOM 4909 N N . ARG B 1 313 ? 17.281 -0.758 11.242 1 95.25 313 ARG B N 1
ATOM 4910 C CA . ARG B 1 313 ? 17.578 -1.757 10.219 1 95.25 313 ARG B CA 1
ATOM 4911 C C . ARG B 1 313 ? 18.547 -2.809 10.758 1 95.25 313 ARG B C 1
ATOM 4913 O O . ARG B 1 313 ? 18.359 -4.004 10.523 1 95.25 313 ARG B O 1
ATOM 4920 N N . ASP B 1 314 ? 19.625 -2.424 11.469 1 95.12 314 ASP B N 1
ATOM 4921 C CA . ASP B 1 314 ? 20.594 -3.352 12.031 1 95.12 314 ASP B CA 1
ATOM 4922 C C . ASP B 1 314 ? 19.938 -4.312 13.016 1 95.12 314 ASP B C 1
ATOM 4924 O O . ASP B 1 314 ? 20.234 -5.512 13.008 1 95.12 314 ASP B O 1
ATOM 4928 N N . ALA B 1 315 ? 19.062 -3.783 13.82 1 93.12 315 ALA B N 1
ATOM 4929 C CA . ALA B 1 315 ? 18.344 -4.613 14.781 1 93.12 315 ALA B CA 1
ATOM 4930 C C . ALA B 1 315 ? 17.438 -5.613 14.07 1 93.12 315 ALA B C 1
ATOM 4932 O O . ALA B 1 315 ? 17.344 -6.773 14.477 1 93.12 315 ALA B O 1
ATOM 4933 N N . LEU B 1 316 ? 16.797 -5.105 13.039 1 92.12 316 LEU B N 1
ATOM 4934 C CA . LEU B 1 316 ? 15.891 -5.965 12.281 1 92.12 316 LEU B CA 1
ATOM 4935 C C . LEU B 1 316 ? 16.672 -7.059 11.555 1 92.12 316 LEU B C 1
ATOM 4937 O O . LEU B 1 316 ? 16.234 -8.219 11.523 1 92.12 316 LEU B O 1
ATOM 4941 N N . ALA B 1 317 ? 17.781 -6.684 10.938 1 93.06 317 ALA B N 1
ATOM 4942 C CA . ALA B 1 317 ? 18.625 -7.652 10.25 1 93.06 317 ALA B CA 1
ATOM 4943 C C . ALA B 1 317 ? 19.078 -8.758 11.203 1 93.06 317 ALA B C 1
ATOM 4945 O O . ALA B 1 317 ? 19.062 -9.938 10.852 1 93.06 317 ALA B O 1
ATOM 4946 N N . GLN B 1 318 ? 19.453 -8.375 12.359 1 93.25 318 GLN B N 1
ATOM 4947 C CA . GLN B 1 318 ? 19.906 -9.328 13.367 1 93.25 318 GLN B CA 1
ATOM 4948 C C . GLN B 1 318 ? 18.766 -10.258 13.781 1 93.25 318 GLN B C 1
ATOM 4950 O O . GLN B 1 318 ? 18.969 -11.461 13.961 1 93.25 318 GLN B O 1
ATOM 4955 N N . ALA B 1 319 ? 17.594 -9.703 13.945 1 92.25 319 ALA B N 1
ATOM 4956 C CA . ALA B 1 319 ? 16.422 -10.5 14.32 1 92.25 319 ALA B CA 1
ATOM 4957 C C . ALA B 1 319 ? 16.094 -11.523 13.234 1 92.25 319 ALA B C 1
ATOM 4959 O O . ALA B 1 319 ? 15.773 -12.672 13.539 1 92.25 319 ALA B O 1
ATOM 4960 N N . CYS B 1 320 ? 16.172 -11.07 12.008 1 92.75 320 CYS B N 1
ATOM 4961 C CA . CYS B 1 320 ? 15.898 -11.961 10.891 1 92.75 320 CYS B CA 1
ATOM 4962 C C . CYS B 1 320 ? 16.938 -13.078 10.812 1 92.75 320 CYS B C 1
ATOM 4964 O O . CYS B 1 320 ? 16.578 -14.242 10.594 1 92.75 320 CYS B O 1
ATOM 4966 N N . GLU B 1 321 ? 18.156 -12.703 11.039 1 92 321 GLU B N 1
ATOM 4967 C CA . GLU B 1 321 ? 19.234 -13.688 10.992 1 92 321 GLU B CA 1
ATOM 4968 C C . GLU B 1 321 ? 19.125 -14.688 12.141 1 92 321 GLU B C 1
ATOM 4970 O O . GLU B 1 321 ? 19.375 -15.875 11.961 1 92 321 GLU B O 1
ATOM 4975 N N . SER B 1 322 ? 18.828 -14.211 13.273 1 91.81 322 SER B N 1
ATOM 4976 C CA . SER B 1 322 ? 18.688 -15.078 14.438 1 91.81 322 SER B CA 1
ATOM 4977 C C . SER B 1 322 ? 17.547 -16.078 14.25 1 91.81 322 SER B C 1
ATOM 4979 O O . SER B 1 322 ? 17.641 -17.219 14.703 1 91.81 322 SER B O 1
ATOM 4981 N N . ARG B 1 323 ? 16.531 -15.656 13.562 1 90.69 323 ARG B N 1
ATOM 4982 C CA . ARG B 1 323 ? 15.328 -16.469 13.43 1 90.69 323 ARG B CA 1
ATOM 4983 C C . ARG B 1 323 ? 15.453 -17.453 12.258 1 90.69 323 ARG B C 1
ATOM 4985 O O . ARG B 1 323 ? 14.984 -18.594 12.344 1 90.69 323 ARG B O 1
ATOM 4992 N N . PHE B 1 324 ? 16.094 -16.984 11.133 1 92.94 324 PHE B N 1
ATOM 4993 C CA . PHE B 1 324 ? 16 -17.781 9.922 1 92.94 324 PHE B CA 1
ATOM 4994 C C . PHE B 1 324 ? 17.375 -18.016 9.328 1 92.94 324 PHE B C 1
ATOM 4996 O O . PHE B 1 324 ? 17.516 -18.656 8.281 1 92.94 324 PHE B O 1
ATOM 5003 N N . GLY B 1 325 ? 18.328 -17.531 9.961 1 86.75 325 GLY B N 1
ATOM 5004 C CA . GLY B 1 325 ? 19.688 -17.703 9.461 1 86.75 325 GLY B CA 1
ATOM 5005 C C . GLY B 1 325 ? 20.109 -16.609 8.492 1 86.75 325 GLY B C 1
ATOM 5006 O O . GLY B 1 325 ? 19.266 -15.836 8.023 1 86.75 325 GLY B O 1
ATOM 5007 N N . ARG B 1 326 ? 21.375 -16.484 8.211 1 77.31 326 ARG B N 1
ATOM 5008 C CA . ARG B 1 326 ? 21.938 -15.477 7.309 1 77.31 326 ARG B CA 1
ATOM 5009 C C . ARG B 1 326 ? 21.766 -15.891 5.852 1 77.31 326 ARG B C 1
ATOM 5011 O O . ARG B 1 326 ? 21.828 -17.078 5.531 1 77.31 326 ARG B O 1
ATOM 5018 N N . PHE B 1 327 ? 21.344 -14.805 5.102 1 71.38 327 PHE B N 1
ATOM 5019 C CA . PHE B 1 327 ? 21.312 -15.102 3.674 1 71.38 327 PHE B CA 1
ATOM 5020 C C . PHE B 1 327 ? 22.719 -15.391 3.152 1 71.38 327 PHE B C 1
ATOM 5022 O O . PHE B 1 327 ? 23.656 -14.633 3.412 1 71.38 327 PHE B O 1
ATOM 5029 N N . SER B 1 328 ? 23 -16.578 2.697 1 64.94 328 SER B N 1
ATOM 5030 C CA . SER B 1 328 ? 24.219 -16.953 2.006 1 64.94 328 SER B CA 1
ATOM 5031 C C . SER B 1 328 ? 23.969 -17.25 0.534 1 64.94 328 SER B C 1
ATOM 5033 O O . SER B 1 328 ? 23.203 -18.172 0.206 1 64.94 328 SER B O 1
ATOM 5035 N N . PRO B 1 329 ? 24.328 -16.188 -0.398 1 56.56 329 PRO B N 1
ATOM 5036 C CA . PRO B 1 329 ? 24.125 -16.516 -1.812 1 56.56 329 PRO B CA 1
ATOM 5037 C C . PRO B 1 329 ? 24.703 -17.891 -2.186 1 56.56 329 PRO B C 1
ATOM 5039 O O . PRO B 1 329 ? 25.672 -18.344 -1.569 1 56.56 329 PRO B O 1
ATOM 5042 N N . PRO B 1 330 ? 23.922 -18.562 -3.129 1 48.72 330 PRO B N 1
ATOM 5043 C CA . PRO B 1 330 ? 24.516 -19.844 -3.508 1 48.72 330 PRO B CA 1
ATOM 5044 C C . PRO B 1 330 ? 25.906 -19.688 -4.105 1 48.72 330 PRO B C 1
ATOM 5046 O O . PRO B 1 330 ? 26.25 -18.641 -4.648 1 48.72 330 PRO B O 1
#

Sequence (660 aa):
MELVQIHSCGEFMRRGYDAAMNLTLIEAFSAVMKTGSTTAAAELLRVSQPAISRSLKRLEDTTKLKLFERSGPRLTPTPEAHLLYQEVLDTFVGLDRLRQSVARIRAVGTGSVRIASSAALGLSFVPKALKRFTDRRPDVSIRFEIGNSVTVRNLVASGSYDIGLCAEEIDRSNLVVKPFIETRGICVMPPGHRLIGEPVIRPGMLDGERVISLAPDDTARIQFNAALASAAATPKFVVETQFAATVCQLAMEGVGVGLTNSLTYVSDRFEPLGLAARPFEPAIAFRSLMILPPHRARSRLVDELVGFLEADRDALAQACESRFGRFSPPMELVQIHSCGEFMRRGYDAAMNLTLIEAFSAVMKTGSTTAAAELLRVSQPAISRSLKRLEDTTKLKLFERSGPRLTPTPEAHLLYQEVLDTFVGLDRLRQSVARIRAVGTGSVRIASSAALGLSFVPKALKRFTDRRPDVSIRFEIGNSVTVRNLVASGSYDIGLCAEEIDRSNLVVKPFIETRGICVMPPGHRLIGEPVIRPGMLDGERVISLAPDDTARIQFNAALASAAATPKFVVETQFAATVCQLAMEGVGVGLTNSLTYVSDRFEPLGLAARPFEPAIAFRSLMILPPHRARSRLVDELVGFLEADRDALAQACESRFGRFSPP

Radius of gyration: 24.82 Å; Cα contacts (8 Å, |Δi|>4): 1315; chains: 2; bounding box: 50×68×72 Å

Nearest PDB structures (foldseek):
  5y2v-assembly1_C  TM=5.942E-01  e=3.592E-23  Synechocystis sp. PCC 6803 substr. Kazusa
  6g1d-assembly1_A  TM=5.640E-01  e=1.963E-20  Corynebacterium glutamicum
  6g4r-assembly1_B  TM=5.572E-01  e=2.657E-20  Corynebacterium glutamicum
  5z49-assembly1_A  TM=8.236E-01  e=2.359E-16  Synechococcus elongatus PCC 7942 = FACHB-805
  7d98-assembly1_Q  TM=5.483E-01  e=5.508E-17  Cupriavidus necator

InterPro domains:
  IPR000847 LysR, HTH, N-terminal domain [PF00126] (24-81)
  IPR000847 LysR, HTH, N-terminal domain [PR00039] (38-49)
  IPR000847 LysR, HTH, N-terminal domain [PR00039] (49-59)
  IPR000847 LysR, HTH, N-terminal domain [PR00039] (59-70)
  IPR000847 LysR, HTH, N-terminal domain [PS50931] (21-78)
  IPR005119 LysR, substrate-binding [PF03466] (110-310)
  IPR036388 Winged helix-like DNA-binding domain superfamily [G3DSA:1.10.10.10] (21-106)
  IPR036390 Winged helix DNA-binding domain superfamily [SSF46785] (20-100)
  IPR037424 Regulatory protein NocR, PBP2 domain [cd08415] (112-309)

Solvent-accessible surface area (backbone atoms only — not comparable to full-atom values): 33622 Å² total; per-residue (Å²): 136,83,77,78,70,78,63,63,65,60,64,52,73,68,44,75,71,48,55,42,47,48,47,53,23,46,46,39,45,45,29,23,68,73,58,52,29,52,61,53,18,9,61,52,68,71,46,54,41,69,55,33,51,47,28,40,50,49,42,24,63,73,66,71,42,71,38,66,44,72,64,83,93,44,62,39,72,28,72,49,28,44,33,33,45,39,13,40,46,56,0,47,58,17,45,67,53,14,58,57,41,41,58,48,56,70,60,60,50,97,50,58,49,32,38,26,16,17,58,63,45,38,63,39,50,45,37,52,36,48,30,58,47,39,71,77,36,72,78,37,29,32,41,43,42,70,36,55,40,64,54,26,47,46,39,11,45,55,55,78,18,57,34,20,36,24,50,66,92,55,82,64,73,63,40,42,77,40,85,62,52,75,36,32,28,22,34,32,27,24,71,84,45,86,64,69,81,45,80,57,45,43,39,56,78,37,44,68,34,45,27,26,37,48,36,78,85,36,68,56,37,46,52,49,50,51,46,19,54,76,54,70,26,58,50,40,65,35,36,31,25,75,46,48,60,49,34,51,46,30,8,56,62,57,57,24,36,12,58,33,45,36,57,41,45,69,55,42,68,42,50,87,70,49,40,39,75,27,34,34,48,78,70,37,69,43,52,32,27,35,35,28,34,48,97,55,86,74,50,71,67,53,52,50,47,50,51,42,47,52,55,51,46,53,54,48,51,49,52,36,29,73,74,62,46,72,73,62,83,129,137,82,78,78,70,78,60,65,67,60,64,53,72,68,44,73,73,49,56,40,46,48,46,53,22,48,47,40,44,46,30,24,66,72,58,53,29,54,61,52,18,8,62,50,66,71,46,52,42,68,56,33,52,48,28,42,50,48,42,25,65,72,66,71,43,71,38,64,43,74,64,82,94,45,59,39,71,28,74,47,28,43,33,32,44,38,12,40,47,56,0,47,59,17,45,67,53,14,58,58,42,43,60,47,57,70,60,58,49,99,50,60,48,31,38,28,16,17,58,64,46,38,62,40,50,45,37,52,37,47,30,57,47,39,71,76,37,73,79,35,30,34,42,43,42,71,37,54,40,64,53,26,46,47,38,12,45,57,54,76,18,58,35,20,38,23,53,65,91,54,83,63,73,62,40,40,76,40,87,62,52,72,38,32,28,22,35,32,29,23,72,85,43,85,63,69,81,44,80,57,45,43,39,57,78,37,44,67,34,47,27,27,38,48,35,78,84,35,69,55,37,46,52,50,50,52,47,18,55,76,52,70,26,59,48,39,66,36,37,31,25,74,47,48,62,49,36,50,42,28,8,56,60,55,58,25,36,12,60,34,45,35,57,42,44,68,54,40,70,42,51,86,70,48,40,39,74,28,35,34,47,79,69,38,69,42,52,32,26,35,34,28,34,47,98,55,84,74,50,70,67,52,52,50,48,50,51,42,46,52,54,52,46,53,54,48,51,50,52,37,30,72,74,62,47,71,73,60,82,128

pLDDT: mean 79.32, std 20.3, range [19.8, 97.94]

Organism: Phenylobacterium zucineum (strain HLK1) (NCBI:txid450851)

Secondary structure (DSSP, 8-state):
-----TTHHHHHHH-HHHHHHHHHHHHHHHHHHHHSSHHHHHHHHTS-HHHHHHHHHHHHHHHT---EEEETTEEEE-HHHHHHHHHHHHHHTHHHHHHHHHHHHHT--TTEEEEEE-HHHHTTHHHHHHHHHHHH-TT-EEEEEE--HHHHHHHHHTTS-SEEEEES-S--TTSEEEEEEEEEEEEEE-TT-GGGG-SSB-GGGGTT-EEEEE-TTSHHHHHHHHHHHHTT---EEEEEES-HHHHHHHHHHTS-EEEEEHHHHHHTTTTTTT-EEEEBSS--EEEEEEEE-TT-PPPHHHHHHHHHHHHHHHHHHHHHHHHH------/-----TTHHHHHHS-HHHHHHHHHHHHHHHHHHHHSSHHHHHHHHTS-HHHHHHHHHHHHHHHT---EEEETTEEEE-HHHHHHHHHHHHHHTHHHHHHHHHHHHHT--TTEEEEEE-HHHHTTHHHHHHHHHHHH-TT-EEEEEE--HHHHHHHHHTTS-SEEEEES-S--TTSEEEEEEEEEEEEEE-TT-GGGG-SSB-GGGGTT-EEEEE-TTSHHHHHHHHHHHHTT---EEEEEES-HHHHHHHHHHTS-EEEEEHHHHHHTTTTTTT-EEEEBSS--EEEEEEEE-TT-PPPHHHHHHHHHHHHHHHHHHHHHHHHH------

Foldseek 3Di:
DDDPPPVVVVVQVPPPVNVVLQVVLVQLLLLCVVVQHLCSSCVVVVHDSVVSVVSPVVNCVVVVDDQWDDDDPGTDGDPVSVVSNVVVVVVVVCVVVVVVLVVVVVPPDDAEAEEEEECLCQVFPLVVLVVVLCVVVVPHHYHYYYDAQAVQVVCQLVVSHFKYKYFPPYDCPQKDKDWAAKFWKKKKAEPPDPCLPPQEDALQNQAQWEEEEEDCPDPLNVVSVVRNVVNVGDHHDDYYHHDLLVRLVCRHVGRTMYIHTLLSVQRDCSVVSPIGMHGYPPIGMTTMMMIGGPPDDDDPSSVVSVVSSRVSSVVSNVVSCVVHNDDDHD/DDDPPPVPVVVQVPPPVNVVLQVVLLQLLLLCVVQQHLCSSCVVVVHDSVVSVVSPVVNCVVVVDDQWDDDDPGTDGDPVSVVSNVVVVVVVVCPVVVVVLVVVVVPPDDAEAEEEEECLCQVFPLVVLVVVLCVVVVPHHYHYYYDAQAVQVVCQLVVSHFKYKYFPPYDCPQKDKDWAAKFWKKKKAEPPDPCLPPQEDALQNQAQWEEEEEDCPDPLNVVSVVRNVVNVGDHHDDYYHHDLLVRLVCRHVGRTMYIHTLLSVQRDCSVVVPIGMHGYPPIGMTTMMMIGGPPDDDDPSSVVSVVSSRVSSVVSNVVSCVVHNDDDHD